Protein AF-A0A6G2QB90-F1 (afdb_monomer_lite)

pLDDT: mean 92.95, std 10.75, range [38.0, 98.94]

Radius of gyration: 34.62 Å; chains: 1; bounding box: 69×53×97 Å

Foldseek 3Di:
DVLLQQLQQQAPQQFGFDGFACQVVVNNDDDPPPFADDVNTGDDRQPPDVVPRNNFFCLCRLQVLLVLLLCCLVPVDVSSLVSLVRNVVRQVVQKDFDLAAIKGFGTKDKFFHGHHRDPVDGDHRHGIDMDRPGIDRQLLSLLSNLSSLLSNCLNVVPVVSLVVSVRSLSNQVNQDDPLAHWDKDFCPVLLQQFPFDADDAPDWDADPVGQIDHRRDGNCSNVVVCCVPPCVVQSVCVNVVHGGHIDIDPDVSSRVSSVVSVVSSCPRVCNPQRQDDDPDPWAWEEWEDWDFPDAAQFKTKIFTDDTDDPGDWQWKFKDKVNHTQDIGRHRMDMRGRHHGQDKIKMWMWIAHSRGHIYDIYDIDIDHHHHDPPADDPVQKDKDKAAPDDDQKFQKGKIKIKIWGQDQFKHQQQNDKDKFFADPVPDQVDKDKAWPDWLLDRVQKDWDKDADPDADVGGRIIIIIGGHSSSGIAGNGGMRPIIIMMMGRPVSGMDRCVSGPND

Secondary structure (DSSP, 8-state):
-HHHHHHHHB-SSS-B--EEESSBTTTTBPPPTT--EETTEEEESS-S-BTTBGGGBTHHHHHHHHHHHHHHHHH--HHHHHHHHHHHHHHHHT-EE-SS-EEEE-BEEEEE-PPPP-TTSPPP-TTEEEEE--EE--HHHHHHHHHHHHHHHHHH--HHHHHHHHHHHHHHHHTEETTEE--EEE-GGGGGGG-B----TT--EE-TTS-EESTT-BTTTT-GGGGGSTTHHHHHHHHTT-PPPEEE---HHHHHHHHHHHHHHIIIII-TT-SS-TT--PPPPPPEEEEEEEE-SSEEEEEEEPP--SS-EEEEEEEETTEEEEEESSSEEEEESPPTT-EEEEEEEEEESS--BPPPPPPEEEEPPP------TTSEEEEEEES---SS-SSB-EEEEEEE-SSS-EEGGG-EEEEEE--TTT-S-EEEEEEEETT-GGGEEEEEEEEEEEETTEEEEEEEEE-GGG-EEPTT-B---EEEEEEETT-PPP-GGGSTT-

Structure (mmCIF, N/CA/C/O backbone):
data_AF-A0A6G2QB90-F1
#
_entry.id   AF-A0A6G2QB90-F1
#
loop_
_atom_site.group_PDB
_atom_site.id
_atom_site.type_symbol
_atom_site.label_atom_id
_atom_site.label_alt_id
_atom_site.label_comp_id
_atom_site.label_asym_id
_atom_site.label_entity_id
_atom_site.label_seq_id
_atom_site.pdbx_PDB_ins_code
_atom_site.Cartn_x
_atom_site.Cartn_y
_atom_site.Cartn_z
_atom_site.occupancy
_atom_site.B_iso_or_equiv
_atom_site.auth_seq_id
_atom_site.auth_comp_id
_atom_site.auth_asym_id
_atom_site.auth_atom_id
_atom_site.pdbx_PDB_model_num
ATOM 1 N N . ARG A 1 1 ? -11.621 -13.327 20.980 1.00 98.00 1 ARG A N 1
ATOM 2 C CA . ARG A 1 1 ? -10.155 -13.442 21.175 1.00 98.00 1 ARG A CA 1
ATOM 3 C C . ARG A 1 1 ? -9.343 -12.292 20.579 1.00 98.00 1 ARG A C 1
ATOM 5 O O . ARG A 1 1 ? -8.602 -11.699 21.339 1.00 98.00 1 ARG A O 1
ATOM 12 N N . GLN A 1 2 ? -9.447 -11.930 19.291 1.00 98.69 2 GLN A N 1
ATOM 13 C CA . GLN A 1 2 ? -8.624 -10.823 18.749 1.00 98.69 2 GLN A CA 1
ATOM 14 C C . GLN A 1 2 ? -8.912 -9.465 19.418 1.00 98.69 2 GLN A C 1
ATOM 16 O O . GLN A 1 2 ? -7.986 -8.810 19.870 1.00 98.69 2 GLN A O 1
ATOM 21 N N . LEU A 1 3 ? -10.182 -9.070 19.577 1.00 98.50 3 LEU A N 1
ATOM 22 C CA . LEU A 1 3 ? -10.524 -7.819 20.280 1.00 98.50 3 LEU A CA 1
ATOM 23 C C . LEU A 1 3 ? -10.097 -7.819 21.755 1.00 98.50 3 LEU A C 1
ATOM 25 O O . LEU A 1 3 ? -9.648 -6.798 22.256 1.00 98.50 3 LEU A O 1
ATOM 29 N N . GLU A 1 4 ? -10.176 -8.971 22.427 1.00 98.56 4 GLU A N 1
ATOM 30 C CA . GLU A 1 4 ? -9.627 -9.141 23.782 1.00 98.56 4 GLU A CA 1
ATOM 31 C C . GLU A 1 4 ? -8.112 -8.889 23.794 1.00 98.56 4 GLU A C 1
ATOM 33 O O . GLU A 1 4 ? -7.603 -8.276 24.721 1.00 98.56 4 GLU A O 1
ATOM 38 N N . PHE A 1 5 ? -7.396 -9.323 22.752 1.00 98.81 5 PHE A N 1
ATOM 39 C CA . PHE A 1 5 ? -5.955 -9.118 22.620 1.00 98.81 5 PHE A CA 1
ATOM 40 C C . PHE A 1 5 ? -5.601 -7.643 22.391 1.00 98.81 5 PHE A C 1
ATOM 42 O O . PHE A 1 5 ? -4.729 -7.120 23.077 1.00 98.81 5 PHE A O 1
ATOM 49 N N . TYR A 1 6 ? -6.332 -6.941 21.517 1.00 98.75 6 TYR A N 1
ATOM 50 C CA . TYR A 1 6 ? -6.193 -5.486 21.365 1.00 98.75 6 TYR A CA 1
ATOM 51 C C . TYR A 1 6 ? -6.450 -4.750 22.678 1.00 98.75 6 TYR A C 1
ATOM 53 O O . TYR A 1 6 ? -5.665 -3.892 23.066 1.00 98.75 6 TYR A O 1
ATOM 61 N N . GLN A 1 7 ? -7.529 -5.104 23.381 1.00 98.38 7 GLN A N 1
ATOM 62 C CA . GLN A 1 7 ? -7.866 -4.496 24.664 1.00 98.38 7 GLN A CA 1
ATOM 63 C C . GLN A 1 7 ? -6.787 -4.766 25.719 1.00 98.38 7 GLN A C 1
ATOM 65 O O . GLN A 1 7 ? -6.413 -3.861 26.460 1.00 98.38 7 GLN A O 1
ATOM 70 N N . TRP A 1 8 ? -6.271 -5.995 25.775 1.00 98.75 8 TRP A N 1
ATOM 71 C CA . TRP A 1 8 ? -5.197 -6.377 26.685 1.00 98.75 8 TRP A CA 1
ATOM 72 C C . TRP A 1 8 ? -3.907 -5.594 26.437 1.00 98.75 8 TRP A C 1
ATOM 74 O O . TRP A 1 8 ? -3.236 -5.228 27.395 1.00 98.75 8 TRP A O 1
ATOM 84 N N . LEU A 1 9 ? -3.579 -5.304 25.179 1.00 98.81 9 LEU A N 1
ATOM 85 C CA . LEU A 1 9 ? -2.361 -4.588 24.791 1.00 98.81 9 LEU A CA 1
ATOM 86 C C . LEU A 1 9 ? -2.523 -3.066 24.759 1.00 98.81 9 LEU A C 1
ATOM 88 O O . LEU A 1 9 ? -1.545 -2.357 24.528 1.00 98.81 9 LEU A O 1
ATOM 92 N N . GLN A 1 10 ? -3.731 -2.540 24.964 1.00 98.75 10 GLN A N 1
ATOM 93 C CA . GLN A 1 10 ? -3.966 -1.106 24.862 1.00 98.75 10 GLN A CA 1
ATOM 94 C C . GLN A 1 10 ? -3.325 -0.361 26.043 1.00 98.75 10 GLN A C 1
ATOM 96 O O . GLN A 1 10 ? -3.653 -0.615 27.206 1.00 98.75 10 GLN A O 1
ATOM 101 N N . SER A 1 11 ? -2.413 0.564 25.737 1.00 98.81 11 SER A N 1
ATOM 102 C CA . SER A 1 11 ? -1.647 1.355 26.706 1.00 98.81 11 SER A CA 1
ATOM 103 C C . SER A 1 11 ? -2.523 2.332 27.487 1.00 98.81 11 SER A C 1
ATOM 105 O O . SER A 1 11 ? -3.696 2.557 27.155 1.00 98.81 11 SER A O 1
ATOM 107 N N . ALA A 1 12 ? -1.955 2.957 28.519 1.00 98.56 12 ALA A N 1
ATOM 108 C CA . ALA A 1 12 ? -2.596 4.029 29.270 1.00 98.56 12 ALA A CA 1
ATOM 109 C C . ALA A 1 12 ? -3.028 5.190 28.357 1.00 98.56 12 ALA A C 1
ATOM 111 O O . ALA A 1 12 ? -4.142 5.691 28.510 1.00 98.56 12 ALA A O 1
ATOM 112 N N . GLU A 1 13 ? -2.208 5.544 27.367 1.00 98.69 13 GLU A N 1
ATOM 113 C CA . GLU A 1 13 ? -2.447 6.626 26.410 1.00 98.69 13 GLU A CA 1
ATOM 114 C C . GLU A 1 13 ? -3.444 6.227 25.316 1.00 98.69 13 GLU A C 1
ATOM 116 O O . GLU A 1 13 ? -4.321 7.019 24.990 1.00 98.69 13 GLU A O 1
ATOM 121 N N . GLY A 1 14 ? -3.355 5.000 24.784 1.00 98.38 14 GLY A N 1
ATOM 122 C CA . GLY A 1 14 ? -4.302 4.479 23.787 1.00 98.38 14 GLY A CA 1
ATOM 123 C C . GLY A 1 14 ? -3.701 3.672 22.636 1.00 98.38 14 GLY A C 1
ATOM 124 O O . GLY A 1 14 ? -4.462 3.022 21.917 1.00 98.38 14 GLY A O 1
ATOM 125 N N . ALA A 1 15 ? -2.375 3.675 22.474 1.00 98.75 15 ALA A N 1
ATOM 126 C CA . ALA A 1 15 ? -1.680 2.850 21.483 1.00 98.75 15 ALA A CA 1
ATOM 127 C C . ALA A 1 15 ? -1.713 1.360 21.855 1.00 98.75 15 ALA A C 1
ATOM 129 O O . ALA A 1 15 ? -1.947 1.006 23.009 1.00 98.75 15 ALA A O 1
ATOM 130 N N . ILE A 1 16 ? -1.450 0.482 20.889 1.00 98.81 16 ILE A N 1
ATOM 131 C CA . ILE A 1 16 ? -1.445 -0.973 21.080 1.00 98.81 16 ILE A CA 1
ATOM 132 C C . ILE A 1 16 ? -0.001 -1.476 21.220 1.00 98.81 16 ILE A C 1
ATOM 134 O O . ILE A 1 16 ? 0.811 -1.284 20.315 1.00 98.81 16 ILE A O 1
ATOM 138 N N . ALA A 1 17 ? 0.337 -2.093 22.353 1.00 98.56 17 ALA A N 1
ATOM 139 C CA . ALA A 1 17 ? 1.652 -2.697 22.583 1.00 98.56 17 ALA A CA 1
ATOM 140 C C . ALA A 1 17 ? 1.889 -3.948 21.711 1.00 98.56 17 ALA A C 1
ATOM 142 O O . ALA A 1 17 ? 0.994 -4.376 20.988 1.00 98.56 17 ALA A O 1
ATOM 143 N N . GLY A 1 18 ? 3.098 -4.519 21.776 1.00 97.19 18 GLY A N 1
ATOM 144 C CA . GLY A 1 18 ? 3.587 -5.512 20.813 1.00 97.19 18 GLY A CA 1
ATOM 145 C C . GLY A 1 18 ? 2.721 -6.762 20.699 1.00 97.19 18 GLY A C 1
ATOM 146 O O . GLY A 1 18 ? 2.009 -6.954 19.714 1.00 97.19 18 GLY A O 1
ATOM 147 N N . GLY A 1 19 ? 2.798 -7.655 21.680 1.00 98.50 19 GLY A N 1
ATOM 148 C CA . GLY A 1 19 ? 2.088 -8.920 21.601 1.00 98.50 19 GLY A CA 1
ATOM 149 C C . GLY A 1 19 ? 2.388 -9.878 22.741 1.00 98.50 19 GLY A C 1
ATOM 150 O O . GLY A 1 19 ? 2.552 -9.495 23.899 1.00 98.50 19 GLY A O 1
ATOM 151 N N . ALA A 1 20 ? 2.382 -11.162 22.401 1.00 98.75 20 ALA A N 1
ATOM 152 C CA . ALA A 1 20 ? 2.684 -12.238 23.322 1.00 98.75 20 ALA A CA 1
ATOM 153 C C . ALA A 1 20 ? 3.335 -13.409 22.591 1.00 98.75 20 ALA A C 1
ATOM 155 O O . ALA A 1 20 ? 3.112 -13.610 21.396 1.00 98.75 20 ALA A O 1
ATOM 156 N N . THR A 1 21 ? 4.066 -14.228 23.340 1.00 98.62 21 THR A N 1
ATOM 157 C CA . THR A 1 21 ? 4.645 -15.480 22.863 1.00 98.62 21 THR A CA 1
ATOM 158 C C . THR A 1 21 ? 4.177 -16.662 23.704 1.00 98.62 21 THR A C 1
ATOM 160 O O . THR A 1 21 ? 4.029 -16.579 24.924 1.00 98.62 21 THR A O 1
ATOM 163 N N . ASN A 1 22 ? 3.956 -17.795 23.039 1.00 98.50 22 ASN A N 1
ATOM 164 C CA . ASN A 1 22 ? 3.763 -19.089 23.695 1.00 98.50 22 ASN A CA 1
ATOM 165 C C . ASN A 1 22 ? 5.068 -19.909 23.769 1.00 98.50 22 ASN A C 1
ATOM 167 O O . ASN A 1 22 ? 5.072 -21.023 24.283 1.00 98.50 22 ASN A O 1
ATOM 171 N N . SER A 1 23 ? 6.165 -19.388 23.214 1.00 98.25 23 SER A N 1
ATOM 172 C CA . SER A 1 23 ? 7.487 -20.012 23.214 1.00 98.25 23 SER A CA 1
ATOM 173 C C . SER A 1 23 ? 8.516 -18.956 23.598 1.00 98.25 23 SER A C 1
ATOM 175 O O . SER A 1 23 ? 9.034 -18.232 22.745 1.00 98.25 23 SER A O 1
ATOM 177 N N . TRP A 1 24 ? 8.758 -18.818 24.903 1.00 97.50 24 TRP A N 1
ATOM 178 C CA . TRP A 1 24 ? 9.748 -17.871 25.411 1.00 97.50 24 TRP A CA 1
ATOM 179 C C . TRP A 1 24 ? 11.144 -18.238 24.890 1.00 97.50 24 TRP A C 1
ATOM 181 O O . TRP A 1 24 ? 11.485 -19.425 24.815 1.00 97.50 24 TRP A O 1
ATOM 191 N N . ASP A 1 25 ? 11.912 -17.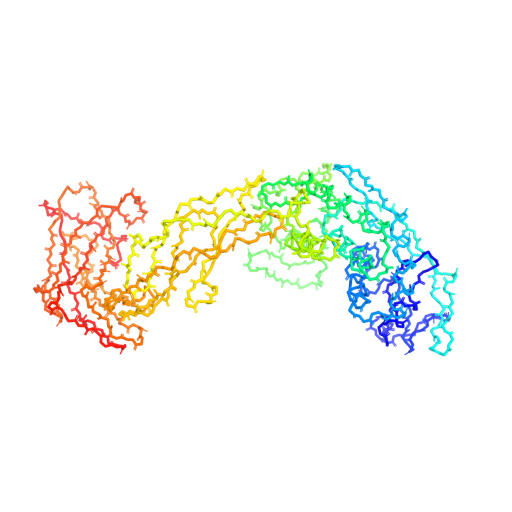231 24.472 1.00 95.38 25 ASP A N 1
ATOM 192 C CA . ASP A 1 25 ? 13.204 -17.358 23.776 1.00 95.38 25 ASP A CA 1
ATOM 193 C C . ASP A 1 25 ? 13.176 -18.259 22.521 1.00 95.38 25 ASP A C 1
ATOM 195 O O . ASP A 1 25 ? 14.207 -18.764 22.080 1.00 95.38 25 ASP A O 1
ATOM 199 N N . GLY A 1 26 ? 11.992 -18.516 21.947 1.00 97.25 26 GLY A N 1
ATOM 200 C CA . GLY A 1 26 ? 11.828 -19.400 20.789 1.00 97.25 26 GLY A CA 1
ATOM 201 C C . GLY A 1 26 ? 12.070 -20.888 21.078 1.00 97.25 26 GLY A C 1
ATOM 202 O O . GLY A 1 26 ? 12.125 -21.687 20.145 1.00 97.25 26 GLY A O 1
ATOM 203 N N . GLN A 1 27 ? 12.183 -21.275 22.350 1.00 97.56 27 GLN A N 1
ATOM 204 C CA . GLN A 1 27 ? 12.549 -22.632 22.777 1.00 97.56 27 GLN A CA 1
ATOM 205 C C . GLN A 1 27 ? 11.696 -23.155 23.943 1.00 97.56 27 GLN A C 1
ATOM 207 O O . GLN A 1 27 ? 12.123 -24.048 24.671 1.00 97.56 27 GLN A O 1
ATOM 212 N N . TYR A 1 28 ? 10.495 -22.597 24.134 1.00 97.56 28 TYR A N 1
ATOM 213 C CA . TYR A 1 28 ? 9.613 -22.887 25.273 1.00 97.56 28 TYR A CA 1
ATOM 214 C C . TYR A 1 28 ? 10.307 -22.701 26.631 1.00 97.56 28 TYR A C 1
ATOM 216 O O . TYR A 1 28 ? 10.104 -23.482 27.561 1.00 97.56 28 TYR A O 1
ATOM 224 N N . GLY A 1 29 ? 11.138 -21.660 26.736 1.00 96.94 29 GLY A N 1
ATOM 225 C CA . GLY A 1 29 ? 11.763 -21.266 27.992 1.00 96.94 29 GLY A CA 1
ATOM 226 C C . GLY A 1 29 ? 10.747 -20.793 29.037 1.00 96.94 29 GLY A C 1
ATOM 227 O O . GLY A 1 29 ? 9.552 -20.650 28.768 1.00 96.94 29 GLY A O 1
ATOM 228 N N . THR A 1 30 ? 11.240 -20.514 30.242 1.00 97.06 30 THR A N 1
ATOM 229 C CA . THR A 1 30 ? 10.426 -19.968 31.335 1.00 97.06 30 THR A CA 1
ATOM 230 C C . THR A 1 30 ? 10.471 -18.438 31.297 1.00 97.06 30 THR A C 1
ATOM 232 O O . THR A 1 30 ? 11.555 -17.882 31.488 1.00 97.06 30 THR A O 1
ATOM 235 N N . PRO A 1 31 ? 9.333 -17.742 31.111 1.00 97.12 31 PRO A N 1
ATOM 236 C CA . PRO A 1 31 ? 9.291 -16.287 31.204 1.00 97.12 31 PRO A CA 1
ATOM 237 C C . PRO A 1 31 ? 9.718 -15.793 32.597 1.00 97.12 31 PRO A C 1
ATOM 239 O O . PRO A 1 31 ? 9.490 -16.497 33.589 1.00 97.12 31 PRO A O 1
ATOM 242 N N . PRO A 1 32 ? 10.270 -14.572 32.718 1.00 96.94 32 PRO A N 1
ATOM 243 C CA . PRO A 1 32 ? 10.573 -13.967 34.010 1.00 96.94 32 PRO A CA 1
ATOM 244 C C . PRO A 1 32 ? 9.371 -13.986 34.967 1.00 96.94 32 PRO A C 1
ATOM 246 O O . PRO A 1 32 ? 8.220 -13.802 34.557 1.00 96.94 32 PRO A O 1
ATOM 249 N N . ALA A 1 33 ? 9.629 -14.183 36.262 1.00 97.31 33 ALA A N 1
ATOM 250 C CA . ALA A 1 33 ? 8.575 -14.181 37.273 1.00 97.31 33 ALA A CA 1
ATOM 251 C C . ALA A 1 33 ? 7.812 -12.845 37.268 1.00 97.31 33 ALA A C 1
ATOM 253 O O . ALA A 1 33 ? 8.417 -11.776 37.263 1.00 97.31 33 ALA A O 1
ATOM 254 N N . GLY A 1 34 ? 6.479 -12.915 37.279 1.00 96.06 34 GLY A N 1
ATOM 255 C CA . GLY A 1 34 ? 5.614 -11.734 37.214 1.00 96.06 34 GLY A CA 1
ATOM 256 C C . GLY A 1 34 ? 5.287 -11.248 35.799 1.00 96.06 34 GLY A C 1
ATOM 257 O O . GLY A 1 34 ? 4.523 -10.296 35.680 1.00 96.06 34 GLY A O 1
ATOM 258 N N . THR A 1 35 ? 5.791 -11.903 34.744 1.00 98.12 35 THR A N 1
ATOM 259 C CA . THR A 1 35 ? 5.436 -11.559 33.357 1.00 98.12 35 THR A CA 1
ATOM 260 C C . THR A 1 35 ? 3.922 -11.706 33.128 1.00 98.12 35 THR A C 1
ATOM 262 O O . THR A 1 35 ? 3.379 -12.794 33.353 1.00 98.12 35 THR A O 1
ATOM 265 N N . PRO A 1 36 ? 3.221 -10.649 32.676 1.00 98.31 36 PRO A N 1
ATOM 266 C CA . PRO A 1 36 ? 1.796 -10.694 32.385 1.00 98.31 36 PRO A CA 1
ATOM 267 C C . PRO A 1 36 ? 1.472 -11.700 31.293 1.00 98.31 36 PRO A C 1
ATOM 269 O O . PRO A 1 36 ? 2.233 -11.858 30.337 1.00 98.31 36 PRO A O 1
ATOM 272 N N . THR A 1 37 ? 0.317 -12.355 31.409 1.00 98.62 37 THR A N 1
ATOM 273 C CA . THR A 1 37 ? -0.100 -13.356 30.421 1.00 98.62 37 THR A CA 1
ATOM 274 C C . THR A 1 37 ? -1.449 -13.059 29.786 1.00 98.62 37 THR A C 1
ATOM 276 O O . THR A 1 37 ? -2.353 -12.510 30.415 1.00 98.62 37 THR A O 1
ATOM 279 N N . PHE A 1 38 ? -1.598 -13.490 28.536 1.00 98.75 38 PHE A N 1
ATOM 280 C CA . PHE A 1 38 ? -2.858 -13.555 27.812 1.00 98.75 38 PHE A CA 1
ATOM 281 C C . PHE A 1 38 ? -3.157 -15.008 27.471 1.00 98.75 38 PHE A C 1
ATOM 283 O O . PHE A 1 38 ? -2.550 -15.587 26.571 1.00 98.75 38 PHE A O 1
ATOM 290 N N . TYR A 1 39 ? -4.078 -15.620 28.219 1.00 98.31 39 TYR A N 1
ATOM 291 C CA . TYR A 1 39 ? -4.407 -17.044 28.072 1.00 98.31 39 TYR A CA 1
ATOM 292 C C . TYR A 1 39 ? -3.173 -17.966 28.119 1.00 98.31 39 TYR A C 1
ATOM 294 O O . TYR A 1 39 ? -3.071 -18.913 27.347 1.00 98.31 39 TYR A O 1
ATOM 302 N N . GLY A 1 40 ? -2.236 -17.674 29.026 1.00 97.38 40 GLY A N 1
ATOM 303 C CA . GLY A 1 40 ? -1.002 -18.444 29.215 1.00 97.38 40 GLY A CA 1
ATOM 304 C C . GLY A 1 40 ? 0.180 -18.006 28.346 1.00 97.38 40 GLY A C 1
ATOM 305 O O . GLY A 1 40 ? 1.305 -18.381 28.654 1.00 97.38 40 GLY A O 1
ATOM 306 N N . MET A 1 41 ? -0.035 -17.173 27.324 1.00 98.75 41 MET A N 1
ATOM 307 C CA . MET A 1 41 ? 1.050 -16.604 26.515 1.00 98.75 41 MET A CA 1
ATOM 308 C C . MET A 1 41 ? 1.654 -15.391 27.223 1.00 98.75 41 MET A C 1
ATOM 310 O O . MET A 1 41 ? 0.908 -14.532 27.690 1.00 98.75 41 MET A O 1
ATOM 314 N N . ALA A 1 42 ? 2.978 -15.314 27.303 1.00 98.69 42 ALA A N 1
ATOM 315 C CA . ALA A 1 42 ? 3.699 -14.251 28.000 1.00 98.69 42 ALA A CA 1
ATOM 316 C C . ALA A 1 42 ? 3.771 -12.974 27.156 1.00 98.69 42 ALA A C 1
ATOM 318 O O . ALA A 1 42 ? 4.007 -13.063 25.954 1.00 98.69 42 ALA A O 1
ATOM 319 N N . TYR A 1 43 ? 3.578 -11.808 27.780 1.00 98.62 43 TYR A N 1
ATOM 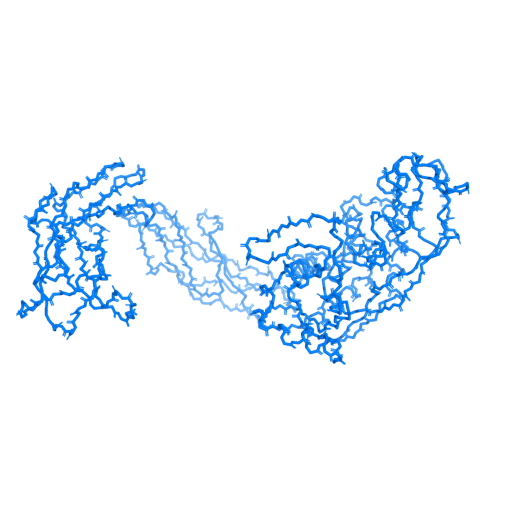320 C CA . TYR A 1 43 ? 3.725 -10.504 27.128 1.00 98.62 43 TYR A CA 1
ATOM 321 C C . TYR A 1 43 ? 5.118 -10.322 26.526 1.00 98.62 43 TYR A C 1
ATOM 323 O O . TYR A 1 43 ? 6.127 -10.601 27.170 1.00 98.62 43 TYR A O 1
ATOM 331 N N . ASP A 1 44 ? 5.136 -9.809 25.303 1.00 98.12 44 ASP A N 1
ATOM 332 C CA . ASP A 1 44 ? 6.331 -9.485 24.544 1.00 98.12 44 ASP A CA 1
ATOM 333 C C . ASP A 1 44 ? 6.120 -8.116 23.887 1.00 98.12 44 ASP A C 1
ATOM 335 O O . ASP A 1 44 ? 5.149 -7.907 23.155 1.00 98.12 44 ASP A O 1
ATOM 339 N N . TRP A 1 45 ? 6.983 -7.152 24.201 1.00 96.44 45 TRP A N 1
ATOM 340 C CA . TRP A 1 45 ? 6.846 -5.787 23.697 1.00 96.44 45 TRP A CA 1
ATOM 341 C C . TRP A 1 45 ? 7.409 -5.631 22.276 1.00 96.44 45 TRP A C 1
ATOM 343 O O . TRP A 1 45 ? 6.999 -4.710 21.570 1.00 96.44 45 TRP A O 1
ATOM 353 N N . GLU A 1 46 ? 8.277 -6.548 21.844 1.00 96.94 46 GLU A N 1
ATOM 354 C CA . GLU A 1 46 ? 8.933 -6.571 20.534 1.00 96.94 46 GLU A CA 1
ATOM 355 C C . GLU A 1 46 ? 8.842 -7.959 19.864 1.00 96.94 46 GLU A C 1
ATOM 357 O O . GLU A 1 46 ? 9.858 -8.527 19.470 1.00 96.94 46 GLU A O 1
ATOM 362 N N . PRO A 1 47 ? 7.629 -8.517 19.648 1.00 98.12 47 PRO A N 1
ATOM 363 C CA . PRO A 1 47 ? 7.483 -9.876 19.139 1.00 98.12 47 PRO A CA 1
ATOM 364 C C . PRO A 1 47 ? 8.315 -10.164 17.887 1.00 98.12 47 PRO A C 1
ATOM 366 O O . PRO A 1 47 ? 8.287 -9.399 16.920 1.00 98.12 47 PRO A O 1
ATOM 369 N N . VAL A 1 48 ? 8.951 -11.335 17.865 1.00 98.19 48 VAL A N 1
ATOM 370 C CA . VAL A 1 48 ? 9.648 -11.943 16.715 1.00 98.19 48 VAL A CA 1
ATOM 371 C C . VAL A 1 48 ? 11.004 -11.321 16.350 1.00 98.19 48 VAL A C 1
ATOM 373 O O . VAL A 1 48 ? 11.931 -12.086 16.085 1.00 98.19 48 VAL A O 1
ATOM 376 N N . TYR A 1 49 ? 11.155 -9.996 16.285 1.00 97.38 49 TYR A N 1
ATOM 377 C CA . TYR A 1 49 ? 12.403 -9.364 15.829 1.00 97.38 49 TYR A CA 1
ATOM 378 C C . TYR A 1 49 ? 12.753 -8.085 16.600 1.00 97.38 49 TYR A C 1
ATOM 380 O O . TYR A 1 49 ? 11.877 -7.283 16.915 1.00 97.38 49 TYR A O 1
ATOM 388 N N . HIS A 1 50 ? 14.051 -7.925 16.898 1.00 97.44 50 HIS A N 1
ATOM 389 C CA . HIS A 1 50 ? 14.585 -6.926 17.843 1.00 97.44 50 HIS A CA 1
ATOM 390 C C . HIS A 1 50 ? 15.584 -5.931 17.202 1.00 97.44 50 HIS A C 1
ATOM 392 O O . HIS A 1 50 ? 16.104 -5.042 17.872 1.00 97.44 50 HIS A O 1
ATOM 398 N N . ASP A 1 51 ? 15.883 -6.068 15.903 1.00 96.56 51 ASP A N 1
ATOM 399 C CA . ASP A 1 51 ? 16.782 -5.173 15.150 1.00 96.56 51 ASP A CA 1
ATOM 400 C C . ASP A 1 51 ? 16.137 -4.732 13.818 1.00 96.56 51 ASP A C 1
ATOM 402 O O . ASP A 1 51 ? 16.315 -5.398 12.793 1.00 96.56 51 ASP A O 1
ATOM 406 N N . PRO A 1 52 ? 15.370 -3.624 13.815 1.00 96.44 52 PRO A N 1
ATOM 407 C CA . PRO A 1 52 ? 14.897 -2.890 14.994 1.00 96.44 52 PRO A CA 1
ATOM 408 C C . PRO A 1 52 ? 13.751 -3.628 15.729 1.00 96.44 52 PRO A C 1
ATOM 410 O O . PRO A 1 52 ? 13.157 -4.536 15.151 1.00 96.44 52 PRO A O 1
ATOM 413 N N . PRO A 1 53 ? 13.405 -3.244 16.974 1.00 97.50 53 PRO A N 1
ATOM 414 C CA . PRO A 1 53 ? 12.286 -3.828 17.722 1.00 97.50 53 PRO A CA 1
ATOM 415 C C . PRO A 1 53 ? 10.951 -3.748 16.982 1.00 97.50 53 PRO A C 1
ATOM 417 O O . PRO A 1 53 ? 10.549 -2.675 16.534 1.00 97.50 53 PRO A O 1
ATOM 420 N N . SER A 1 54 ? 10.225 -4.861 16.894 1.00 97.75 54 SER A N 1
ATOM 421 C CA . SER A 1 54 ? 9.088 -4.988 15.975 1.00 97.75 54 SER A CA 1
ATOM 422 C C . SER A 1 54 ? 7.928 -4.029 16.192 1.00 97.75 54 SER A C 1
ATOM 424 O O . SER A 1 54 ? 7.281 -3.630 15.227 1.00 97.75 54 SER A O 1
ATOM 426 N N . ASN A 1 55 ? 7.668 -3.616 17.431 1.00 97.50 55 ASN A N 1
ATOM 427 C CA . ASN A 1 55 ? 6.575 -2.696 17.738 1.00 97.50 55 ASN A CA 1
ATOM 428 C C . ASN A 1 55 ? 7.037 -1.247 17.949 1.00 97.50 55 ASN A C 1
ATOM 430 O O . ASN A 1 55 ? 6.312 -0.440 18.539 1.00 97.50 55 ASN A O 1
ATOM 434 N N . ASN A 1 56 ? 8.239 -0.894 17.484 1.00 96.25 56 ASN A N 1
ATOM 435 C CA . ASN A 1 56 ? 8.668 0.500 17.463 1.00 96.25 56 ASN A CA 1
ATOM 436 C C . ASN A 1 56 ? 8.061 1.280 16.286 1.00 96.25 56 ASN A C 1
ATOM 438 O O . ASN A 1 56 ? 8.056 2.501 16.315 1.00 96.25 56 ASN A O 1
ATOM 442 N N . TRP A 1 57 ? 7.528 0.617 15.260 1.00 98.38 57 TRP A N 1
ATOM 443 C CA . TRP A 1 57 ? 7.050 1.296 14.061 1.00 98.38 57 TRP A CA 1
ATOM 444 C C . TRP A 1 57 ? 5.555 1.621 14.143 1.00 98.38 57 TRP A C 1
ATOM 446 O O . TRP A 1 57 ? 4.710 0.728 14.250 1.00 98.38 57 TRP A O 1
ATOM 456 N N . PHE A 1 58 ? 5.204 2.906 14.027 1.00 98.69 58 PHE A N 1
ATOM 457 C CA . PHE A 1 58 ? 3.813 3.376 14.047 1.00 98.69 58 PHE A CA 1
ATOM 458 C C . PHE A 1 58 ? 2.947 2.763 12.934 1.00 98.69 58 PHE A C 1
ATOM 460 O O . PHE A 1 58 ? 1.736 2.636 13.107 1.00 98.69 58 PHE A O 1
ATOM 467 N N . GLY A 1 59 ? 3.544 2.294 11.833 1.00 98.44 59 GLY A N 1
ATOM 468 C CA . GLY A 1 59 ? 2.814 1.630 10.749 1.00 98.44 59 GLY A CA 1
ATOM 469 C C . GLY A 1 59 ? 1.971 0.433 11.199 1.00 98.44 59 GLY A C 1
ATOM 470 O O . GLY A 1 59 ? 0.847 0.271 10.718 1.00 98.44 59 GLY A O 1
ATOM 471 N N . PHE A 1 60 ? 2.429 -0.345 12.190 1.00 98.56 60 PHE A N 1
ATOM 472 C CA . PHE A 1 60 ? 1.620 -1.439 12.743 1.00 98.56 60 PHE A CA 1
ATOM 473 C C . PHE A 1 60 ? 0.364 -0.950 13.455 1.00 98.56 60 PHE A C 1
ATOM 475 O O . PHE A 1 60 ? -0.664 -1.626 13.385 1.00 98.56 60 PHE A O 1
ATOM 482 N N . GLN A 1 61 ? 0.412 0.229 14.083 1.00 98.75 61 GLN A N 1
ATOM 483 C CA . GLN A 1 61 ? -0.774 0.839 14.679 1.00 98.75 61 GLN A CA 1
ATOM 484 C C . GLN A 1 61 ? -1.825 1.074 13.595 1.00 98.75 61 GLN A C 1
ATOM 486 O O . GLN A 1 61 ? -2.945 0.589 13.710 1.00 98.75 61 GLN A O 1
ATOM 491 N N . CYS A 1 62 ? -1.448 1.756 12.513 1.00 98.69 62 CYS A N 1
ATOM 492 C CA . CYS A 1 62 ? -2.368 2.148 11.450 1.00 98.69 62 CYS A CA 1
ATOM 493 C C . CYS A 1 62 ? -2.940 0.943 10.700 1.00 98.69 62 CYS A C 1
ATOM 495 O O . CYS A 1 62 ? -4.156 0.790 10.642 1.00 98.69 62 CYS A O 1
ATOM 497 N N . TRP A 1 63 ? -2.091 0.043 10.195 1.00 98.62 63 TRP A N 1
ATOM 498 C CA . TRP A 1 63 ? -2.550 -1.138 9.450 1.00 98.62 63 TRP A CA 1
ATOM 499 C C . TRP A 1 63 ? -3.462 -2.043 10.267 1.00 98.62 63 TRP A C 1
ATOM 501 O O . TRP A 1 63 ? -4.406 -2.639 9.747 1.00 98.62 63 TRP A O 1
ATOM 511 N N . SER A 1 64 ? -3.157 -2.193 11.552 1.00 98.81 64 SER A N 1
ATOM 512 C CA . SER A 1 64 ? -3.933 -3.055 12.421 1.00 98.81 64 SER A CA 1
ATOM 513 C C . SER A 1 64 ? -5.248 -2.399 12.844 1.00 98.81 64 SER A C 1
ATOM 515 O O . SER A 1 64 ? -6.287 -3.060 12.841 1.00 98.81 64 SER A O 1
ATOM 517 N N . MET A 1 65 ? -5.221 -1.116 13.208 1.00 98.88 65 MET A N 1
ATOM 518 C CA . MET A 1 65 ? -6.408 -0.395 13.669 1.00 98.88 65 MET A CA 1
ATOM 519 C C . MET A 1 65 ? -7.373 -0.048 12.540 1.00 98.88 65 MET A C 1
ATOM 521 O O . MET A 1 65 ? -8.572 0.022 12.802 1.00 98.88 65 MET A O 1
ATOM 525 N N . GLU A 1 66 ? -6.901 0.046 11.296 1.00 98.81 66 GLU A N 1
ATOM 526 C CA . GLU A 1 66 ? -7.759 0.137 10.111 1.00 98.81 66 GLU A CA 1
ATOM 527 C C . GLU A 1 66 ? -8.767 -1.018 10.082 1.00 98.81 66 GLU A C 1
ATOM 529 O O . GLU A 1 66 ? -9.969 -0.793 9.984 1.00 98.81 66 GLU A O 1
ATOM 534 N N . ARG A 1 67 ? -8.306 -2.253 10.302 1.00 98.88 67 ARG A N 1
ATOM 535 C CA . ARG A 1 67 ? -9.165 -3.452 10.316 1.00 98.88 67 ARG A CA 1
ATOM 536 C C . ARG A 1 67 ? -10.166 -3.433 11.469 1.00 98.88 67 ARG A C 1
ATOM 538 O O . ARG A 1 67 ? -11.298 -3.893 11.327 1.00 98.88 67 ARG A O 1
ATOM 545 N N . VAL A 1 68 ? -9.762 -2.903 12.627 1.00 98.88 68 VAL A N 1
ATOM 546 C CA . VAL A 1 68 ? -10.667 -2.723 13.774 1.00 98.88 68 VAL A CA 1
ATOM 547 C C . VAL A 1 68 ? -11.732 -1.673 13.442 1.00 98.88 68 VAL A C 1
ATOM 549 O O . VAL A 1 68 ? -12.898 -1.873 13.787 1.00 98.88 68 VAL A O 1
ATOM 552 N N . ALA A 1 69 ? -11.364 -0.596 12.741 1.00 98.88 69 ALA A N 1
ATOM 553 C CA . ALA A 1 69 ? -12.278 0.445 12.278 1.00 98.88 69 ALA A CA 1
ATOM 554 C C . ALA A 1 69 ? -13.257 -0.068 11.217 1.00 98.88 69 ALA A C 1
ATOM 556 O O . ALA A 1 69 ? -14.453 0.176 11.351 1.00 98.88 69 ALA A O 1
ATOM 557 N N . GLU A 1 70 ? -12.798 -0.843 10.234 1.00 98.75 70 GLU A N 1
ATOM 558 C CA . GLU A 1 70 ? -13.656 -1.525 9.255 1.00 98.75 70 GLU A CA 1
ATOM 559 C C . GLU A 1 70 ? -14.661 -2.456 9.941 1.00 98.75 70 GLU A C 1
ATOM 561 O O . GLU A 1 70 ? -15.868 -2.396 9.692 1.00 98.75 70 GLU A O 1
ATOM 566 N N . TYR A 1 71 ? -14.183 -3.284 10.874 1.00 98.75 71 TYR A N 1
ATOM 567 C CA . TYR A 1 71 ? -15.043 -4.180 11.638 1.00 98.75 71 TYR A CA 1
ATOM 568 C C . TYR A 1 71 ? -16.075 -3.407 12.470 1.00 98.75 71 TYR A C 1
ATOM 570 O O . TYR A 1 71 ? -17.255 -3.771 12.487 1.00 98.75 71 TYR A O 1
ATOM 578 N N . TYR A 1 72 ? -15.667 -2.324 13.137 1.00 98.69 72 TYR A N 1
ATOM 579 C CA . TYR A 1 72 ? -16.584 -1.438 13.853 1.00 98.69 72 TYR A CA 1
ATOM 580 C C . TYR A 1 72 ? -17.606 -0.801 12.908 1.00 98.69 72 TYR A C 1
ATOM 582 O O . TYR A 1 72 ? -18.798 -0.797 13.221 1.00 98.69 72 TYR A O 1
ATOM 590 N N . TYR A 1 73 ? -17.175 -0.326 11.742 1.00 97.81 73 TYR A N 1
ATOM 591 C CA . TYR A 1 73 ? -18.041 0.285 10.743 1.00 97.81 73 TYR A CA 1
ATOM 592 C C . TYR A 1 73 ? -19.166 -0.661 10.315 1.00 97.81 73 TYR A C 1
ATOM 594 O O . TYR A 1 73 ? -20.351 -0.330 10.452 1.00 97.81 73 TYR A O 1
ATOM 602 N N . VAL A 1 74 ? -18.810 -1.883 9.918 1.00 96.81 74 VAL A N 1
ATOM 603 C CA . VAL A 1 74 ? -19.781 -2.886 9.468 1.00 96.81 74 VAL A CA 1
ATOM 604 C C . VAL A 1 74 ? -20.694 -3.334 10.611 1.00 96.81 74 VAL A C 1
ATOM 606 O O . VAL A 1 74 ? -21.911 -3.395 10.450 1.00 96.81 74 VAL A O 1
ATOM 609 N N . THR A 1 75 ? -20.139 -3.632 11.787 1.00 96.81 75 THR A N 1
ATOM 610 C CA . THR A 1 75 ? -20.878 -4.370 12.829 1.00 96.81 75 THR A CA 1
ATOM 611 C C . THR A 1 75 ? -21.451 -3.505 13.947 1.00 96.81 75 THR A C 1
ATOM 613 O O . THR A 1 75 ? -22.366 -3.932 14.644 1.00 96.81 75 THR A O 1
ATOM 616 N N . GLY A 1 76 ? -20.911 -2.306 14.169 1.00 94.94 76 GLY A N 1
ATOM 617 C CA . GLY A 1 76 ? -21.196 -1.504 15.361 1.00 94.94 76 GLY A CA 1
ATOM 618 C C . GLY A 1 76 ? -20.703 -2.134 16.668 1.00 94.94 76 GLY A C 1
ATOM 619 O O . GLY A 1 76 ? -21.209 -1.787 17.732 1.00 94.94 76 GLY A O 1
ATOM 620 N N . ASN A 1 77 ? -19.750 -3.073 16.616 1.00 98.31 77 ASN A N 1
ATOM 621 C CA . ASN A 1 77 ? -19.271 -3.777 17.802 1.00 98.31 77 ASN A CA 1
ATOM 622 C C . ASN A 1 77 ? -18.715 -2.814 18.866 1.00 98.31 77 ASN A C 1
ATOM 624 O O . ASN A 1 77 ? -17.805 -2.026 18.606 1.00 98.31 77 ASN A O 1
ATOM 628 N N . THR A 1 78 ? -19.237 -2.920 20.087 1.00 97.44 78 THR A N 1
ATOM 629 C CA . THR A 1 78 ? -18.929 -1.994 21.185 1.00 97.44 78 THR A CA 1
ATOM 630 C C . THR A 1 78 ? -17.504 -2.135 21.711 1.00 97.44 78 THR A C 1
ATOM 632 O O . THR A 1 78 ? -16.891 -1.127 22.043 1.00 97.44 78 THR A O 1
ATOM 635 N N . SER A 1 79 ? -16.932 -3.343 21.744 1.00 97.12 79 SER A N 1
ATOM 636 C CA . SER A 1 79 ? -15.530 -3.535 22.141 1.00 97.12 79 SER A CA 1
ATOM 637 C C . SER A 1 79 ? -14.575 -2.889 21.140 1.00 97.12 79 SER A C 1
ATOM 639 O O . SER A 1 79 ? -13.647 -2.196 21.547 1.00 97.12 79 SER A O 1
ATOM 641 N N . ALA A 1 80 ? -14.830 -3.062 19.838 1.00 98.69 80 ALA A N 1
ATOM 642 C CA . ALA A 1 80 ? -14.068 -2.388 18.790 1.00 98.69 80 ALA A CA 1
ATOM 643 C C . ALA A 1 80 ? -14.183 -0.862 18.915 1.00 98.69 80 ALA A C 1
ATOM 645 O O . ALA A 1 80 ? -13.164 -0.176 18.864 1.00 98.69 80 ALA A O 1
ATOM 646 N N . LYS A 1 81 ? -15.392 -0.342 19.180 1.00 98.56 81 LYS A N 1
ATOM 647 C CA . LYS A 1 81 ? -15.608 1.084 19.453 1.00 98.56 81 LYS A CA 1
ATOM 648 C C . LYS A 1 81 ? -14.756 1.579 20.623 1.00 98.56 81 LYS A C 1
ATOM 650 O O . LYS A 1 81 ? -14.039 2.551 20.458 1.00 98.56 81 LYS A O 1
ATOM 655 N N . THR A 1 82 ? -14.788 0.907 21.775 1.00 98.06 82 THR A N 1
ATOM 656 C CA . THR A 1 82 ? -14.017 1.319 22.962 1.00 98.06 82 THR A CA 1
ATOM 657 C C . THR A 1 82 ? -12.515 1.381 22.683 1.00 98.06 82 THR A C 1
ATOM 659 O O . THR A 1 82 ? -11.846 2.322 23.110 1.00 98.06 82 THR A O 1
ATOM 662 N N . ILE A 1 83 ? -11.980 0.402 21.944 1.00 98.75 83 ILE A N 1
ATOM 663 C CA . ILE A 1 83 ? -10.564 0.389 21.554 1.00 98.75 83 ILE A CA 1
ATOM 664 C C . ILE A 1 83 ? -10.269 1.577 20.624 1.00 98.75 83 ILE A C 1
ATOM 666 O O . ILE A 1 83 ? -9.303 2.306 20.857 1.00 98.75 83 ILE A O 1
ATOM 670 N N . LEU A 1 84 ? -11.108 1.800 19.607 1.00 98.94 84 LEU A N 1
ATOM 671 C CA . LEU A 1 84 ? -10.951 2.888 18.637 1.00 98.94 84 LEU A CA 1
ATOM 672 C C . LEU A 1 84 ? -11.088 4.271 19.270 1.00 98.94 84 LEU A C 1
ATOM 674 O O . LEU A 1 84 ? -10.250 5.117 18.993 1.00 98.94 84 LEU A O 1
ATOM 678 N N . ASP A 1 85 ? -12.074 4.498 20.140 1.00 98.81 85 ASP A N 1
ATOM 679 C CA . ASP A 1 85 ? -12.297 5.786 20.812 1.00 98.81 85 ASP A CA 1
ATOM 680 C C . ASP A 1 85 ? -11.002 6.263 21.490 1.00 98.81 85 ASP A C 1
ATOM 682 O O . ASP A 1 85 ? -10.574 7.410 21.333 1.00 98.81 85 ASP A O 1
ATOM 686 N N . LYS A 1 86 ? -10.329 5.352 22.203 1.00 98.69 86 LYS A N 1
ATOM 687 C CA . LYS A 1 86 ? -9.076 5.651 22.896 1.00 98.69 86 LYS A CA 1
ATOM 688 C C . LYS A 1 86 ? -7.896 5.796 21.929 1.00 98.69 86 LYS A C 1
ATOM 690 O O . LYS A 1 86 ? -7.109 6.732 22.066 1.00 98.69 86 LYS A O 1
ATOM 695 N N . TRP A 1 87 ? -7.784 4.909 20.939 1.00 98.94 87 TRP A N 1
ATOM 696 C CA . TRP A 1 87 ? -6.689 4.942 19.965 1.00 98.94 87 TRP A CA 1
ATOM 697 C C . TRP A 1 87 ? -6.735 6.188 19.071 1.00 98.94 87 TRP A C 1
ATOM 699 O O . TRP A 1 87 ? -5.725 6.873 18.925 1.00 98.94 87 TRP A O 1
ATOM 709 N N . VAL A 1 88 ? -7.908 6.527 18.525 1.00 98.88 88 VAL A N 1
ATOM 710 C CA . VAL A 1 88 ? -8.124 7.697 17.659 1.00 98.88 88 VAL A CA 1
ATOM 711 C C . VAL A 1 88 ? -7.843 8.985 18.421 1.00 98.88 88 VAL A C 1
ATOM 713 O O . VAL A 1 88 ? -7.172 9.868 17.885 1.00 98.88 88 VAL A O 1
ATOM 716 N N . THR A 1 89 ? -8.283 9.077 19.680 1.00 98.75 89 THR A N 1
ATOM 717 C CA . THR A 1 89 ? -7.979 10.226 20.547 1.00 98.75 89 THR A CA 1
ATOM 718 C C . THR A 1 89 ? -6.468 10.417 20.694 1.00 98.75 89 THR A C 1
ATOM 720 O O . THR A 1 89 ? -5.953 11.520 20.494 1.00 98.75 89 THR A O 1
ATOM 723 N N . TRP A 1 90 ? -5.736 9.340 20.994 1.00 98.88 90 TRP A N 1
ATOM 724 C CA . TRP A 1 90 ? -4.282 9.390 21.120 1.00 98.88 90 TRP A CA 1
ATOM 725 C C . TRP A 1 90 ? -3.595 9.749 19.798 1.00 98.88 90 TRP A C 1
ATOM 727 O O . TRP A 1 90 ? -2.857 10.734 19.760 1.00 98.88 90 TRP A O 1
ATOM 737 N N . ALA A 1 91 ? -3.859 9.014 18.716 1.00 98.81 91 ALA A N 1
ATOM 738 C CA . ALA A 1 91 ? -3.200 9.210 17.424 1.00 98.81 91 ALA A CA 1
ATOM 739 C C . ALA A 1 91 ? -3.454 10.620 16.861 1.00 98.81 91 ALA A C 1
ATOM 741 O O . ALA A 1 91 ? -2.518 11.295 16.419 1.00 98.81 91 ALA A O 1
ATOM 742 N N . SER A 1 92 ? -4.688 11.121 16.980 1.00 98.75 92 SER A N 1
ATOM 743 C CA . SER A 1 92 ? -5.048 12.479 16.553 1.00 98.75 92 SER A CA 1
ATOM 744 C C . SER A 1 92 ? -4.285 13.540 17.346 1.00 98.75 92 SER A C 1
ATOM 746 O O . SER A 1 92 ? -3.784 14.496 16.759 1.00 98.75 92 SER A O 1
ATOM 748 N N . SER A 1 93 ? -4.096 13.344 18.659 1.00 98.62 93 SER A N 1
ATOM 749 C CA . SER A 1 93 ? -3.306 14.260 19.502 1.00 98.62 93 SER A CA 1
ATOM 750 C C . SER A 1 93 ? -1.812 14.303 19.152 1.00 98.62 93 SER A C 1
ATOM 752 O O . SER A 1 93 ? -1.109 15.227 19.561 1.00 98.62 93 SER A O 1
ATOM 754 N N . LYS A 1 94 ? -1.317 13.300 18.416 1.00 98.69 94 LYS A N 1
ATOM 755 C CA . LYS A 1 94 ? 0.069 13.200 17.941 1.00 98.69 94 LYS A CA 1
ATOM 756 C C . LYS A 1 94 ? 0.205 13.517 16.453 1.00 98.69 94 LYS A C 1
ATOM 758 O O . LYS A 1 94 ? 1.234 13.225 15.862 1.00 98.69 94 LYS A O 1
ATOM 763 N N . THR A 1 95 ? -0.813 14.101 15.830 1.00 98.75 95 THR A N 1
ATOM 764 C CA . THR A 1 95 ? -0.783 14.441 14.406 1.00 98.75 95 THR A CA 1
ATOM 765 C C . THR A 1 95 ? -0.724 15.953 14.228 1.00 98.75 95 THR A C 1
ATOM 767 O O . THR A 1 95 ? -1.525 16.680 14.813 1.00 98.75 95 THR A O 1
ATOM 770 N N . THR A 1 96 ? 0.182 16.438 13.379 1.00 98.44 96 THR A N 1
ATOM 771 C CA . THR A 1 96 ? 0.132 17.820 12.877 1.00 98.44 96 THR A CA 1
ATOM 772 C C . THR A 1 96 ? -0.051 17.813 11.365 1.00 98.44 96 THR A C 1
ATOM 774 O O . THR A 1 96 ? 0.481 16.950 10.672 1.00 98.44 96 THR A O 1
ATOM 777 N N . VAL A 1 97 ? -0.849 18.744 10.842 1.00 98.44 97 VAL A N 1
ATOM 778 C CA . VAL A 1 97 ? -1.159 18.827 9.410 1.00 98.44 97 VAL A CA 1
ATOM 779 C C . VAL A 1 97 ? -1.394 20.277 8.995 1.00 98.44 97 VAL A C 1
ATOM 781 O O . VAL A 1 97 ? -2.066 21.038 9.694 1.00 98.44 97 VAL A O 1
ATOM 784 N N . SER A 1 98 ? -0.826 20.654 7.856 1.00 95.25 98 SER A N 1
ATOM 785 C CA . SER A 1 98 ? -1.051 21.902 7.130 1.00 95.25 98 SER A CA 1
ATOM 786 C C . SER A 1 98 ? -1.574 21.586 5.723 1.00 95.25 98 SER A C 1
ATOM 788 O O . SER A 1 98 ? -1.805 20.429 5.386 1.00 95.25 98 SER A O 1
ATOM 790 N N . ALA A 1 99 ? -1.757 22.606 4.882 1.00 89.44 99 ALA A N 1
ATOM 791 C CA . ALA A 1 99 ? -2.175 22.397 3.495 1.00 89.44 99 ALA A CA 1
ATOM 792 C C . ALA A 1 99 ? -1.141 21.629 2.650 1.00 89.44 99 ALA A C 1
ATOM 794 O O . ALA A 1 99 ? -1.511 21.050 1.634 1.00 89.44 99 ALA A O 1
ATOM 795 N N . THR A 1 100 ? 0.140 21.647 3.040 1.00 92.56 100 THR A N 1
ATOM 796 C CA . THR A 1 100 ? 1.241 21.118 2.217 1.00 92.56 100 THR A CA 1
ATOM 797 C C . THR A 1 100 ? 2.183 20.162 2.943 1.00 92.56 100 THR A C 1
ATOM 799 O O . THR A 1 100 ? 3.172 19.703 2.377 1.00 92.56 100 THR A O 1
ATOM 802 N N . ALA A 1 101 ? 1.925 19.879 4.218 1.00 95.56 101 ALA A N 1
ATOM 803 C CA . ALA A 1 101 ? 2.768 19.012 5.024 1.00 95.56 101 ALA A CA 1
ATOM 804 C C . ALA A 1 101 ? 1.962 18.363 6.144 1.00 95.56 101 ALA A C 1
ATOM 806 O O . ALA A 1 101 ? 0.974 18.913 6.629 1.00 95.56 101 ALA A O 1
ATOM 807 N N . PHE A 1 102 ? 2.432 17.215 6.607 1.00 98.44 102 PHE A N 1
ATOM 808 C CA . PHE A 1 102 ? 1.932 16.574 7.811 1.00 98.44 102 PHE A CA 1
ATOM 809 C C . PHE A 1 102 ? 3.085 15.925 8.569 1.00 98.44 102 PHE A C 1
ATOM 811 O O . PHE A 1 102 ? 4.154 15.691 8.008 1.00 98.44 102 PHE A O 1
ATOM 818 N N . GLN A 1 103 ? 2.860 15.658 9.849 1.00 98.50 103 GLN A N 1
ATOM 819 C CA . GLN A 1 103 ? 3.712 14.831 10.690 1.00 98.50 103 GLN A CA 1
ATOM 820 C C . GLN A 1 103 ? 2.819 13.888 11.491 1.00 98.50 103 GLN A C 1
ATOM 822 O O . GLN A 1 103 ? 1.905 14.333 12.194 1.00 98.50 103 GLN A O 1
ATOM 827 N N . ILE A 1 104 ? 3.106 12.596 11.388 1.00 98.75 104 ILE A N 1
ATOM 828 C CA . ILE A 1 104 ? 2.518 11.522 12.194 1.00 98.75 104 ILE A CA 1
ATOM 829 C C . ILE A 1 104 ? 3.627 10.835 12.997 1.00 98.75 104 ILE A C 1
ATOM 831 O O . ILE A 1 104 ? 4.796 10.957 12.617 1.00 98.75 104 ILE A O 1
ATOM 835 N N . PRO A 1 105 ? 3.315 10.134 14.102 1.00 98.75 105 PRO A N 1
ATOM 836 C CA . PRO A 1 105 ? 4.320 9.353 14.813 1.00 98.75 105 PRO A CA 1
ATOM 837 C C . PRO A 1 105 ? 5.054 8.403 13.864 1.00 98.75 105 PRO A C 1
ATOM 839 O O . PRO A 1 105 ? 4.460 7.865 12.931 1.00 98.75 105 PRO A O 1
ATOM 842 N N . SER A 1 106 ? 6.345 8.201 14.097 1.00 98.06 106 SER A N 1
ATOM 843 C CA . SER A 1 106 ? 7.167 7.278 13.315 1.00 98.06 106 SER A CA 1
ATOM 844 C C . SER A 1 106 ? 7.687 6.169 14.214 1.00 98.06 106 SER A C 1
ATOM 846 O O . SER A 1 106 ? 7.175 5.047 14.171 1.00 98.06 106 SER A O 1
ATOM 848 N N . THR A 1 107 ? 8.621 6.512 15.095 1.00 98.50 107 THR A N 1
ATOM 849 C CA . THR A 1 107 ? 9.208 5.600 16.067 1.00 98.50 107 THR A CA 1
ATOM 850 C C . THR A 1 107 ? 8.509 5.754 17.414 1.00 98.50 107 THR A C 1
ATOM 852 O O . THR A 1 107 ? 8.349 6.855 17.949 1.00 98.50 107 THR A O 1
ATOM 855 N N . LEU A 1 108 ? 8.100 4.628 17.981 1.00 98.62 108 LEU A N 1
ATOM 856 C CA . LEU A 1 108 ? 7.478 4.481 19.284 1.00 98.62 108 LEU A CA 1
ATOM 857 C C . LEU A 1 108 ? 8.455 3.810 20.244 1.00 98.62 108 LEU A C 1
ATOM 859 O O . LEU A 1 108 ? 9.222 2.926 19.867 1.00 98.62 108 LEU A O 1
ATOM 863 N N . ASN A 1 109 ? 8.376 4.204 21.507 1.00 98.25 109 ASN A N 1
ATOM 864 C CA . ASN A 1 109 ? 9.066 3.547 22.603 1.00 98.25 109 ASN A CA 1
ATOM 865 C C . ASN A 1 109 ? 8.055 3.106 23.665 1.00 98.25 109 ASN A C 1
ATOM 867 O O . ASN A 1 109 ? 7.064 3.797 23.913 1.00 98.25 109 ASN A O 1
ATOM 871 N N . TRP A 1 110 ? 8.327 1.967 24.297 1.00 98.50 110 TRP A N 1
ATOM 872 C CA . TRP A 1 110 ? 7.422 1.318 25.240 1.00 98.50 110 TRP A CA 1
ATOM 873 C C . TRP A 1 110 ? 8.074 1.183 26.610 1.00 98.50 110 TRP A C 1
ATOM 875 O O . TRP A 1 110 ? 9.246 0.825 26.720 1.00 98.50 110 TRP A O 1
ATOM 885 N N . THR A 1 111 ? 7.314 1.452 27.669 1.00 98.44 111 THR A N 1
ATOM 886 C CA . THR A 1 111 ? 7.740 1.179 29.045 1.00 98.44 111 THR A CA 1
ATOM 887 C C . THR A 1 111 ? 6.625 0.512 29.839 1.00 98.44 111 THR A C 1
ATOM 889 O O . THR A 1 111 ? 5.434 0.713 29.587 1.00 98.44 111 THR A O 1
ATOM 892 N N . GLY A 1 112 ? 7.026 -0.309 30.811 1.00 97.94 112 GLY A N 1
ATOM 893 C CA . GLY A 1 112 ? 6.091 -1.083 31.618 1.00 97.94 112 GLY A CA 1
ATOM 894 C C . GLY A 1 112 ? 5.413 -2.214 30.839 1.00 97.94 112 GLY A C 1
ATOM 895 O O . GLY A 1 112 ? 5.936 -2.692 29.831 1.00 97.94 112 GLY A O 1
ATOM 896 N N . GLN A 1 113 ? 4.296 -2.716 31.365 1.00 98.31 113 GLN A N 1
ATOM 897 C CA . GLN A 1 113 ? 3.645 -3.947 30.896 1.00 98.31 113 GLN A CA 1
ATOM 898 C C . GLN A 1 113 ? 2.124 -3.889 31.148 1.00 98.31 113 GLN A C 1
ATOM 900 O O . GLN A 1 113 ? 1.690 -3.174 32.059 1.00 98.31 113 GLN A O 1
ATOM 905 N N . PRO A 1 114 ? 1.292 -4.613 30.373 1.00 98.44 114 PRO A N 1
ATOM 906 C CA . PRO A 1 114 ? -0.138 -4.725 30.663 1.00 98.44 114 PRO A CA 1
ATOM 907 C C . PRO A 1 114 ? -0.389 -5.527 31.951 1.00 98.44 114 PRO A C 1
ATOM 909 O O . PRO A 1 114 ? 0.495 -6.206 32.463 1.00 98.44 114 PRO A O 1
ATOM 912 N N . ASN A 1 115 ? -1.615 -5.517 32.472 1.00 98.19 115 ASN A N 1
ATOM 913 C CA . ASN A 1 115 ? -2.005 -6.471 33.519 1.00 98.19 115 ASN A CA 1
ATOM 914 C C . ASN A 1 115 ? -2.138 -7.887 32.937 1.00 98.19 115 ASN A C 1
ATOM 916 O O . ASN A 1 115 ? -2.409 -8.038 31.750 1.00 98.19 115 ASN A O 1
ATOM 920 N N . THR A 1 116 ? -2.055 -8.942 33.754 1.00 98.25 116 THR A N 1
ATOM 921 C CA . THR A 1 116 ? -2.469 -10.287 33.305 1.00 98.25 116 THR A CA 1
ATOM 922 C C . THR A 1 116 ? -3.939 -10.273 32.883 1.00 98.25 116 THR A C 1
ATOM 924 O O . THR A 1 116 ? -4.800 -9.777 33.613 1.00 98.25 116 THR A O 1
ATOM 927 N N . TRP A 1 117 ? -4.231 -10.818 31.703 1.00 98.50 117 TRP A N 1
ATOM 928 C CA . TRP A 1 117 ? -5.569 -10.807 31.129 1.00 98.50 117 TRP A CA 1
ATOM 929 C C . TRP A 1 117 ? -6.553 -11.619 31.969 1.00 98.50 117 TRP A C 1
ATOM 931 O O . TRP A 1 117 ? -6.345 -12.805 32.232 1.00 98.50 117 TRP A O 1
ATOM 941 N N . ASN A 1 118 ? -7.676 -10.991 32.313 1.00 97.75 118 ASN A N 1
ATOM 942 C CA . ASN A 1 118 ? -8.818 -11.651 32.924 1.00 97.75 118 ASN A CA 1
ATOM 943 C C . ASN A 1 118 ? -10.069 -11.395 32.066 1.00 97.75 118 ASN A C 1
ATOM 945 O O . ASN A 1 118 ? -10.607 -10.289 32.105 1.00 97.75 118 ASN A O 1
ATOM 949 N N . PRO A 1 119 ? -10.580 -12.398 31.330 1.00 95.38 119 PRO A N 1
ATOM 950 C CA . PRO A 1 119 ? -11.717 -12.201 30.434 1.00 95.38 119 PRO A CA 1
ATOM 951 C C . PRO A 1 119 ? -13.031 -11.880 31.154 1.00 95.38 119 PRO A C 1
ATOM 953 O O . PRO A 1 119 ? -13.931 -11.320 30.541 1.00 95.38 119 PRO A O 1
ATOM 956 N N . SER A 1 120 ? -13.153 -12.226 32.440 1.00 95.94 120 SER A N 1
ATOM 957 C CA . SER A 1 120 ? -14.338 -11.893 33.243 1.00 95.94 120 SER A CA 1
ATOM 958 C C . SER A 1 120 ? -14.299 -10.480 33.826 1.00 95.94 120 SER A C 1
ATOM 960 O O . SER A 1 120 ? -15.343 -9.935 34.169 1.00 95.94 120 SER A O 1
ATOM 962 N N . SER A 1 121 ? -13.109 -9.880 33.931 1.00 95.19 121 SER A N 1
ATOM 963 C CA . SER A 1 121 ? -12.913 -8.538 34.482 1.00 95.19 121 SER A CA 1
ATOM 964 C C . SER A 1 121 ? -11.637 -7.896 33.917 1.00 95.19 121 SER A C 1
ATOM 966 O O . SER A 1 121 ? -10.623 -7.841 34.622 1.00 95.19 121 SER A O 1
ATOM 968 N N . PRO A 1 122 ? -11.652 -7.421 32.656 1.00 93.44 122 PRO A N 1
ATOM 969 C CA . PRO A 1 122 ? -10.493 -6.777 32.042 1.00 93.44 122 PRO A CA 1
ATOM 970 C C . PRO A 1 122 ? -10.061 -5.528 32.822 1.00 93.44 122 PRO A C 1
ATOM 972 O O . PRO A 1 122 ? -10.845 -4.595 32.993 1.00 93.44 122 PRO A O 1
ATOM 975 N N . ALA A 1 123 ? -8.815 -5.505 33.295 1.00 93.19 123 ALA A N 1
ATOM 976 C CA . ALA A 1 123 ? -8.262 -4.376 34.039 1.00 93.19 123 ALA A CA 1
ATOM 977 C C . ALA A 1 123 ? -7.673 -3.310 33.100 1.00 93.19 123 ALA A C 1
ATOM 979 O O . ALA A 1 123 ? -7.128 -3.630 32.045 1.00 93.19 123 ALA A O 1
ATOM 980 N N . ALA A 1 124 ? -7.736 -2.039 33.506 1.00 93.44 124 ALA A N 1
ATOM 981 C CA . ALA A 1 124 ? -7.083 -0.952 32.782 1.00 93.44 124 ALA A CA 1
ATOM 982 C C . ALA A 1 124 ? -5.555 -1.012 32.956 1.00 93.44 124 ALA A C 1
ATOM 984 O O . ALA A 1 124 ? -5.055 -1.124 34.076 1.00 93.44 124 ALA A O 1
ATOM 985 N N . ASN A 1 125 ? -4.804 -0.890 31.862 1.00 97.88 125 ASN A N 1
ATOM 986 C CA . ASN A 1 125 ? -3.340 -0.950 31.874 1.00 97.88 125 ASN A CA 1
ATOM 987 C C . ASN A 1 125 ? -2.705 0.392 32.267 1.00 97.88 125 ASN A C 1
ATOM 989 O O . ASN A 1 125 ? -2.123 1.083 31.436 1.00 97.88 125 ASN A O 1
ATOM 993 N N . THR A 1 126 ? -2.810 0.780 33.537 1.00 97.12 126 THR A N 1
ATOM 994 C CA . THR A 1 126 ? -2.225 2.041 34.035 1.00 97.12 126 THR A CA 1
ATOM 995 C C . THR A 1 126 ? -0.699 2.021 34.128 1.00 97.12 126 THR A C 1
ATOM 997 O O . THR A 1 126 ? -0.113 3.077 34.318 1.00 97.12 126 THR A O 1
ATOM 1000 N N . GLY A 1 127 ? -0.072 0.843 34.036 1.00 97.88 127 GLY A N 1
ATOM 1001 C CA . GLY A 1 127 ? 1.383 0.665 34.073 1.00 97.88 127 GLY A CA 1
ATOM 1002 C C . GLY A 1 127 ? 2.030 0.379 32.715 1.00 97.88 127 GLY A C 1
ATOM 1003 O O . GLY A 1 127 ? 3.206 0.035 32.692 1.00 97.88 127 GLY A O 1
ATOM 1004 N N . LEU A 1 128 ? 1.288 0.474 31.606 1.00 98.69 128 LEU A N 1
ATOM 1005 C CA . LEU A 1 128 ? 1.797 0.281 30.244 1.00 98.69 128 LEU A CA 1
ATOM 1006 C C . LEU A 1 128 ? 1.768 1.614 29.502 1.00 98.69 128 LEU A C 1
ATOM 1008 O O . LEU A 1 128 ? 0.688 2.177 29.313 1.00 98.69 128 LEU A O 1
ATOM 1012 N N . HIS A 1 129 ? 2.924 2.076 29.036 1.00 98.75 129 HIS A N 1
ATOM 1013 C CA . HIS A 1 129 ? 3.072 3.403 28.449 1.00 98.75 129 HIS A CA 1
ATOM 1014 C C . HIS A 1 129 ? 3.732 3.369 27.076 1.00 98.75 129 HIS A C 1
ATOM 1016 O O . HIS A 1 129 ? 4.648 2.582 26.825 1.00 98.75 129 HIS A O 1
ATOM 1022 N N . VAL A 1 130 ? 3.287 4.283 26.215 1.00 98.75 130 VAL A N 1
ATOM 1023 C CA . VAL A 1 130 ? 3.914 4.590 24.927 1.00 98.75 130 VAL A CA 1
ATOM 1024 C C . VAL A 1 130 ? 4.432 6.029 24.908 1.00 98.75 130 VAL A C 1
ATOM 1026 O O . VAL A 1 130 ? 3.762 6.957 25.370 1.00 98.75 130 VAL A O 1
ATOM 1029 N N . SER A 1 131 ? 5.595 6.246 24.300 1.00 98.44 131 SER A N 1
ATOM 1030 C CA . SER A 1 131 ? 6.077 7.571 23.909 1.00 98.44 131 SER A CA 1
ATOM 1031 C C . SER A 1 131 ? 6.399 7.621 22.417 1.00 98.44 131 SER A C 1
ATOM 1033 O O . SER A 1 131 ? 6.842 6.640 21.826 1.00 98.44 131 SER A O 1
ATOM 1035 N N . VAL A 1 132 ? 6.159 8.782 21.800 1.00 98.75 132 VAL A N 1
ATOM 1036 C CA . VAL A 1 132 ? 6.576 9.056 20.418 1.00 98.75 132 VAL A CA 1
ATOM 1037 C C . VAL A 1 132 ? 8.001 9.594 20.467 1.00 98.75 132 VAL A C 1
ATOM 1039 O O . VAL A 1 132 ? 8.242 10.611 21.118 1.00 98.75 132 VAL A O 1
ATOM 1042 N N . VAL A 1 133 ? 8.932 8.892 19.825 1.00 98.44 133 VAL A N 1
ATOM 1043 C CA . VAL A 1 133 ? 10.355 9.253 19.772 1.00 98.44 133 VAL A CA 1
ATOM 1044 C C . VAL A 1 133 ? 10.594 10.288 18.679 1.00 98.44 133 VAL A C 1
ATOM 1046 O O . VAL A 1 133 ? 11.251 11.299 18.916 1.00 98.44 133 VAL A O 1
ATOM 1049 N N . ASP A 1 134 ? 10.024 10.057 17.500 1.00 98.19 134 ASP A N 1
ATOM 1050 C CA . ASP A 1 134 ? 10.126 10.940 16.346 1.00 98.19 134 ASP A CA 1
ATOM 1051 C C . ASP A 1 134 ? 8.853 10.898 15.484 1.00 98.19 134 ASP A C 1
ATOM 1053 O O . ASP A 1 134 ? 7.918 10.123 15.721 1.00 98.19 134 ASP A O 1
ATOM 1057 N N . TYR A 1 135 ? 8.811 11.791 14.499 1.00 98.44 135 TYR A N 1
ATOM 1058 C CA . TYR A 1 135 ? 7.701 11.952 13.570 1.00 98.44 135 TYR A CA 1
ATOM 1059 C C . TYR A 1 135 ? 8.189 11.780 12.132 1.00 98.44 135 TYR A C 1
ATOM 1061 O O . TYR A 1 135 ? 9.366 11.982 11.834 1.00 98.44 135 TYR A O 1
ATOM 1069 N N . SER A 1 136 ? 7.276 11.409 11.239 1.00 97.12 136 SER A N 1
ATOM 1070 C CA . SER A 1 136 ? 7.549 11.283 9.810 1.00 97.12 136 SER A CA 1
ATOM 1071 C C . SER A 1 136 ? 6.415 11.842 8.959 1.00 97.12 136 SER A C 1
ATOM 1073 O O . SER A 1 136 ? 5.309 12.103 9.440 1.00 97.12 136 SER A O 1
ATOM 1075 N N . SER A 1 137 ? 6.707 11.962 7.667 1.00 97.44 137 SER A N 1
ATOM 1076 C CA . SER A 1 137 ? 5.719 12.176 6.611 1.00 97.44 137 SER A CA 1
ATOM 1077 C C . SER A 1 137 ? 5.480 10.901 5.791 1.00 97.44 137 SER A C 1
ATOM 1079 O O . SER A 1 137 ? 5.240 11.000 4.591 1.00 97.44 137 SER A O 1
ATOM 1081 N N . ASP A 1 138 ? 5.593 9.706 6.390 1.00 98.12 138 ASP A N 1
ATOM 1082 C CA . ASP A 1 138 ? 5.391 8.440 5.668 1.00 98.12 138 ASP A CA 1
ATOM 1083 C C . ASP A 1 138 ? 3.989 8.404 5.042 1.00 98.12 138 ASP A C 1
ATOM 1085 O O . ASP A 1 138 ? 2.967 8.332 5.728 1.00 98.12 138 ASP A O 1
ATOM 1089 N N . THR A 1 139 ? 3.952 8.488 3.714 1.00 98.25 139 THR A N 1
ATOM 1090 C CA . THR A 1 139 ? 2.723 8.648 2.934 1.00 98.25 139 THR A CA 1
ATOM 1091 C C . THR A 1 139 ? 1.868 7.385 2.926 1.00 98.25 139 THR A C 1
ATOM 1093 O O . THR A 1 139 ? 0.641 7.481 2.890 1.00 98.25 139 THR A O 1
ATOM 1096 N N . GLY A 1 140 ? 2.486 6.206 3.017 1.00 98.19 140 GLY A N 1
ATOM 1097 C CA . GLY A 1 140 ? 1.769 4.937 3.077 1.00 98.19 140 GLY A CA 1
ATOM 1098 C C . GLY A 1 140 ? 1.142 4.706 4.448 1.00 98.19 140 GLY A C 1
ATOM 1099 O O . GLY A 1 140 ? -0.038 4.369 4.543 1.00 98.19 140 GLY A O 1
ATOM 1100 N N . VAL A 1 141 ? 1.894 4.958 5.523 1.00 98.62 141 VAL A N 1
ATOM 1101 C CA . VAL A 1 141 ? 1.358 4.877 6.892 1.00 98.62 141 VAL A CA 1
ATOM 1102 C C . VAL A 1 141 ? 0.263 5.924 7.106 1.00 98.62 141 VAL A C 1
ATOM 1104 O O . VAL A 1 141 ? -0.782 5.611 7.680 1.00 98.62 141 VAL A O 1
ATOM 1107 N N . ALA A 1 142 ? 0.448 7.142 6.585 1.00 98.75 142 ALA A N 1
ATOM 1108 C CA . ALA A 1 142 ? -0.580 8.176 6.609 1.00 98.75 142 ALA A CA 1
ATOM 1109 C C . ALA A 1 142 ? -1.868 7.723 5.913 1.00 98.75 142 ALA A C 1
ATOM 1111 O O . ALA A 1 142 ? -2.949 7.957 6.442 1.00 98.75 142 ALA A O 1
ATOM 1112 N N . ALA A 1 143 ? -1.786 7.031 4.776 1.00 98.75 143 ALA A N 1
ATOM 1113 C CA . ALA A 1 143 ? -2.968 6.536 4.079 1.00 98.75 143 ALA A CA 1
ATOM 1114 C C . ALA A 1 143 ? -3.752 5.480 4.880 1.00 98.75 143 ALA A C 1
ATOM 1116 O O . ALA A 1 143 ? -4.976 5.578 4.988 1.00 98.75 143 ALA A O 1
ATOM 1117 N N . ALA A 1 144 ? -3.070 4.523 5.515 1.00 98.69 144 ALA A N 1
ATOM 1118 C CA . ALA A 1 144 ? -3.711 3.566 6.425 1.00 98.69 144 ALA A CA 1
ATOM 1119 C C . ALA A 1 144 ? -4.346 4.257 7.647 1.00 98.69 144 ALA A C 1
ATOM 1121 O O . ALA A 1 144 ? -5.465 3.944 8.071 1.00 98.69 144 ALA A O 1
ATOM 1122 N N . TYR A 1 145 ? -3.662 5.264 8.196 1.00 98.88 145 TYR A N 1
ATOM 1123 C CA . TYR A 1 145 ? -4.198 6.083 9.278 1.00 98.88 145 TYR A CA 1
ATOM 1124 C C . TYR A 1 145 ? -5.460 6.847 8.852 1.00 98.88 145 TYR A C 1
ATOM 1126 O O . TYR A 1 145 ? -6.471 6.814 9.554 1.00 98.88 145 TYR A O 1
ATOM 1134 N N . ILE A 1 146 ? -5.438 7.476 7.677 1.00 98.94 146 ILE A N 1
ATOM 1135 C CA . ILE A 1 146 ? -6.582 8.179 7.091 1.00 98.94 146 ILE A CA 1
ATOM 1136 C C . ILE A 1 146 ? -7.773 7.231 6.935 1.00 98.94 146 ILE A C 1
ATOM 1138 O O . ILE A 1 146 ? -8.870 7.576 7.371 1.00 98.94 146 ILE A O 1
ATOM 1142 N N . LYS A 1 147 ? -7.575 6.023 6.389 1.00 98.88 147 LYS A N 1
ATOM 1143 C CA . LYS A 1 147 ? -8.640 5.009 6.285 1.00 98.88 147 LYS A CA 1
ATOM 1144 C C . LYS A 1 147 ? -9.218 4.643 7.650 1.00 98.88 147 LYS A C 1
ATOM 1146 O O . LYS A 1 147 ? -10.438 4.593 7.801 1.00 98.88 147 LYS A O 1
ATOM 1151 N N . THR A 1 148 ? -8.368 4.482 8.665 1.00 98.94 148 THR A N 1
ATOM 1152 C CA . THR A 1 148 ? -8.809 4.244 10.050 1.00 98.94 148 THR A CA 1
ATOM 1153 C C . THR A 1 148 ? -9.728 5.365 10.549 1.00 98.94 148 THR A C 1
ATOM 1155 O O . THR A 1 148 ? -10.812 5.088 11.066 1.00 98.94 148 THR A O 1
ATOM 1158 N N . LEU A 1 149 ? -9.331 6.630 10.356 1.00 98.94 149 LEU A N 1
ATOM 1159 C CA . LEU A 1 149 ? -10.135 7.800 10.728 1.00 98.94 149 LEU A CA 1
ATOM 1160 C C . LEU A 1 149 ? -11.464 7.851 9.963 1.00 98.94 149 LEU A C 1
ATOM 1162 O O . LEU A 1 149 ? -12.491 8.160 10.562 1.00 98.94 149 LEU A O 1
ATOM 1166 N N . ILE A 1 150 ? -11.458 7.526 8.666 1.00 98.81 150 ILE A N 1
ATOM 1167 C CA . ILE A 1 150 ? -12.649 7.524 7.806 1.00 98.81 150 ILE A CA 1
ATOM 1168 C C . ILE A 1 150 ? -13.676 6.502 8.288 1.00 98.81 150 ILE A C 1
ATOM 1170 O O . ILE A 1 150 ? -14.814 6.876 8.568 1.00 98.81 150 ILE A O 1
ATOM 1174 N N . TYR A 1 151 ? -13.289 5.231 8.424 1.00 98.81 151 TYR A N 1
ATOM 1175 C CA . TYR A 1 151 ? -14.210 4.179 8.861 1.00 98.81 151 TYR A CA 1
ATOM 1176 C C . TYR A 1 151 ? -14.745 4.441 10.270 1.00 98.81 151 TYR A C 1
ATOM 1178 O O . TYR A 1 151 ? -15.941 4.269 10.526 1.00 98.81 151 TYR A O 1
ATOM 1186 N N . TYR A 1 152 ? -13.879 4.902 11.178 1.00 98.75 152 TYR A N 1
ATOM 1187 C CA . TYR A 1 152 ? -14.291 5.289 12.521 1.00 98.75 152 TYR A CA 1
ATOM 1188 C C . TYR A 1 152 ? -15.319 6.425 12.483 1.00 98.75 152 TYR A C 1
ATOM 1190 O O . TYR A 1 152 ? -16.401 6.266 13.049 1.00 98.75 152 TYR A O 1
ATOM 1198 N N . ALA A 1 153 ? -15.017 7.529 11.791 1.00 98.50 153 ALA A N 1
ATOM 1199 C CA . ALA A 1 153 ? -15.887 8.700 11.699 1.00 98.50 153 ALA A CA 1
ATOM 1200 C C . ALA A 1 153 ? -17.234 8.374 11.047 1.00 98.50 153 ALA A C 1
ATOM 1202 O O . ALA A 1 153 ? -18.277 8.771 11.565 1.00 98.50 153 ALA A O 1
ATOM 1203 N N . ALA A 1 154 ? -17.227 7.600 9.959 1.00 96.00 154 ALA A N 1
ATOM 1204 C CA . ALA A 1 154 ? -18.436 7.202 9.244 1.00 96.00 154 ALA A CA 1
ATOM 1205 C C . ALA A 1 154 ? -19.416 6.422 10.136 1.00 96.00 154 ALA A C 1
ATOM 1207 O O . ALA A 1 154 ? -20.630 6.528 9.971 1.00 96.00 154 ALA A O 1
ATOM 1208 N N . LYS A 1 155 ? -18.908 5.654 11.109 1.00 96.31 155 LYS A N 1
ATOM 1209 C CA . LYS A 1 155 ? -19.745 4.889 12.040 1.00 96.31 155 LYS A CA 1
ATOM 1210 C C . LYS A 1 155 ? -20.085 5.628 13.327 1.00 96.31 155 LYS A C 1
ATOM 1212 O O . LYS A 1 155 ? -21.187 5.466 13.844 1.00 96.31 155 LYS A O 1
ATOM 1217 N N . SER A 1 156 ? -19.130 6.362 13.893 1.00 95.50 156 SER A N 1
ATOM 1218 C CA . SER A 1 156 ? -19.294 7.063 15.171 1.00 95.50 156 SER A CA 1
ATOM 1219 C C . SER A 1 156 ? -20.005 8.409 15.033 1.00 95.50 156 SER A C 1
ATOM 1221 O O . SER A 1 156 ? -20.562 8.890 16.017 1.00 95.50 156 SER A O 1
ATOM 1223 N N . GLY A 1 157 ? -19.982 9.012 13.842 1.00 91.94 157 GLY A N 1
ATOM 1224 C CA . GLY A 1 157 ? -20.388 10.398 13.623 1.00 91.94 157 GLY A CA 1
ATOM 1225 C C . GLY A 1 157 ? -19.339 11.423 14.071 1.00 91.94 157 GLY A C 1
ATOM 1226 O O . GLY A 1 157 ? -19.664 12.604 14.174 1.00 91.94 157 GLY A O 1
ATOM 1227 N N . ASP A 1 158 ? -18.100 11.005 14.361 1.00 96.06 158 ASP A N 1
ATOM 1228 C CA . ASP A 1 158 ? -17.045 11.915 14.812 1.00 96.06 158 ASP A CA 1
ATOM 1229 C C . ASP A 1 158 ? -16.533 12.821 13.680 1.00 96.06 158 ASP A C 1
ATOM 1231 O O . ASP A 1 158 ? -15.667 12.461 12.875 1.00 96.06 158 ASP A O 1
ATOM 1235 N N . THR A 1 159 ? -17.063 14.040 13.638 1.00 94.38 159 THR A N 1
ATOM 1236 C CA . THR A 1 159 ? -16.735 15.038 12.615 1.00 94.38 159 THR A CA 1
ATOM 1237 C C . THR A 1 159 ? -15.295 15.541 12.713 1.00 94.38 159 THR A C 1
ATOM 1239 O O . THR A 1 159 ? -14.733 15.959 11.698 1.00 94.38 159 THR A O 1
ATOM 1242 N N . ALA A 1 160 ? -14.661 15.464 13.889 1.00 97.00 160 ALA A N 1
ATOM 1243 C CA . ALA A 1 160 ? -13.262 15.849 14.062 1.00 97.00 160 ALA A CA 1
ATOM 1244 C C . ALA A 1 160 ? -12.324 14.883 13.322 1.00 97.00 160 ALA A C 1
ATOM 1246 O O . ALA A 1 160 ? -11.448 15.334 12.579 1.00 97.00 160 ALA A O 1
ATOM 1247 N N . SER A 1 161 ? -12.555 13.571 13.448 1.00 98.50 161 SER A N 1
ATOM 1248 C CA . SER A 1 161 ? -11.820 12.550 12.690 1.00 98.50 161 SER A CA 1
ATOM 1249 C C . SER A 1 161 ? -12.033 12.682 11.182 1.00 98.50 161 SER A C 1
ATOM 1251 O O . SER A 1 161 ? -11.060 12.644 10.429 1.00 98.50 161 SER A O 1
ATOM 1253 N N . ALA A 1 162 ? -13.270 12.921 10.726 1.00 96.50 162 ALA A N 1
ATOM 1254 C CA . ALA A 1 162 ? -13.551 13.148 9.303 1.00 96.50 162 ALA A CA 1
ATOM 1255 C C . ALA A 1 162 ? -12.813 14.384 8.750 1.00 96.50 162 ALA A C 1
ATOM 1257 O O . ALA A 1 162 ? -12.256 14.347 7.649 1.00 96.50 162 ALA A O 1
ATOM 1258 N N . ALA A 1 163 ? -12.768 15.476 9.519 1.00 96.94 163 ALA A N 1
ATOM 1259 C CA . ALA A 1 163 ? -12.051 16.690 9.138 1.00 96.94 163 ALA A CA 1
ATOM 1260 C C . ALA A 1 163 ? -10.526 16.492 9.129 1.00 96.94 163 ALA A C 1
ATOM 1262 O O . ALA A 1 163 ? -9.848 17.016 8.243 1.00 96.94 163 ALA A O 1
ATOM 1263 N N . LEU A 1 164 ? -9.976 15.738 10.087 1.00 98.62 164 LEU A N 1
ATOM 1264 C CA . LEU A 1 164 ? -8.553 15.397 10.115 1.00 98.62 164 LEU A CA 1
ATOM 1265 C C . LEU A 1 164 ? -8.167 14.520 8.918 1.00 98.62 164 LEU A C 1
ATOM 1267 O O . LEU A 1 164 ? -7.193 14.835 8.235 1.00 98.62 164 LEU A O 1
ATOM 1271 N N . ALA A 1 165 ? -8.962 13.489 8.616 1.00 98.75 165 ALA A N 1
ATOM 1272 C CA . ALA A 1 165 ? -8.775 12.641 7.442 1.00 98.75 165 ALA A CA 1
ATOM 1273 C C . ALA A 1 165 ? -8.733 13.471 6.151 1.00 98.75 165 ALA A C 1
ATOM 1275 O O . ALA A 1 165 ? -7.817 13.310 5.345 1.00 98.75 165 ALA A O 1
ATOM 1276 N N . LYS A 1 166 ? -9.660 14.428 5.995 1.00 97.81 166 LYS A N 1
ATOM 1277 C CA . LYS A 1 166 ? -9.668 15.335 4.841 1.00 97.81 166 LYS A CA 1
ATOM 1278 C C . LYS A 1 166 ? -8.380 16.153 4.733 1.00 97.81 166 LYS A C 1
ATOM 1280 O O . LYS A 1 166 ? -7.777 16.199 3.669 1.00 97.81 166 LYS A O 1
ATOM 1285 N N . LYS A 1 167 ? -7.949 16.791 5.826 1.00 98.25 167 LYS A N 1
ATOM 1286 C CA . LYS A 1 167 ? -6.730 17.620 5.832 1.00 98.25 167 LYS A CA 1
ATOM 1287 C C . LYS A 1 167 ? -5.492 16.812 5.447 1.00 98.25 167 LYS A C 1
ATOM 1289 O O . LYS A 1 167 ? -4.639 17.317 4.729 1.00 98.25 167 LYS A O 1
ATOM 1294 N N . LEU A 1 168 ? -5.403 15.567 5.911 1.00 98.81 168 LEU A N 1
ATOM 1295 C CA . LEU A 1 168 ? -4.306 14.667 5.562 1.00 98.81 168 LEU A CA 1
ATOM 1296 C C . LEU A 1 168 ? -4.346 14.261 4.078 1.00 98.81 168 LEU A C 1
ATOM 1298 O O . LEU A 1 168 ? -3.301 14.267 3.436 1.00 98.81 168 LEU A O 1
ATOM 1302 N N . LEU A 1 169 ? -5.525 13.983 3.507 1.00 98.69 169 LEU A N 1
ATOM 1303 C CA . LEU A 1 169 ? -5.678 13.743 2.061 1.00 98.69 169 LEU A CA 1
ATOM 1304 C C . LEU A 1 169 ? -5.308 14.977 1.225 1.00 98.69 169 LEU A C 1
ATOM 1306 O O . LEU A 1 169 ? -4.625 14.861 0.207 1.00 98.69 169 LEU A O 1
ATOM 1310 N N . ASP A 1 170 ? -5.715 16.171 1.655 1.00 96.69 170 ASP A N 1
ATOM 1311 C CA . ASP A 1 170 ? -5.353 17.421 0.980 1.00 96.69 170 ASP A CA 1
ATOM 1312 C C . ASP A 1 170 ? -3.819 17.611 0.998 1.00 96.69 170 ASP A C 1
ATOM 1314 O O . ASP A 1 170 ? -3.213 17.888 -0.039 1.00 96.69 170 ASP A O 1
ATOM 1318 N N . ALA A 1 171 ? -3.171 17.359 2.144 1.00 98.12 171 ALA A N 1
ATOM 1319 C CA . ALA A 1 171 ? -1.715 17.394 2.266 1.00 98.12 171 ALA A CA 1
ATOM 1320 C C . ALA A 1 171 ? -1.026 16.338 1.381 1.00 98.12 171 ALA A C 1
ATOM 1322 O O . ALA A 1 171 ? -0.054 16.668 0.707 1.00 98.12 171 ALA A O 1
ATOM 1323 N N . LEU A 1 172 ? -1.536 15.101 1.315 1.00 98.25 172 LEU A N 1
ATOM 1324 C CA . LEU A 1 172 ? -1.014 14.062 0.414 1.00 98.25 172 LEU A CA 1
ATOM 1325 C C . LEU A 1 172 ? -1.081 14.494 -1.054 1.00 98.25 172 LEU A C 1
ATOM 1327 O O . LEU A 1 172 ? -0.111 14.314 -1.785 1.00 98.25 172 LEU A O 1
ATOM 1331 N N . THR A 1 173 ? -2.176 15.136 -1.466 1.00 96.31 173 THR A N 1
ATOM 1332 C CA . THR A 1 173 ? -2.346 15.653 -2.837 1.00 96.31 173 THR A CA 1
ATOM 1333 C C . THR A 1 173 ? -1.232 16.631 -3.212 1.00 96.31 173 THR A C 1
ATOM 1335 O O . THR A 1 173 ? -0.723 16.608 -4.330 1.00 96.31 173 THR A O 1
ATOM 1338 N N . SER A 1 174 ? -0.818 17.478 -2.266 1.00 95.94 174 SER A N 1
ATOM 1339 C CA . SER A 1 174 ? 0.247 18.463 -2.485 1.00 95.94 174 SER A CA 1
ATOM 1340 C C . SER A 1 174 ? 1.648 17.852 -2.664 1.00 95.94 174 SER A C 1
ATOM 1342 O O . SER A 1 174 ? 2.557 18.537 -3.128 1.00 95.94 174 SER A O 1
ATOM 1344 N N . LEU A 1 175 ? 1.821 16.574 -2.309 1.00 96.75 175 LEU A N 1
ATOM 1345 C CA . LEU A 1 175 ? 3.085 15.828 -2.347 1.00 96.75 175 LEU A CA 1
ATOM 1346 C C . LEU A 1 175 ? 3.195 14.931 -3.596 1.00 96.75 175 LEU A C 1
ATOM 1348 O O . LEU A 1 175 ? 4.012 14.008 -3.639 1.00 96.75 175 LEU A O 1
ATOM 1352 N N . ALA A 1 176 ? 2.339 15.161 -4.594 1.00 97.12 176 ALA A N 1
ATOM 1353 C CA . ALA A 1 176 ? 2.307 14.382 -5.821 1.00 97.12 176 ALA A CA 1
ATOM 1354 C C . ALA A 1 176 ? 3.478 14.705 -6.769 1.00 97.12 176 ALA A C 1
ATOM 1356 O O . ALA A 1 176 ? 3.897 15.852 -6.924 1.00 97.12 176 ALA A O 1
ATOM 1357 N N . ASP A 1 177 ? 3.951 13.677 -7.464 1.00 96.75 177 ASP A N 1
ATOM 1358 C CA . ASP A 1 177 ? 4.879 13.737 -8.588 1.00 96.75 177 ASP A CA 1
ATOM 1359 C C . ASP A 1 177 ? 4.320 12.906 -9.771 1.00 96.75 177 ASP A C 1
ATOM 1361 O O . ASP A 1 177 ? 3.242 12.316 -9.661 1.00 96.75 177 ASP A O 1
ATOM 1365 N N . PRO A 1 178 ? 5.005 12.821 -10.930 1.00 97.81 178 PRO A N 1
ATOM 1366 C CA . PRO A 1 178 ? 4.485 12.090 -12.090 1.00 97.81 178 PRO A CA 1
ATOM 1367 C C . PRO A 1 178 ? 4.229 10.586 -11.889 1.00 97.81 178 PRO A C 1
ATOM 1369 O O . PRO A 1 178 ? 3.626 9.965 -12.764 1.00 97.81 178 PRO A O 1
ATOM 1372 N N . LYS A 1 179 ? 4.718 9.973 -10.804 1.00 97.25 179 LYS A N 1
ATOM 1373 C CA . LYS A 1 179 ? 4.559 8.538 -10.517 1.00 97.25 179 LYS A CA 1
ATOM 1374 C C . LYS A 1 179 ? 3.560 8.254 -9.393 1.00 97.25 179 LYS A C 1
ATOM 1376 O O . LYS A 1 179 ? 3.167 7.099 -9.243 1.00 97.25 179 LYS A O 1
ATOM 1381 N N . GLY A 1 180 ? 3.166 9.253 -8.607 1.00 98.19 180 GLY A N 1
ATOM 1382 C CA . GLY A 1 180 ? 2.251 9.082 -7.480 1.00 98.19 180 GLY A CA 1
ATOM 1383 C C . GLY A 1 180 ? 2.482 10.124 -6.393 1.00 98.19 180 GLY A C 1
ATOM 1384 O O . GLY A 1 180 ? 2.747 11.278 -6.698 1.00 98.19 180 GLY A O 1
ATOM 1385 N N . ILE A 1 181 ? 2.379 9.732 -5.124 1.00 98.38 181 ILE A N 1
ATOM 1386 C CA . ILE A 1 181 ? 2.604 10.614 -3.968 1.00 98.38 181 ILE A CA 1
ATOM 1387 C C . ILE A 1 181 ? 3.787 10.098 -3.150 1.00 98.38 181 ILE A C 1
ATOM 1389 O O . ILE A 1 181 ? 3.833 8.925 -2.774 1.00 98.38 181 ILE A O 1
ATOM 1393 N N . THR A 1 182 ? 4.751 10.967 -2.853 1.00 97.81 182 THR A N 1
ATOM 1394 C CA . THR A 1 182 ? 5.977 10.592 -2.137 1.00 97.81 182 THR A CA 1
ATOM 1395 C C . THR A 1 182 ? 6.534 11.765 -1.339 1.00 97.81 182 THR A C 1
ATOM 1397 O O . THR A 1 182 ? 6.343 12.926 -1.681 1.00 97.81 182 THR A O 1
ATOM 1400 N N . THR A 1 183 ? 7.308 11.460 -0.302 1.00 96.75 183 THR A N 1
ATOM 1401 C CA . THR A 1 183 ? 8.144 12.434 0.410 1.00 96.75 183 THR A CA 1
ATOM 1402 C C . THR A 1 183 ? 9.603 11.990 0.375 1.00 96.75 183 THR A C 1
ATOM 1404 O O . THR A 1 183 ? 9.858 10.791 0.274 1.00 96.75 183 THR A O 1
ATOM 1407 N N . PRO A 1 184 ? 10.579 12.910 0.434 1.00 96.50 184 PRO A N 1
ATOM 1408 C CA . PRO A 1 184 ? 11.974 12.541 0.645 1.00 96.50 184 PRO A CA 1
ATOM 1409 C C . PRO A 1 184 ? 12.181 11.854 2.005 1.00 96.50 184 PRO A C 1
ATOM 1411 O O . PRO A 1 184 ? 11.706 12.339 3.030 1.00 96.50 184 PRO A O 1
ATOM 1414 N N . GLU A 1 185 ? 12.920 10.749 2.013 1.00 96.12 185 GLU A N 1
ATOM 1415 C CA . GLU A 1 185 ? 13.247 9.937 3.186 1.00 96.12 185 GLU A CA 1
ATOM 1416 C C . GLU A 1 185 ? 14.766 9.743 3.281 1.00 96.12 185 GLU A C 1
ATOM 1418 O O . GLU A 1 185 ? 15.395 9.228 2.349 1.00 96.12 185 GLU A O 1
ATOM 1423 N N . THR A 1 186 ? 15.362 10.127 4.411 1.00 97.44 186 THR A N 1
ATOM 1424 C CA . THR A 1 186 ? 16.794 9.922 4.683 1.00 97.44 186 THR A CA 1
ATOM 1425 C C . THR A 1 186 ? 17.040 8.518 5.228 1.00 97.44 186 THR A C 1
ATOM 1427 O O . THR A 1 186 ? 16.418 8.112 6.206 1.00 97.44 186 THR A O 1
ATOM 1430 N N . ARG A 1 187 ? 17.978 7.779 4.629 1.00 97.88 187 ARG A N 1
ATOM 1431 C CA . ARG A 1 187 ? 18.265 6.371 4.944 1.00 97.88 187 ARG A CA 1
ATOM 1432 C C . ARG A 1 187 ? 19.598 6.210 5.667 1.00 97.88 187 ARG A C 1
ATOM 1434 O O . ARG A 1 187 ? 20.600 5.812 5.077 1.00 97.88 187 ARG A O 1
ATOM 1441 N N . THR A 1 188 ? 19.625 6.543 6.956 1.00 97.44 188 THR A N 1
ATOM 1442 C CA . THR A 1 188 ? 20.812 6.352 7.818 1.00 97.44 188 THR A CA 1
ATOM 1443 C C . THR A 1 188 ? 21.168 4.874 7.992 1.00 97.44 188 THR A C 1
ATOM 1445 O O . THR A 1 188 ? 22.337 4.511 8.123 1.00 97.44 188 THR A O 1
ATOM 1448 N N . ASP A 1 189 ? 20.173 3.997 7.894 1.00 97.69 189 ASP A N 1
ATOM 1449 C CA . ASP A 1 189 ? 20.327 2.547 7.918 1.00 97.69 189 ASP A CA 1
ATOM 1450 C C . ASP A 1 189 ? 21.122 2.007 6.719 1.00 97.69 189 ASP A C 1
ATOM 1452 O O . ASP A 1 189 ? 21.685 0.920 6.797 1.00 97.69 189 ASP A O 1
ATOM 1456 N N . TYR A 1 190 ? 21.272 2.772 5.630 1.00 98.50 190 TYR A N 1
ATOM 1457 C CA . TYR A 1 190 ? 22.064 2.335 4.471 1.00 98.50 190 TYR A CA 1
ATOM 1458 C C . TYR A 1 190 ? 23.576 2.309 4.730 1.00 98.50 190 TYR A C 1
ATOM 1460 O O . TYR A 1 190 ? 24.324 1.779 3.910 1.00 98.50 190 TYR A O 1
ATOM 1468 N N . SER A 1 191 ? 24.031 2.772 5.896 1.00 97.81 191 SER A N 1
ATOM 1469 C CA . SER A 1 191 ? 25.383 2.487 6.395 1.00 97.81 191 SER A CA 1
ATOM 1470 C C . SER A 1 191 ? 25.632 0.976 6.531 1.00 97.81 191 SER A C 1
ATOM 1472 O O . SER A 1 191 ? 26.746 0.509 6.294 1.00 97.81 191 SER A O 1
ATOM 1474 N N . ARG A 1 192 ? 24.569 0.194 6.775 1.00 98.31 192 ARG A N 1
ATOM 1475 C CA . ARG A 1 192 ? 24.603 -1.268 6.931 1.00 98.31 192 ARG A CA 1
ATOM 1476 C C . ARG A 1 192 ? 24.849 -2.041 5.639 1.00 98.31 192 ARG A C 1
ATOM 1478 O O . ARG A 1 192 ? 25.030 -3.255 5.675 1.00 98.31 192 ARG A O 1
ATOM 1485 N N . PHE A 1 193 ? 24.936 -1.377 4.482 1.00 98.44 193 PHE A N 1
ATOM 1486 C CA . PHE A 1 193 ? 25.404 -2.039 3.256 1.00 98.44 193 PHE A CA 1
ATOM 1487 C C . PHE A 1 193 ? 26.815 -2.635 3.419 1.00 98.44 193 PHE A C 1
ATOM 1489 O O . PHE A 1 193 ? 27.158 -3.589 2.717 1.00 98.44 193 PHE A O 1
ATOM 1496 N N . ALA A 1 194 ? 27.620 -2.098 4.341 1.00 97.00 194 ALA A N 1
ATOM 1497 C CA . ALA A 1 194 ? 28.945 -2.609 4.674 1.00 97.00 194 ALA A CA 1
ATOM 1498 C C . ALA A 1 194 ? 28.959 -3.635 5.825 1.00 97.00 194 ALA A C 1
ATOM 1500 O O . ALA A 1 194 ? 30.026 -4.182 6.107 1.00 97.00 194 ALA A O 1
ATOM 1501 N N . ASP A 1 195 ? 27.820 -3.923 6.463 1.00 98.44 195 ASP A N 1
ATOM 1502 C CA . ASP A 1 195 ? 27.777 -4.796 7.638 1.00 98.44 195 ASP A CA 1
ATOM 1503 C C . ASP A 1 195 ? 28.225 -6.224 7.299 1.00 98.44 195 ASP A C 1
ATOM 1505 O O . ASP A 1 195 ? 27.877 -6.743 6.228 1.00 98.44 195 ASP A O 1
ATOM 1509 N N . PRO A 1 196 ? 28.960 -6.891 8.207 1.00 98.38 196 PRO A N 1
ATOM 1510 C CA . PRO A 1 196 ? 29.284 -8.300 8.061 1.00 98.38 196 PRO A CA 1
ATOM 1511 C C . PRO A 1 196 ? 28.014 -9.156 8.116 1.00 98.38 196 PRO A C 1
ATOM 1513 O O . PRO A 1 196 ? 27.100 -8.909 8.901 1.00 98.38 196 PRO A O 1
ATOM 1516 N N . VAL A 1 197 ? 27.982 -10.212 7.308 1.00 98.44 197 VAL A N 1
ATOM 1517 C CA . VAL A 1 197 ? 26.946 -11.246 7.354 1.00 98.44 197 VAL A CA 1
ATOM 1518 C C . VAL A 1 197 ? 27.553 -12.479 8.002 1.00 98.44 197 VAL A C 1
ATOM 1520 O O . VAL A 1 197 ? 28.597 -12.959 7.563 1.00 98.44 197 VAL A O 1
ATOM 1523 N N . TYR A 1 198 ? 26.906 -13.008 9.043 1.00 98.31 198 TYR A N 1
ATOM 1524 C CA . TYR A 1 198 ? 27.390 -14.224 9.687 1.00 98.31 198 TYR A CA 1
ATOM 1525 C C . TYR A 1 198 ? 27.377 -15.399 8.70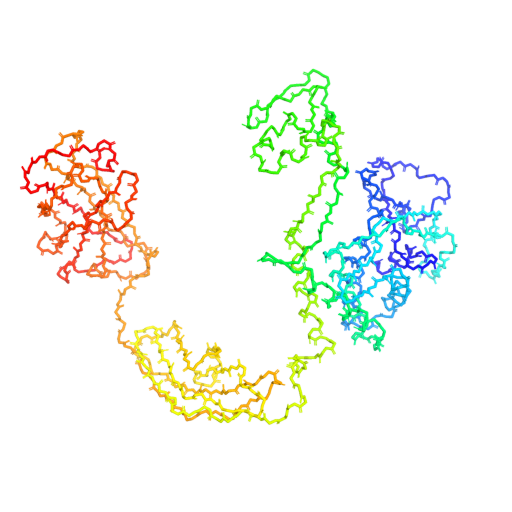3 1.00 98.31 198 TYR A C 1
ATOM 1527 O O . TYR A 1 198 ? 26.336 -15.767 8.157 1.00 98.31 198 TYR A O 1
ATOM 1535 N N . VAL A 1 199 ? 28.545 -16.011 8.528 1.00 98.31 199 VAL A N 1
ATOM 1536 C CA . VAL A 1 199 ? 28.740 -17.259 7.793 1.00 98.31 199 VAL A CA 1
ATOM 1537 C C . VAL A 1 199 ? 29.583 -18.175 8.682 1.00 98.31 199 VAL A C 1
ATOM 1539 O O . VAL A 1 199 ? 30.633 -17.732 9.161 1.00 98.31 199 VAL A O 1
ATOM 1542 N N . PRO A 1 200 ? 29.157 -19.430 8.933 1.00 98.31 200 PRO A N 1
ATOM 1543 C CA . PRO A 1 200 ? 29.909 -20.352 9.775 1.00 98.31 200 PRO A CA 1
ATOM 1544 C C . PRO A 1 200 ? 31.364 -20.504 9.323 1.00 98.31 200 PRO A C 1
ATOM 1546 O O . PRO A 1 200 ? 31.655 -20.581 8.128 1.00 98.31 200 PRO A O 1
ATOM 1549 N N . SER A 1 201 ? 32.284 -20.582 10.287 1.00 96.06 201 SER A N 1
ATOM 1550 C CA . SER A 1 201 ? 33.706 -20.779 9.994 1.00 96.06 201 SER A CA 1
ATOM 1551 C C . SER A 1 201 ? 33.926 -22.048 9.163 1.00 96.06 201 SER A C 1
ATOM 1553 O O . SER A 1 201 ? 33.353 -23.097 9.454 1.00 96.06 201 SER A O 1
ATOM 1555 N N . GLY A 1 202 ? 34.743 -21.943 8.113 1.00 95.31 202 GLY A N 1
ATOM 1556 C CA . GLY A 1 202 ? 35.021 -23.035 7.175 1.00 95.31 202 GLY A CA 1
ATOM 1557 C C . GLY A 1 202 ? 33.951 -23.260 6.101 1.00 95.31 202 GLY A C 1
ATOM 1558 O O . GLY A 1 202 ? 34.199 -24.013 5.160 1.00 95.31 202 GLY A O 1
ATOM 1559 N N . TRP A 1 203 ? 32.792 -22.598 6.182 1.00 98.38 203 TRP A N 1
ATOM 1560 C CA . TRP A 1 203 ? 31.780 -22.668 5.132 1.00 98.38 203 TRP A CA 1
ATOM 1561 C C . TRP A 1 203 ? 32.118 -21.709 3.983 1.00 98.38 203 TRP A C 1
ATOM 1563 O O . TRP A 1 203 ? 32.487 -20.553 4.200 1.00 98.38 203 TRP A O 1
ATOM 1573 N N . THR A 1 204 ? 31.978 -22.188 2.746 1.00 97.94 204 THR A N 1
ATOM 1574 C CA . THR A 1 204 ? 32.167 -21.387 1.532 1.00 97.94 204 THR A CA 1
ATOM 1575 C C . THR A 1 204 ? 31.128 -21.744 0.477 1.00 97.94 204 THR A C 1
ATOM 1577 O O . THR A 1 204 ? 30.732 -22.903 0.344 1.00 97.94 204 THR A O 1
ATOM 1580 N N . GLY A 1 205 ? 30.695 -20.746 -0.286 1.00 98.25 205 GLY A N 1
ATOM 1581 C CA . GLY A 1 205 ? 29.718 -20.899 -1.356 1.00 98.25 205 GLY A CA 1
ATOM 1582 C C . GLY A 1 205 ? 29.795 -19.764 -2.369 1.00 98.25 205 GLY A C 1
ATOM 1583 O O . GLY A 1 205 ? 30.648 -18.879 -2.277 1.00 98.25 205 GLY A O 1
ATOM 1584 N N . LYS A 1 206 ? 28.894 -19.789 -3.354 1.00 98.56 206 LYS A N 1
ATOM 1585 C CA . LYS A 1 206 ? 28.752 -18.714 -4.339 1.00 98.56 206 LYS A CA 1
ATOM 1586 C C . LYS A 1 206 ? 27.291 -18.351 -4.548 1.00 98.56 206 LYS A C 1
ATOM 1588 O O . LYS A 1 206 ? 26.436 -19.231 -4.622 1.00 98.56 206 LYS A O 1
ATOM 1593 N N . MET A 1 207 ? 27.029 -17.059 -4.695 1.00 98.31 207 MET A N 1
ATOM 1594 C CA . MET A 1 207 ? 25.758 -16.560 -5.212 1.00 98.31 207 MET A CA 1
ATOM 1595 C C . MET A 1 207 ? 25.635 -16.894 -6.708 1.00 98.31 207 MET A C 1
ATOM 1597 O O . MET A 1 207 ? 26.661 -17.057 -7.373 1.00 98.31 207 MET A O 1
ATOM 1601 N N . PRO A 1 208 ? 24.418 -16.921 -7.286 1.00 97.06 208 PRO A N 1
ATOM 1602 C CA . PRO A 1 208 ? 24.238 -17.134 -8.726 1.00 97.06 208 PRO A CA 1
ATOM 1603 C C . PRO A 1 208 ? 25.035 -16.159 -9.612 1.00 97.06 208 PRO A C 1
ATOM 1605 O O . PRO A 1 208 ? 25.500 -16.544 -10.677 1.00 97.06 208 PRO A O 1
ATOM 1608 N N . GLY A 1 209 ? 25.250 -14.921 -9.146 1.00 93.25 209 GLY A N 1
ATOM 1609 C CA . GLY A 1 209 ? 26.076 -13.910 -9.823 1.00 93.25 209 GLY A CA 1
ATOM 1610 C C . GLY A 1 209 ? 27.594 -14.096 -9.674 1.00 93.25 209 GLY A C 1
ATOM 1611 O O . GLY A 1 209 ? 28.356 -13.272 -10.161 1.00 93.25 209 GLY A O 1
ATOM 1612 N N . GLY A 1 210 ? 28.047 -15.154 -8.996 1.00 97.44 210 GLY A N 1
ATOM 1613 C CA . GLY A 1 210 ? 29.463 -15.484 -8.813 1.00 97.44 210 GLY A CA 1
ATOM 1614 C C . GLY A 1 210 ? 30.110 -14.937 -7.537 1.00 97.44 210 GLY A C 1
ATOM 1615 O O . GLY A 1 210 ? 31.217 -15.376 -7.213 1.00 97.44 210 GLY A O 1
ATOM 1616 N N . ASP A 1 211 ? 29.430 -14.053 -6.798 1.00 98.38 211 ASP A N 1
ATOM 1617 C CA . ASP A 1 211 ? 29.922 -13.506 -5.527 1.00 98.38 211 ASP A CA 1
ATOM 1618 C C . ASP A 1 211 ? 30.235 -14.621 -4.527 1.00 98.38 211 ASP A C 1
ATOM 1620 O O . ASP A 1 211 ? 29.416 -15.514 -4.294 1.00 98.38 211 ASP A O 1
ATOM 1624 N N . VAL A 1 212 ? 31.421 -14.564 -3.923 1.00 98.31 212 VAL A N 1
ATOM 1625 C CA . VAL A 1 212 ? 31.859 -15.550 -2.931 1.00 98.31 212 VAL A CA 1
ATOM 1626 C C . VAL A 1 212 ? 31.187 -15.274 -1.592 1.00 98.31 212 VAL A C 1
ATOM 1628 O O . VAL A 1 212 ? 31.171 -14.143 -1.105 1.00 98.31 212 VAL A O 1
ATOM 1631 N N . ILE A 1 213 ? 30.691 -16.339 -0.974 1.00 98.62 213 ILE A N 1
ATOM 1632 C CA . ILE A 1 213 ? 30.128 -16.325 0.369 1.00 98.62 213 ILE A CA 1
ATOM 1633 C C . ILE A 1 213 ? 31.124 -17.023 1.300 1.00 98.62 213 ILE A C 1
ATOM 1635 O O . ILE A 1 213 ? 31.470 -18.180 1.067 1.00 98.62 213 ILE A O 1
ATOM 1639 N N . ASN A 1 214 ? 31.605 -16.327 2.328 1.00 98.31 214 ASN A N 1
ATOM 1640 C CA . ASN A 1 214 ? 32.522 -16.842 3.348 1.00 98.31 214 ASN A CA 1
ATOM 1641 C C . ASN A 1 214 ? 32.411 -16.015 4.646 1.00 98.31 214 ASN A C 1
ATOM 1643 O O . ASN A 1 214 ? 31.629 -15.072 4.725 1.00 98.31 214 ASN A O 1
ATOM 1647 N N . SER A 1 215 ? 33.209 -16.339 5.666 1.00 98.00 215 SER A N 1
ATOM 1648 C CA . SER A 1 215 ? 33.196 -15.662 6.978 1.00 98.00 215 SER A CA 1
ATOM 1649 C C . SER A 1 215 ? 33.581 -14.174 6.962 1.00 98.00 215 SER A C 1
ATOM 1651 O O . SER A 1 215 ? 33.496 -13.518 7.995 1.00 98.00 215 SER A O 1
ATOM 1653 N N . SER A 1 216 ? 34.031 -13.636 5.826 1.00 97.50 216 SER A N 1
ATOM 1654 C CA . SER A 1 216 ? 34.337 -12.213 5.625 1.00 97.50 216 SER A CA 1
ATOM 1655 C C . SER A 1 216 ? 33.303 -11.504 4.745 1.00 97.50 216 SER A C 1
ATOM 1657 O O . SER A 1 216 ? 33.507 -10.349 4.371 1.00 97.50 216 SER A O 1
ATOM 1659 N N . SER A 1 217 ? 32.212 -12.181 4.380 1.00 98.44 217 SER A N 1
ATOM 1660 C CA . SER A 1 217 ? 31.148 -11.596 3.575 1.00 98.44 217 SER A CA 1
ATOM 1661 C C . SER A 1 217 ? 30.462 -10.435 4.293 1.00 98.44 217 SER A C 1
ATOM 1663 O O . SER A 1 217 ? 30.169 -10.500 5.485 1.00 98.44 217 SER A O 1
ATOM 1665 N N . THR A 1 218 ? 30.148 -9.389 3.535 1.00 98.62 218 THR A N 1
ATOM 1666 C CA . THR A 1 218 ? 29.307 -8.265 3.956 1.00 98.62 218 THR A CA 1
ATOM 1667 C C . THR A 1 218 ? 28.002 -8.255 3.170 1.00 98.62 218 THR A C 1
ATOM 1669 O O . THR A 1 218 ? 27.869 -8.974 2.173 1.00 98.62 218 THR A O 1
ATOM 1672 N N . PHE A 1 219 ? 27.031 -7.430 3.574 1.00 98.50 219 PHE A N 1
ATOM 1673 C CA . PHE A 1 219 ? 25.762 -7.298 2.854 1.00 98.50 219 PHE A CA 1
ATOM 1674 C C . PHE A 1 219 ? 25.979 -7.026 1.357 1.00 98.50 219 PHE A C 1
ATOM 1676 O O . PHE A 1 219 ? 25.364 -7.700 0.521 1.00 98.50 219 PHE A O 1
ATOM 1683 N N . ILE A 1 220 ? 26.870 -6.082 1.025 1.00 98.31 220 ILE A N 1
ATOM 1684 C CA . ILE A 1 220 ? 27.191 -5.723 -0.360 1.00 98.31 220 ILE A CA 1
ATOM 1685 C C . ILE A 1 220 ? 28.096 -6.745 -1.059 1.00 98.31 220 ILE A C 1
ATOM 1687 O O . ILE A 1 220 ? 27.992 -6.901 -2.275 1.00 98.31 220 ILE A O 1
ATOM 1691 N N . SER A 1 221 ? 28.977 -7.463 -0.348 1.00 98.31 221 SER A N 1
ATOM 1692 C CA . SER A 1 221 ? 29.929 -8.374 -1.008 1.00 98.31 221 SER A CA 1
ATOM 1693 C C . SER A 1 221 ? 29.249 -9.575 -1.666 1.00 98.31 221 SER A C 1
ATOM 1695 O O . SER A 1 221 ? 29.778 -10.099 -2.637 1.00 98.31 221 SER A O 1
ATOM 1697 N N . ILE A 1 222 ? 28.100 -10.007 -1.137 1.00 98.44 222 ILE A N 1
ATOM 1698 C CA . ILE A 1 222 ? 27.284 -11.109 -1.680 1.00 98.44 222 ILE A CA 1
ATOM 1699 C C . ILE A 1 222 ? 26.120 -10.612 -2.555 1.00 98.44 222 ILE A C 1
ATOM 1701 O O . ILE A 1 222 ? 25.217 -11.374 -2.897 1.00 98.44 222 ILE A O 1
ATOM 1705 N N . ARG A 1 223 ? 26.091 -9.311 -2.862 1.00 98.31 223 ARG A N 1
ATOM 1706 C CA . ARG A 1 223 ? 25.093 -8.655 -3.720 1.00 98.31 223 ARG A CA 1
ATOM 1707 C C . ARG A 1 223 ? 25.772 -7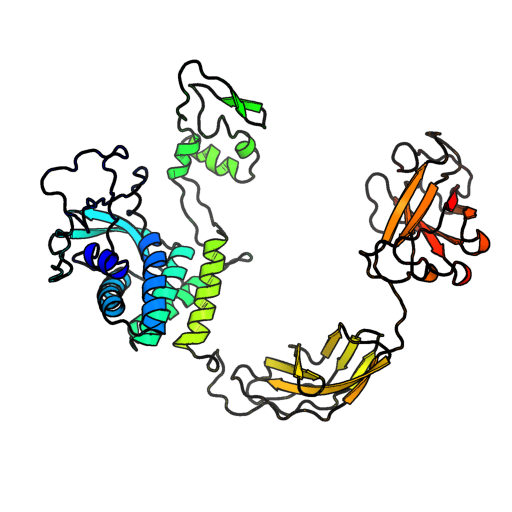.613 -4.603 1.00 98.31 223 ARG A C 1
ATOM 1709 O O . ARG A 1 223 ? 25.312 -6.477 -4.699 1.00 98.31 223 ARG A O 1
ATOM 1716 N N . SER A 1 224 ? 26.887 -7.973 -5.234 1.00 97.75 224 SER A N 1
ATOM 1717 C CA . SER A 1 224 ? 27.725 -7.032 -5.987 1.00 97.75 224 SER A CA 1
ATOM 1718 C C . SER A 1 224 ? 26.992 -6.362 -7.150 1.00 97.75 224 SER A C 1
ATOM 1720 O O . SER A 1 224 ? 27.386 -5.276 -7.581 1.00 97.75 224 SER A O 1
ATOM 1722 N N . TRP A 1 225 ? 25.887 -6.959 -7.600 1.00 97.19 225 TRP A N 1
ATOM 1723 C CA . TRP A 1 225 ? 25.001 -6.399 -8.609 1.00 97.19 225 TRP A CA 1
ATOM 1724 C C . TRP A 1 225 ? 24.393 -5.042 -8.216 1.00 97.19 225 TRP A C 1
ATOM 1726 O O . TRP A 1 225 ? 24.141 -4.214 -9.088 1.00 97.19 225 TRP A O 1
ATOM 1736 N N . TYR A 1 226 ? 24.252 -4.741 -6.915 1.00 98.19 226 TYR A N 1
ATOM 1737 C CA . TYR A 1 226 ? 23.818 -3.414 -6.455 1.00 98.19 226 TYR A CA 1
ATOM 1738 C C . TYR A 1 226 ? 24.735 -2.292 -6.941 1.00 98.19 226 TYR A C 1
ATOM 1740 O O . TYR A 1 226 ? 24.282 -1.166 -7.096 1.00 98.19 226 TYR A O 1
ATOM 1748 N N . LYS A 1 227 ? 26.012 -2.578 -7.223 1.00 97.50 227 LYS A N 1
ATOM 1749 C CA . LYS A 1 227 ? 26.961 -1.568 -7.708 1.00 97.50 227 LYS A CA 1
ATOM 1750 C C . LYS A 1 227 ? 26.646 -1.065 -9.118 1.00 97.50 227 LYS A C 1
ATOM 1752 O O . LYS A 1 227 ? 27.231 -0.072 -9.537 1.00 97.50 227 LYS A O 1
ATOM 1757 N N . GLN A 1 228 ? 25.776 -1.758 -9.855 1.00 97.81 228 GLN A N 1
ATOM 1758 C CA . GLN A 1 228 ? 25.274 -1.307 -11.154 1.00 97.81 228 GLN A CA 1
ATOM 1759 C C . GLN A 1 228 ? 23.962 -0.520 -11.044 1.00 97.81 228 GLN A C 1
ATOM 1761 O O . GLN A 1 228 ? 23.484 -0.007 -12.054 1.00 97.81 228 GLN A O 1
ATOM 1766 N N . ASP A 1 229 ? 23.375 -0.419 -9.849 1.00 98.38 229 ASP A N 1
ATOM 1767 C CA . ASP A 1 229 ? 22.177 0.383 -9.636 1.00 98.38 229 ASP A CA 1
ATOM 1768 C C . ASP A 1 229 ? 22.489 1.872 -9.900 1.00 98.38 229 ASP A C 1
ATOM 1770 O O . ASP A 1 229 ? 23.491 2.380 -9.382 1.00 98.38 229 ASP A O 1
ATOM 1774 N N . PRO A 1 230 ? 21.670 2.598 -10.684 1.00 98.50 230 PRO A N 1
ATOM 1775 C CA . PRO A 1 230 ? 21.878 4.022 -10.951 1.00 98.50 230 PRO A CA 1
ATOM 1776 C C . PRO A 1 230 ? 21.980 4.895 -9.694 1.00 98.50 230 PRO A C 1
ATOM 1778 O O . PRO A 1 230 ? 22.629 5.941 -9.728 1.00 98.50 230 PRO A O 1
ATOM 1781 N N . ASP A 1 231 ? 21.367 4.476 -8.586 1.00 98.19 231 ASP A N 1
ATOM 1782 C CA . ASP A 1 231 ? 21.409 5.177 -7.306 1.00 98.19 231 ASP A CA 1
ATOM 1783 C C . ASP A 1 231 ? 22.558 4.716 -6.389 1.00 98.19 231 ASP A C 1
ATOM 1785 O O . ASP A 1 231 ? 22.811 5.348 -5.355 1.00 98.19 231 ASP A O 1
ATOM 1789 N N . TRP A 1 232 ? 23.319 3.680 -6.770 1.00 98.50 232 TRP A N 1
ATOM 1790 C CA . TRP A 1 232 ? 24.493 3.214 -6.022 1.00 98.50 232 TRP A CA 1
ATOM 1791 C C . TRP A 1 232 ? 25.489 4.327 -5.666 1.00 98.50 232 TRP A C 1
ATOM 1793 O O . TRP A 1 232 ? 25.956 4.332 -4.524 1.00 98.50 232 TRP A O 1
ATOM 1803 N N . PRO A 1 233 ? 25.800 5.309 -6.542 1.00 98.56 233 PRO A N 1
ATOM 1804 C CA . PRO A 1 233 ? 26.716 6.392 -6.189 1.00 98.56 233 PRO A CA 1
ATOM 1805 C C . PRO A 1 233 ? 26.323 7.157 -4.916 1.00 98.56 233 PRO A C 1
ATOM 1807 O O . PRO A 1 233 ? 27.209 7.578 -4.172 1.00 98.56 233 PRO A O 1
ATOM 1810 N N . LYS A 1 234 ? 25.022 7.289 -4.610 1.00 98.31 234 LYS A N 1
ATOM 1811 C CA . LYS A 1 234 ? 24.545 7.923 -3.366 1.00 98.31 234 LYS A CA 1
ATOM 1812 C C . LYS A 1 234 ? 24.909 7.085 -2.140 1.00 98.31 234 LYS A C 1
ATOM 1814 O O . LYS A 1 234 ? 25.414 7.614 -1.154 1.00 98.31 234 LYS A O 1
ATOM 1819 N N . VAL A 1 235 ? 24.679 5.773 -2.215 1.00 98.44 235 VAL A N 1
ATOM 1820 C CA . VAL A 1 235 ? 25.003 4.826 -1.136 1.00 98.44 235 VAL A CA 1
ATOM 1821 C C . VAL A 1 235 ? 26.516 4.734 -0.952 1.00 98.44 235 VAL A C 1
ATOM 1823 O O . VAL A 1 235 ? 27.009 4.860 0.162 1.00 98.44 235 VAL A O 1
ATOM 1826 N N . GLN A 1 236 ? 27.272 4.607 -2.044 1.00 98.38 236 GLN A N 1
ATOM 1827 C CA . GLN A 1 236 ? 28.733 4.558 -2.023 1.00 98.38 236 GLN A CA 1
ATOM 1828 C C . GLN A 1 236 ? 29.339 5.816 -1.388 1.00 98.38 236 GLN A C 1
ATOM 1830 O O . GLN A 1 236 ? 30.274 5.702 -0.601 1.00 98.38 236 GLN A O 1
ATOM 1835 N N . ALA A 1 237 ? 28.808 7.005 -1.694 1.00 98.38 237 ALA A N 1
ATOM 1836 C CA . ALA A 1 237 ? 29.252 8.247 -1.068 1.00 98.38 237 ALA A CA 1
ATOM 1837 C C . ALA A 1 237 ? 29.031 8.233 0.452 1.00 98.38 237 ALA A C 1
ATOM 1839 O O . ALA A 1 237 ? 29.916 8.655 1.196 1.00 98.38 237 ALA A O 1
ATOM 1840 N N . TYR A 1 238 ? 27.901 7.694 0.919 1.00 98.38 238 TYR A N 1
ATOM 1841 C CA . TYR A 1 238 ? 27.640 7.541 2.349 1.00 98.38 238 TYR A CA 1
ATOM 1842 C C . TYR A 1 238 ? 28.608 6.555 3.013 1.00 98.38 238 TYR A C 1
ATOM 1844 O O . TYR A 1 238 ? 29.212 6.880 4.033 1.00 98.38 238 TYR A O 1
ATOM 1852 N N . LEU A 1 239 ? 28.843 5.396 2.390 1.00 97.81 239 LEU A N 1
ATOM 1853 C CA . LEU A 1 239 ? 29.815 4.407 2.875 1.00 97.81 239 LEU A CA 1
ATOM 1854 C C . LEU A 1 239 ? 31.253 4.953 2.917 1.00 97.81 239 LEU A C 1
ATOM 1856 O O . LEU A 1 239 ? 32.060 4.497 3.720 1.00 97.81 239 LEU A O 1
ATOM 1860 N N . ASN A 1 240 ? 31.561 5.958 2.095 1.00 98.00 240 ASN A N 1
ATOM 1861 C CA . ASN A 1 240 ? 32.846 6.658 2.090 1.00 98.00 240 ASN A CA 1
ATOM 1862 C C . ASN A 1 240 ? 32.922 7.807 3.123 1.00 98.00 240 ASN A C 1
ATOM 1864 O O . ASN A 1 240 ? 33.846 8.618 3.064 1.00 98.00 240 ASN A O 1
ATOM 1868 N N . GLY A 1 241 ? 31.965 7.901 4.053 1.00 97.62 241 GLY A N 1
ATOM 1869 C CA . GLY A 1 241 ? 31.927 8.919 5.111 1.00 97.62 241 GLY A CA 1
ATOM 1870 C C . GLY A 1 241 ? 31.131 10.182 4.765 1.00 97.62 241 GLY A C 1
ATOM 1871 O O . GLY A 1 241 ? 31.224 11.173 5.487 1.00 97.62 241 GLY A O 1
ATOM 1872 N N . GLY A 1 242 ? 30.368 10.172 3.668 1.00 98.06 242 GLY A N 1
ATOM 1873 C CA . GLY A 1 242 ? 29.445 11.250 3.309 1.00 98.06 242 GLY A CA 1
ATOM 1874 C C . GLY A 1 242 ? 28.191 11.305 4.192 1.00 98.06 242 GLY A C 1
ATOM 1875 O O . GLY A 1 242 ? 28.061 10.594 5.186 1.00 98.06 242 GLY A O 1
ATOM 1876 N N . SER A 1 243 ? 27.233 12.155 3.822 1.00 98.00 243 SER A N 1
ATOM 1877 C CA . SER A 1 243 ? 25.921 12.211 4.484 1.00 98.00 243 SER A CA 1
ATOM 1878 C C . SER A 1 243 ? 25.031 11.028 4.090 1.00 98.00 243 SER A C 1
ATOM 1880 O O . SER A 1 243 ? 25.173 10.473 3.000 1.00 98.00 243 SER A O 1
ATOM 1882 N N . ALA A 1 244 ? 24.079 10.675 4.960 1.00 98.25 244 ALA A N 1
ATOM 1883 C CA . ALA A 1 244 ? 23.097 9.634 4.669 1.00 98.25 244 ALA A CA 1
ATOM 1884 C C . ALA A 1 244 ? 22.284 9.973 3.401 1.00 98.25 244 ALA A C 1
ATOM 1886 O O . ALA A 1 244 ? 21.858 11.121 3.233 1.00 98.25 244 ALA A O 1
ATOM 1887 N N . PRO A 1 245 ? 22.053 9.000 2.504 1.00 98.38 245 PRO A N 1
ATOM 1888 C CA . PRO A 1 245 ? 21.380 9.248 1.241 1.00 98.38 245 PRO A CA 1
ATOM 1889 C C . PRO A 1 245 ? 19.884 9.492 1.459 1.00 98.38 245 PRO A C 1
ATOM 1891 O O . PRO A 1 245 ? 19.267 8.927 2.361 1.00 98.38 245 PRO A O 1
ATOM 1894 N N . THR A 1 246 ? 19.294 10.329 0.607 1.00 98.19 246 THR A N 1
ATOM 1895 C CA . THR A 1 246 ? 17.854 10.622 0.600 1.00 98.19 246 THR A CA 1
ATOM 1896 C C . THR A 1 246 ? 17.209 10.078 -0.670 1.00 98.19 246 THR A C 1
ATOM 1898 O O . THR A 1 246 ? 17.779 10.197 -1.759 1.00 98.19 246 THR A O 1
ATOM 1901 N N . PHE A 1 247 ? 16.012 9.509 -0.534 1.00 98.12 247 PHE A N 1
ATOM 1902 C CA . PHE A 1 247 ? 15.240 8.931 -1.633 1.00 98.12 247 PHE A CA 1
ATOM 1903 C C . PHE A 1 247 ? 13.775 9.347 -1.571 1.00 98.12 247 PHE A C 1
ATOM 1905 O O . PHE A 1 247 ? 13.248 9.602 -0.496 1.00 98.12 247 PHE A O 1
ATOM 1912 N N . SER A 1 248 ? 13.111 9.361 -2.722 1.00 97.31 248 SER A N 1
ATOM 1913 C CA . SER A 1 248 ? 11.658 9.505 -2.825 1.00 97.31 248 SER A CA 1
ATOM 1914 C C . SER A 1 248 ? 11.104 8.200 -3.379 1.00 97.31 248 SER A C 1
ATOM 1916 O O . SER A 1 248 ? 11.261 7.914 -4.567 1.00 97.31 248 SER A O 1
ATOM 1918 N N . TYR A 1 249 ? 10.571 7.354 -2.497 1.00 98.25 249 TYR A N 1
ATOM 1919 C CA . TYR A 1 249 ? 10.151 6.004 -2.852 1.00 98.25 249 TYR A CA 1
ATOM 1920 C C . TYR A 1 249 ? 8.673 5.929 -3.239 1.00 98.25 249 TYR A C 1
ATOM 1922 O O . TYR A 1 249 ? 7.783 6.205 -2.440 1.00 98.25 249 TYR A O 1
ATOM 1930 N N . HIS A 1 250 ? 8.402 5.349 -4.407 1.00 98.44 250 HIS A N 1
ATOM 1931 C CA . HIS A 1 250 ? 7.059 4.932 -4.824 1.00 98.44 250 HIS A CA 1
ATOM 1932 C C . HIS A 1 250 ? 6.812 3.472 -4.445 1.00 98.44 250 HIS A C 1
ATOM 1934 O O . HIS A 1 250 ? 6.737 2.588 -5.300 1.00 98.44 250 HIS A O 1
ATOM 1940 N N . ARG A 1 251 ? 6.734 3.188 -3.138 1.00 98.62 251 ARG A N 1
ATOM 1941 C CA . ARG A 1 251 ? 6.429 1.829 -2.658 1.00 98.62 251 ARG A CA 1
ATOM 1942 C C . ARG A 1 251 ? 5.029 1.434 -3.124 1.00 98.62 251 ARG A C 1
ATOM 1944 O O . ARG A 1 251 ? 4.074 2.150 -2.842 1.00 98.62 251 ARG A O 1
ATOM 1951 N N . PHE A 1 252 ? 4.901 0.285 -3.790 1.00 98.69 252 PHE A N 1
ATOM 1952 C CA . PHE A 1 252 ? 3.627 -0.164 -4.369 1.00 98.69 252 PHE A CA 1
ATOM 1953 C C . PHE A 1 252 ? 2.478 -0.166 -3.352 1.00 98.69 252 PHE A C 1
ATOM 1955 O O . PHE A 1 252 ? 1.423 0.399 -3.621 1.00 98.69 252 PHE A O 1
ATOM 1962 N N . TRP A 1 253 ? 2.704 -0.745 -2.168 1.00 98.38 253 TRP A N 1
ATOM 1963 C CA . TRP A 1 253 ? 1.690 -0.802 -1.112 1.00 98.38 253 TRP A CA 1
ATOM 1964 C C . TRP A 1 253 ? 1.261 0.596 -0.651 1.00 98.38 253 TRP A C 1
ATOM 1966 O O . TRP A 1 253 ? 0.076 0.820 -0.449 1.00 98.38 253 TRP A O 1
ATOM 1976 N N . ALA A 1 254 ? 2.198 1.548 -0.558 1.00 98.50 254 ALA A N 1
ATOM 1977 C CA . ALA A 1 254 ? 1.898 2.913 -0.142 1.00 98.50 254 ALA A CA 1
ATOM 1978 C C . ALA A 1 254 ? 1.031 3.612 -1.193 1.00 98.50 254 ALA A C 1
ATOM 1980 O O . ALA A 1 254 ? 0.015 4.203 -0.853 1.00 98.50 254 ALA A O 1
ATOM 1981 N N . GLN A 1 255 ? 1.378 3.483 -2.480 1.00 98.69 255 GLN A N 1
ATOM 1982 C CA . GLN A 1 255 ? 0.576 4.062 -3.564 1.00 98.69 255 GLN A CA 1
ATOM 1983 C C . GLN A 1 255 ? -0.834 3.455 -3.619 1.00 98.69 255 GLN A C 1
ATOM 1985 O O . GLN A 1 255 ? -1.810 4.178 -3.815 1.00 98.69 255 GLN A O 1
ATOM 1990 N N . ALA A 1 256 ? -0.952 2.141 -3.406 1.00 98.50 256 ALA A N 1
ATOM 1991 C CA . ALA A 1 256 ? -2.240 1.460 -3.341 1.00 98.50 256 ALA A CA 1
ATOM 1992 C C . ALA A 1 256 ? -3.079 1.928 -2.138 1.00 98.50 256 ALA A C 1
ATOM 1994 O O . ALA A 1 256 ? -4.254 2.248 -2.307 1.00 98.50 256 ALA A O 1
ATOM 1995 N N . ASP A 1 257 ? -2.482 2.026 -0.946 1.00 98.31 257 ASP A N 1
ATOM 1996 C CA . ASP A 1 257 ? -3.170 2.515 0.253 1.00 98.31 257 ASP A CA 1
ATOM 1997 C C . ASP A 1 257 ? -3.636 3.963 0.089 1.00 98.31 257 ASP A C 1
ATOM 1999 O O . ASP A 1 257 ? -4.762 4.282 0.468 1.00 98.31 257 ASP A O 1
ATOM 2003 N N . ILE A 1 258 ? -2.811 4.827 -0.511 1.00 98.75 258 ILE A N 1
ATOM 2004 C CA . ILE A 1 258 ? -3.162 6.221 -0.812 1.00 98.75 258 ILE A CA 1
ATOM 2005 C C . ILE A 1 258 ? -4.382 6.269 -1.733 1.00 98.75 258 ILE A C 1
ATOM 2007 O O . ILE A 1 258 ? -5.360 6.942 -1.412 1.00 98.75 258 ILE A O 1
ATOM 2011 N N . ALA A 1 259 ? -4.369 5.519 -2.839 1.00 98.25 259 ALA A N 1
ATOM 2012 C CA . ALA A 1 259 ? -5.502 5.454 -3.760 1.00 98.25 259 ALA A CA 1
ATOM 2013 C C . ALA A 1 259 ? -6.790 4.985 -3.057 1.00 98.25 259 ALA A C 1
ATOM 2015 O O . ALA A 1 259 ? -7.850 5.592 -3.227 1.00 98.25 259 ALA A O 1
ATOM 2016 N N . MET A 1 260 ? -6.690 3.954 -2.213 1.00 98.38 260 MET A N 1
ATOM 2017 C CA . MET A 1 260 ? -7.819 3.453 -1.426 1.00 98.38 260 MET A CA 1
ATOM 2018 C C . MET A 1 260 ? -8.311 4.472 -0.395 1.00 98.38 260 MET A C 1
ATOM 2020 O O . MET A 1 260 ? -9.515 4.586 -0.192 1.00 98.38 260 MET A O 1
ATOM 2024 N N . ALA A 1 261 ? -7.426 5.249 0.230 1.00 98.69 261 ALA A N 1
ATOM 2025 C CA . ALA A 1 261 ? -7.818 6.278 1.189 1.00 98.69 261 ALA A CA 1
ATOM 2026 C C . ALA A 1 261 ? -8.708 7.356 0.547 1.00 98.69 261 ALA A C 1
ATOM 2028 O O . ALA A 1 261 ? -9.725 7.730 1.132 1.00 98.69 261 ALA A O 1
ATOM 2029 N N . TYR A 1 262 ? -8.387 7.803 -0.674 1.00 97.88 262 TYR A N 1
ATOM 2030 C CA . TYR A 1 262 ? -9.264 8.709 -1.429 1.00 97.88 262 TYR A CA 1
ATOM 2031 C C . TYR A 1 262 ? -10.604 8.057 -1.775 1.00 97.88 262 TYR A C 1
ATOM 2033 O O . TYR A 1 262 ? -11.649 8.680 -1.585 1.00 97.88 262 TYR A O 1
ATOM 2041 N N . ALA A 1 263 ? -10.581 6.811 -2.261 1.00 95.31 263 ALA A N 1
ATOM 2042 C CA . ALA A 1 263 ? -11.793 6.094 -2.649 1.00 95.31 263 ALA A CA 1
ATOM 2043 C C . ALA A 1 263 ? -12.759 5.923 -1.466 1.00 95.31 263 ALA A C 1
ATOM 2045 O O . ALA A 1 263 ? -13.929 6.283 -1.568 1.00 95.31 263 ALA A O 1
ATOM 2046 N N . VAL A 1 264 ? -12.256 5.467 -0.316 1.00 96.31 264 VAL A N 1
ATOM 2047 C CA . VAL A 1 264 ? -13.058 5.260 0.899 1.00 96.31 264 VAL A CA 1
ATOM 2048 C C . VAL A 1 264 ? -13.551 6.600 1.464 1.00 96.31 264 VAL A C 1
ATOM 2050 O O . VAL A 1 264 ? -14.686 6.684 1.929 1.00 96.31 264 VAL A O 1
ATOM 2053 N N . TYR A 1 265 ? -12.761 7.680 1.394 1.00 96.31 265 TYR A N 1
ATOM 2054 C CA . TYR A 1 265 ? -13.232 9.009 1.810 1.00 96.31 265 TYR A CA 1
ATOM 2055 C C . TYR A 1 265 ? -14.424 9.472 0.964 1.00 96.31 265 TYR A C 1
ATOM 2057 O O . TYR A 1 265 ? -15.434 9.934 1.505 1.00 96.31 265 TYR A O 1
ATOM 2065 N N . ALA A 1 266 ? -14.312 9.318 -0.360 1.00 90.69 266 ALA A N 1
ATOM 2066 C CA . ALA A 1 266 ? -15.381 9.637 -1.297 1.00 90.69 266 ALA A CA 1
ATOM 2067 C C . ALA A 1 266 ? -16.633 8.783 -1.037 1.00 90.69 266 ALA A C 1
ATOM 2069 O O . ALA A 1 266 ? -17.749 9.296 -1.018 1.00 90.69 266 ALA A O 1
ATOM 2070 N N . GLU A 1 267 ? -16.457 7.491 -0.775 1.00 90.44 267 GLU A N 1
ATOM 2071 C CA . GLU A 1 267 ? -17.566 6.573 -0.524 1.00 90.44 267 GLU A CA 1
ATOM 2072 C C . GLU A 1 267 ? -18.290 6.868 0.798 1.00 90.44 267 GLU A C 1
ATOM 2074 O O . GLU A 1 267 ? -19.519 6.938 0.823 1.00 90.44 267 GLU A O 1
ATOM 2079 N N . LEU A 1 268 ? -17.547 7.056 1.894 1.00 91.38 268 LEU A N 1
ATOM 2080 C CA . LEU A 1 268 ? -18.106 6.981 3.249 1.00 91.38 268 LEU A CA 1
ATOM 2081 C C . LEU A 1 268 ? -18.351 8.324 3.932 1.00 91.38 268 LEU A C 1
ATOM 2083 O O . LEU A 1 268 ? -19.249 8.419 4.766 1.00 91.38 268 LEU A O 1
ATOM 2087 N N . ILE A 1 269 ? -17.549 9.346 3.634 1.00 90.44 269 ILE A N 1
ATOM 2088 C CA . ILE A 1 269 ? -17.682 10.667 4.274 1.00 90.44 269 ILE A CA 1
ATOM 2089 C C . ILE A 1 269 ? -18.459 11.612 3.381 1.00 90.44 269 ILE A C 1
ATOM 2091 O O . ILE A 1 269 ? -19.326 12.356 3.831 1.00 90.44 269 ILE A O 1
ATOM 2095 N N . VAL A 1 270 ? -18.119 11.580 2.103 1.00 81.56 270 VAL A N 1
ATOM 2096 C CA . VAL A 1 270 ? -18.751 12.398 1.085 1.00 81.56 270 VAL A CA 1
ATOM 2097 C C . VAL A 1 270 ? -20.079 11.753 0.656 1.00 81.56 270 VAL A C 1
ATOM 2099 O O . VAL A 1 270 ? -21.083 12.447 0.493 1.00 81.56 270 VAL A O 1
ATOM 2102 N N . GLY A 1 271 ? -20.119 10.421 0.562 1.00 64.44 271 GLY A N 1
ATOM 2103 C CA . GLY A 1 271 ? -21.255 9.654 0.058 1.00 64.44 271 GLY A CA 1
ATOM 2104 C C . GLY A 1 271 ? -21.170 9.495 -1.461 1.00 64.44 271 GLY A C 1
ATOM 2105 O O . GLY A 1 271 ? -20.705 10.397 -2.158 1.00 64.44 271 GLY A O 1
ATOM 2106 N N . ALA A 1 272 ? -21.680 8.375 -1.987 1.00 47.53 272 ALA A N 1
ATOM 2107 C CA . ALA A 1 272 ? -21.685 8.018 -3.416 1.00 47.53 272 ALA A CA 1
ATOM 2108 C C . ALA A 1 272 ? -22.413 9.015 -4.359 1.00 47.53 272 ALA A C 1
ATOM 2110 O O . ALA A 1 272 ? -22.595 8.720 -5.537 1.00 47.53 272 ALA A O 1
ATOM 2111 N N . GLY A 1 273 ? -22.820 10.186 -3.855 1.00 41.97 273 GLY A N 1
ATOM 2112 C CA . GLY A 1 273 ? -23.419 11.292 -4.600 1.00 41.97 273 GLY A CA 1
ATOM 2113 C C . GLY A 1 273 ? -22.883 12.685 -4.240 1.00 41.97 273 GLY A C 1
ATOM 2114 O O . GLY A 1 273 ? -23.505 13.658 -4.639 1.00 41.97 273 GLY A O 1
ATOM 2115 N N . SER A 1 274 ? -21.769 12.825 -3.504 1.00 41.62 274 SER A N 1
ATOM 2116 C CA . SER A 1 274 ? -21.241 14.166 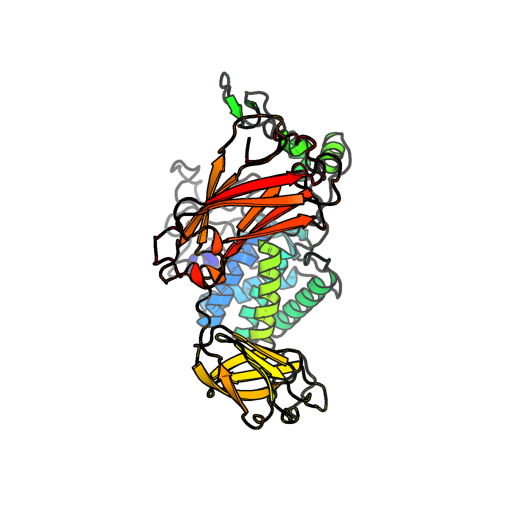-3.155 1.00 41.62 274 SER A CA 1
ATOM 2117 C C . SER A 1 274 ? -19.794 14.410 -3.596 1.00 41.62 274 SER A C 1
ATOM 2119 O O . SER A 1 274 ? -19.108 15.270 -3.045 1.00 41.62 274 SER A O 1
ATOM 2121 N N . GLY A 1 275 ? -19.305 13.674 -4.595 1.00 38.00 275 GLY A N 1
ATOM 2122 C CA . GLY A 1 275 ? -17.992 13.890 -5.207 1.00 38.00 275 GLY A CA 1
ATOM 2123 C C . GLY A 1 275 ? -17.912 15.184 -6.028 1.00 38.00 275 GLY A C 1
ATOM 2124 O O . GLY A 1 275 ? -17.770 15.118 -7.235 1.00 38.00 275 GLY A O 1
ATOM 2125 N N . GLY A 1 276 ? -17.972 16.348 -5.373 1.00 40.06 276 GLY A N 1
ATOM 2126 C CA . GLY A 1 276 ? -17.540 17.646 -5.907 1.00 40.06 276 GLY A CA 1
ATOM 2127 C C . GLY A 1 276 ? -18.345 18.222 -7.081 1.00 40.06 276 GLY A C 1
ATOM 2128 O O . GLY A 1 276 ? -17.899 18.157 -8.220 1.00 40.06 276 GLY A O 1
ATOM 2129 N N . GLY A 1 277 ? -19.450 18.915 -6.777 1.00 39.41 277 GLY A N 1
ATOM 2130 C CA . GLY A 1 277 ? -20.182 19.756 -7.736 1.00 39.41 277 GLY A CA 1
ATOM 2131 C C . GLY A 1 277 ? -21.375 20.501 -7.117 1.00 39.41 277 GLY A C 1
ATOM 2132 O O . GLY A 1 277 ? -22.500 20.033 -7.166 1.00 39.41 277 GLY A O 1
ATOM 2133 N N . THR A 1 278 ? -21.112 21.633 -6.457 1.00 41.56 278 THR A N 1
ATOM 2134 C CA . THR A 1 278 ? -22.015 22.805 -6.327 1.00 41.56 278 THR A CA 1
ATOM 2135 C C . THR A 1 278 ? -23.515 22.627 -6.023 1.00 41.56 278 THR A C 1
ATOM 2137 O O . THR A 1 278 ? -24.288 23.443 -6.493 1.00 41.56 278 THR A O 1
ATOM 2140 N N . GLY A 1 279 ? -23.984 21.662 -5.222 1.00 55.88 279 GLY A N 1
ATOM 2141 C CA . GLY A 1 279 ? -25.424 21.592 -4.880 1.00 55.88 279 GLY A CA 1
ATOM 2142 C C . GLY A 1 279 ? -26.346 21.566 -6.110 1.00 55.88 279 GLY A C 1
ATOM 2143 O O . GLY A 1 279 ? -27.496 21.999 -6.031 1.00 55.88 279 GLY A O 1
ATOM 2144 N N . ASP A 1 280 ? -25.796 21.121 -7.239 1.00 67.94 280 ASP A N 1
ATOM 2145 C CA . ASP A 1 280 ? -26.466 21.116 -8.519 1.00 67.94 280 ASP A CA 1
ATOM 2146 C C . ASP A 1 280 ? -27.498 19.992 -8.522 1.00 67.94 280 ASP A C 1
ATOM 2148 O O . ASP A 1 280 ? -27.201 18.837 -8.210 1.00 67.94 280 ASP A O 1
ATOM 2152 N N . THR A 1 281 ? -28.737 20.364 -8.812 1.00 82.00 281 THR A N 1
ATOM 2153 C CA . THR A 1 281 ? -29.888 19.454 -8.853 1.00 82.00 281 THR A CA 1
ATOM 2154 C C . THR A 1 281 ? -30.524 19.423 -10.238 1.00 82.00 281 THR A C 1
ATOM 2156 O O . THR A 1 281 ? -31.559 18.775 -10.421 1.00 82.00 281 THR A O 1
ATOM 2159 N N . THR A 1 282 ? -29.942 20.135 -11.204 1.00 86.50 282 THR A N 1
ATOM 2160 C CA . THR A 1 282 ? -30.427 20.210 -12.574 1.00 86.50 282 THR A CA 1
ATOM 2161 C C . THR A 1 282 ? -29.755 19.098 -13.375 1.00 86.50 282 THR A C 1
ATOM 2163 O O . THR A 1 282 ? -28.540 19.052 -13.466 1.00 86.50 282 THR A O 1
ATOM 2166 N N . PRO A 1 283 ? -30.506 18.159 -13.972 1.00 87.75 283 PRO A N 1
ATOM 2167 C CA . PRO A 1 283 ? -29.900 17.185 -14.866 1.00 87.75 283 PRO A CA 1
ATOM 2168 C C . PRO A 1 283 ? -29.465 17.820 -16.191 1.00 87.75 283 PRO A C 1
ATOM 2170 O O . PRO A 1 283 ? -30.217 18.641 -16.735 1.00 87.75 283 PRO A O 1
ATOM 2173 N N . PRO A 1 284 ? -28.381 17.317 -16.814 1.00 95.94 284 PRO A N 1
ATOM 2174 C CA . PRO A 1 284 ? -28.016 17.704 -18.167 1.00 95.94 284 PRO A CA 1
ATOM 2175 C C . PRO A 1 284 ? -29.161 17.531 -19.166 1.00 95.94 284 PRO A C 1
ATOM 2177 O O . PRO A 1 284 ? -30.007 16.632 -19.050 1.00 95.94 284 PRO A O 1
ATOM 2180 N N . THR A 1 285 ? -29.150 18.332 -20.231 1.00 97.44 285 THR A N 1
ATOM 2181 C CA . THR A 1 285 ? -30.091 18.163 -21.342 1.00 97.44 285 THR A CA 1
ATOM 2182 C C . THR A 1 285 ? -29.925 16.791 -21.998 1.00 97.44 285 THR A C 1
ATOM 2184 O O . THR A 1 285 ? -28.856 16.179 -21.986 1.00 97.44 285 THR A O 1
ATOM 2187 N N . VAL A 1 286 ? -31.005 16.261 -22.574 1.00 97.75 286 VAL A N 1
ATOM 2188 C CA . VAL A 1 286 ? -30.983 14.944 -23.227 1.00 97.75 286 VAL A CA 1
ATOM 2189 C C . VAL A 1 286 ? -30.027 14.971 -24.428 1.00 97.75 286 VAL A C 1
ATOM 2191 O O . VAL A 1 286 ? -30.182 15.849 -25.279 1.00 97.75 286 VAL A O 1
ATOM 2194 N N . PRO A 1 287 ? -29.090 14.009 -24.559 1.00 97.62 287 PRO A N 1
ATOM 2195 C CA . PRO A 1 287 ? -28.270 13.888 -25.759 1.00 97.62 287 PRO A CA 1
ATOM 2196 C C . PRO A 1 287 ? -29.146 13.763 -27.010 1.00 97.62 287 PRO A C 1
ATOM 2198 O O . PRO A 1 287 ? -30.050 12.924 -27.075 1.00 97.62 287 PRO A O 1
ATOM 2201 N N . THR A 1 288 ? -28.875 14.583 -28.023 1.00 97.31 288 THR A N 1
ATOM 2202 C CA . THR A 1 288 ? -29.628 14.585 -29.289 1.00 97.31 288 THR A CA 1
ATOM 2203 C C . THR A 1 288 ? -28.791 14.023 -30.436 1.00 97.31 288 THR A C 1
ATOM 2205 O O . THR A 1 288 ? -27.586 13.822 -30.302 1.00 97.31 288 THR A O 1
ATOM 2208 N N . ASN A 1 289 ? -29.432 13.729 -31.572 1.00 95.69 289 ASN A N 1
ATOM 2209 C CA . ASN A 1 289 ? -28.777 13.224 -32.787 1.00 95.69 289 ASN A CA 1
ATOM 2210 C C . ASN A 1 289 ? -27.907 11.971 -32.570 1.00 95.69 289 ASN A C 1
ATOM 2212 O O . ASN A 1 289 ? -26.850 11.838 -33.186 1.00 95.69 289 ASN A O 1
ATOM 2216 N N . LEU A 1 290 ? -28.340 11.052 -31.695 1.00 98.06 290 LEU A N 1
ATOM 2217 C CA . LEU A 1 290 ? -27.689 9.750 -31.563 1.00 98.06 290 LEU A CA 1
ATOM 2218 C C . LEU A 1 290 ? -27.739 9.012 -32.907 1.00 98.06 290 LEU A C 1
ATOM 2220 O O . LEU A 1 290 ? -28.815 8.729 -33.433 1.00 98.06 290 LEU A O 1
ATOM 2224 N N . ALA A 1 291 ? -26.568 8.684 -33.438 1.00 96.75 291 ALA A N 1
ATOM 2225 C CA . ALA A 1 291 ? -26.400 8.053 -34.734 1.00 96.75 291 ALA A CA 1
ATOM 2226 C C . ALA A 1 291 ? -25.334 6.955 -34.686 1.00 96.75 291 ALA A C 1
ATOM 2228 O O . ALA A 1 291 ? -24.399 6.992 -33.884 1.00 96.75 291 ALA A O 1
ATOM 2229 N N . VAL A 1 292 ? -25.472 5.984 -35.587 1.00 96.88 292 VAL A N 1
ATOM 2230 C CA . VAL A 1 292 ? -24.471 4.943 -35.831 1.00 96.88 292 VAL A CA 1
ATOM 2231 C C . VAL A 1 292 ? -23.461 5.486 -36.835 1.00 96.88 292 VAL A C 1
ATOM 2233 O O . VAL A 1 292 ? -23.830 5.803 -37.964 1.00 96.88 292 VAL A O 1
ATOM 2236 N N . SER A 1 293 ? -22.196 5.590 -36.436 1.00 93.44 293 SER A N 1
ATOM 2237 C CA . SER A 1 293 ? -21.120 6.107 -37.288 1.00 93.44 293 SER A CA 1
ATOM 2238 C C . SER A 1 293 ? -20.380 5.002 -38.044 1.00 93.44 293 SER A C 1
ATOM 2240 O O . SER A 1 293 ? -19.910 5.230 -39.157 1.00 93.44 293 SER A O 1
ATOM 2242 N N . ALA A 1 294 ? -20.305 3.791 -37.482 1.00 92.88 294 ALA A N 1
ATOM 2243 C CA . ALA A 1 294 ? -19.726 2.625 -38.144 1.00 92.88 294 ALA A CA 1
ATOM 2244 C C . ALA A 1 294 ? -20.259 1.309 -37.561 1.00 92.88 294 ALA A C 1
ATOM 2246 O O . ALA A 1 294 ? -20.629 1.232 -36.391 1.00 92.88 294 ALA A O 1
ATOM 2247 N N . THR A 1 295 ? -20.239 0.248 -38.370 1.00 93.19 295 THR A N 1
ATOM 2248 C CA . THR A 1 295 ? -20.466 -1.130 -37.913 1.00 93.19 295 THR A CA 1
ATOM 2249 C C . THR A 1 295 ? -19.401 -2.072 -38.469 1.00 93.19 295 THR A C 1
ATOM 2251 O O . THR A 1 295 ? -18.996 -1.979 -39.639 1.00 93.19 295 THR A O 1
ATOM 2254 N N . THR A 1 296 ? -18.956 -3.002 -37.629 1.00 90.62 296 THR A N 1
ATOM 2255 C CA . THR A 1 296 ? -18.216 -4.206 -38.025 1.00 90.62 296 THR A CA 1
ATOM 2256 C C . THR A 1 296 ? -19.099 -5.431 -37.776 1.00 90.62 296 THR A C 1
ATOM 2258 O O . THR A 1 296 ? -20.298 -5.302 -37.517 1.00 90.62 296 THR A O 1
ATOM 2261 N N . ASP A 1 297 ? -18.548 -6.631 -37.897 1.00 83.69 297 ASP A N 1
ATOM 2262 C CA . ASP A 1 297 ? -19.228 -7.858 -37.491 1.00 83.69 297 ASP A CA 1
ATOM 2263 C C . ASP A 1 297 ? -19.267 -8.065 -35.970 1.00 83.69 297 ASP A C 1
ATOM 2265 O O . ASP A 1 297 ? -20.107 -8.813 -35.477 1.00 83.69 297 ASP A O 1
ATOM 2269 N N . THR A 1 298 ? -18.411 -7.372 -35.218 1.00 91.12 298 THR A N 1
ATOM 2270 C CA . THR A 1 298 ? -18.287 -7.525 -33.760 1.00 91.12 298 THR A CA 1
ATOM 2271 C C . THR A 1 298 ? -18.352 -6.204 -32.997 1.00 91.12 298 THR A C 1
ATOM 2273 O O . THR A 1 298 ? -18.185 -6.189 -31.777 1.00 91.12 298 THR A O 1
ATOM 2276 N N . SER A 1 299 ? -18.628 -5.086 -33.672 1.00 92.00 299 SER A N 1
ATOM 2277 C CA . SER A 1 299 ? -18.728 -3.775 -33.033 1.00 92.00 299 SER A CA 1
ATOM 2278 C C . SER A 1 299 ? -19.688 -2.805 -33.722 1.00 92.00 299 SER A C 1
ATOM 2280 O O . SER A 1 299 ? -19.950 -2.891 -34.926 1.00 92.00 299 SER A O 1
ATOM 2282 N N . VAL A 1 300 ? -20.194 -1.856 -32.937 1.00 97.56 300 VAL A N 1
ATOM 2283 C CA . VAL A 1 300 ? -21.013 -0.717 -33.367 1.00 97.56 300 VAL A CA 1
ATOM 2284 C C . VAL A 1 300 ? -20.409 0.552 -32.770 1.00 97.56 300 VAL A C 1
ATOM 2286 O O . VAL A 1 300 ? -20.241 0.652 -31.556 1.00 97.56 300 VAL A O 1
ATOM 2289 N N . SER A 1 301 ? -20.104 1.530 -33.618 1.00 96.81 301 SER A N 1
ATOM 2290 C CA . SER A 1 301 ? -19.657 2.862 -33.208 1.00 96.81 301 SER A CA 1
ATOM 2291 C C . SER A 1 301 ? -20.818 3.850 -33.268 1.00 96.81 301 SER A C 1
ATOM 2293 O O . SER A 1 301 ? -21.588 3.874 -34.231 1.00 96.81 301 SER A O 1
ATOM 2295 N N . LEU A 1 302 ? -20.934 4.667 -32.227 1.00 98.19 302 LEU A N 1
ATOM 2296 C CA . LEU A 1 302 ? -22.003 5.630 -32.001 1.00 98.19 302 LEU A CA 1
ATOM 2297 C C . LEU A 1 302 ? -21.421 7.031 -31.836 1.00 98.19 302 LEU A C 1
ATOM 2299 O O . LEU A 1 302 ? -20.337 7.201 -31.275 1.00 98.19 302 LEU A O 1
ATOM 2303 N N . THR A 1 303 ? -22.179 8.027 -32.276 1.00 97.75 303 THR A N 1
ATOM 2304 C CA . THR A 1 303 ? -21.909 9.454 -32.065 1.00 97.75 303 THR A CA 1
ATOM 2305 C C . THR A 1 303 ? -23.200 10.180 -31.715 1.00 97.75 303 THR A C 1
ATOM 2307 O O . THR A 1 303 ? -24.267 9.776 -32.173 1.00 97.75 303 THR A O 1
ATOM 2310 N N . TRP A 1 304 ? -23.120 11.260 -30.943 1.00 98.38 304 TRP A N 1
ATOM 2311 C CA . TRP A 1 304 ? -24.268 12.109 -30.608 1.00 98.38 304 TRP A CA 1
ATOM 2312 C C . TRP A 1 304 ? -23.855 13.580 -30.482 1.00 98.38 304 TRP A C 1
ATOM 2314 O O . TRP A 1 304 ? -22.672 13.919 -30.479 1.00 98.38 304 TRP A O 1
ATOM 2324 N N . THR A 1 305 ? -24.832 14.478 -30.401 1.00 97.25 305 THR A N 1
ATOM 2325 C CA . THR A 1 305 ? -24.601 15.886 -30.067 1.00 97.25 305 THR A CA 1
ATOM 2326 C C . THR A 1 305 ? -24.451 16.038 -28.556 1.00 97.25 305 THR A C 1
ATOM 2328 O O . THR A 1 305 ? -25.210 15.436 -27.796 1.00 97.25 305 THR A O 1
ATOM 2331 N N . ALA A 1 306 ? -23.467 16.838 -28.133 1.00 94.38 306 ALA A N 1
ATOM 2332 C CA . ALA A 1 306 ? -23.191 17.086 -26.723 1.00 94.38 306 ALA A CA 1
ATOM 2333 C C . ALA A 1 306 ? -24.414 17.664 -25.999 1.00 94.38 306 ALA A C 1
ATOM 2335 O O . ALA A 1 306 ? -25.109 18.532 -26.530 1.00 94.38 306 ALA A O 1
ATOM 2336 N N . SER A 1 307 ? -24.632 17.194 -24.777 1.00 96.81 307 SER A N 1
ATOM 2337 C CA . SER A 1 307 ? -25.570 17.802 -23.843 1.00 96.81 307 SER A CA 1
ATOM 2338 C C . SER A 1 307 ? -25.000 19.099 -23.275 1.00 96.81 307 SER A C 1
ATOM 2340 O O . SER A 1 307 ? -23.789 19.325 -23.269 1.00 96.81 307 SER A O 1
ATOM 2342 N N . THR A 1 308 ? -25.891 19.937 -22.770 1.00 92.94 308 THR A N 1
ATOM 2343 C CA . THR A 1 308 ? -25.575 21.145 -22.007 1.00 92.94 308 THR A CA 1
ATOM 2344 C C . THR A 1 308 ? -26.132 21.006 -20.607 1.00 92.94 308 THR A C 1
ATOM 2346 O O . THR A 1 308 ? -27.117 20.302 -20.398 1.00 92.94 308 THR A O 1
ATOM 2349 N N . ASP A 1 309 ? -25.531 21.721 -19.679 1.00 91.00 309 ASP A N 1
ATOM 2350 C CA . ASP A 1 309 ? -25.878 21.716 -18.269 1.00 91.00 309 ASP A CA 1
ATOM 2351 C C . ASP A 1 309 ? -25.540 23.100 -17.691 1.00 91.00 309 ASP A C 1
ATOM 2353 O O . ASP A 1 309 ? -24.764 23.835 -18.317 1.00 91.00 309 ASP A O 1
ATOM 2357 N N . ASP A 1 310 ? -26.151 23.505 -16.581 1.00 78.19 310 ASP A N 1
ATOM 2358 C CA . ASP A 1 310 ? -25.885 24.801 -15.947 1.00 78.19 310 ASP A CA 1
ATOM 2359 C C . ASP A 1 310 ? -24.522 24.852 -15.245 1.00 78.19 310 ASP A C 1
ATOM 2361 O O . ASP A 1 310 ? -23.946 25.942 -15.151 1.00 78.19 310 ASP A O 1
ATOM 2365 N N . VAL A 1 311 ? -23.955 23.704 -14.854 1.00 80.69 311 VAL A N 1
ATOM 2366 C CA . VAL A 1 311 ? -22.596 23.604 -14.297 1.00 80.69 311 VAL A CA 1
ATOM 2367 C C . VAL A 1 311 ? -21.645 22.899 -15.261 1.00 80.69 311 VAL A C 1
ATOM 2369 O O . VAL A 1 311 ? -20.565 23.420 -15.560 1.00 80.69 311 VAL A O 1
ATOM 2372 N N . GLY A 1 312 ? -22.028 21.737 -15.787 1.00 83.56 312 GLY A N 1
ATOM 2373 C CA . GLY A 1 312 ? -21.247 21.036 -16.799 1.00 83.56 312 GLY A CA 1
ATOM 2374 C C . GLY A 1 312 ? -21.500 19.533 -16.877 1.00 83.56 312 GLY A C 1
ATOM 2375 O O . GLY A 1 312 ? -21.678 18.834 -15.885 1.00 83.56 312 GLY A O 1
ATOM 2376 N N . VAL A 1 313 ? -21.411 18.999 -18.095 1.00 90.31 313 VAL A N 1
ATOM 2377 C CA . VAL A 1 313 ? -21.572 17.563 -18.357 1.00 90.31 313 VAL A CA 1
ATOM 2378 C C . VAL A 1 313 ? -20.257 16.824 -18.098 1.00 90.31 313 VAL A C 1
ATOM 2380 O O . VAL A 1 313 ? -19.243 17.119 -18.730 1.00 90.31 313 VAL A O 1
ATOM 2383 N N . ALA A 1 314 ? -20.278 15.827 -17.212 1.00 90.00 314 ALA A N 1
ATOM 2384 C CA . ALA A 1 314 ? -19.114 15.016 -16.848 1.00 90.00 314 ALA A CA 1
ATOM 2385 C C . ALA A 1 314 ? -18.931 13.782 -17.745 1.00 90.00 314 ALA A C 1
ATOM 2387 O O . ALA A 1 314 ? -17.819 13.269 -17.885 1.00 90.00 314 ALA A O 1
ATOM 2388 N N . GLY A 1 315 ? -20.002 13.284 -18.364 1.00 94.44 315 GLY A N 1
ATOM 2389 C CA . GLY A 1 315 ? -19.911 12.192 -19.326 1.00 94.44 315 GLY A CA 1
ATOM 2390 C C . GLY A 1 315 ? -21.260 11.653 -19.779 1.00 94.44 315 GLY A C 1
ATOM 2391 O O . GLY A 1 315 ? -22.307 12.260 -19.565 1.00 94.44 315 GLY A O 1
ATOM 2392 N N . TYR A 1 316 ? -21.222 10.484 -20.411 1.00 97.62 316 TYR A N 1
ATOM 2393 C CA . TYR A 1 316 ? -22.377 9.827 -21.008 1.00 97.62 316 TYR A CA 1
ATOM 2394 C C . TYR A 1 316 ? -22.374 8.331 -20.701 1.00 97.62 316 TYR A C 1
ATOM 2396 O O . TYR A 1 316 ? -21.326 7.688 -20.759 1.00 97.62 316 TYR A O 1
ATOM 2404 N N . ASP A 1 317 ? -23.550 7.773 -20.435 1.00 97.75 317 ASP A N 1
ATOM 2405 C CA . ASP A 1 317 ? -23.780 6.340 -20.266 1.00 97.75 317 ASP A CA 1
ATOM 2406 C C . ASP A 1 317 ? -24.561 5.794 -21.466 1.00 97.75 317 ASP A C 1
ATOM 2408 O O . ASP A 1 317 ? -25.614 6.321 -21.839 1.00 97.75 317 ASP A O 1
ATOM 2412 N N . ILE A 1 318 ? -24.033 4.732 -22.077 1.00 98.38 318 ILE A N 1
ATOM 2413 C CA . ILE A 1 318 ? -24.555 4.119 -23.297 1.00 98.38 318 ILE A CA 1
ATOM 2414 C C . ILE A 1 318 ? -25.238 2.810 -22.920 1.00 98.38 318 ILE A C 1
ATOM 2416 O O . ILE A 1 318 ? -24.622 1.921 -22.333 1.00 98.38 318 ILE A O 1
ATOM 2420 N N . TYR A 1 319 ? -26.500 2.659 -23.303 1.00 97.44 319 TYR A N 1
ATOM 2421 C CA . TYR A 1 319 ? -27.309 1.484 -22.999 1.00 97.44 319 TYR A CA 1
ATOM 2422 C C . TYR A 1 319 ? -27.606 0.698 -24.270 1.00 97.44 319 TYR A C 1
ATOM 2424 O O . TYR A 1 319 ? -28.100 1.262 -25.240 1.00 97.44 319 TYR A O 1
ATOM 2432 N N . ARG A 1 320 ? -27.364 -0.615 -24.244 1.00 97.38 320 ARG A N 1
ATOM 2433 C CA . ARG A 1 320 ? -27.716 -1.582 -25.289 1.00 97.38 320 ARG A CA 1
ATOM 2434 C C . ARG A 1 320 ? -28.894 -2.429 -24.823 1.00 97.38 320 ARG A C 1
ATOM 2436 O O . ARG A 1 320 ? -28.767 -3.194 -23.869 1.00 97.38 320 ARG A O 1
ATOM 2443 N N . GLY A 1 321 ? -30.046 -2.298 -25.478 1.00 91.25 321 GLY A N 1
ATOM 2444 C CA . GLY A 1 321 ? -31.262 -3.036 -25.108 1.00 91.25 321 GLY A CA 1
ATOM 2445 C C . GLY A 1 321 ? -31.722 -2.784 -23.664 1.00 91.25 321 GLY A C 1
ATOM 2446 O O . GLY A 1 321 ? -32.320 -3.662 -23.054 1.00 91.25 321 GLY A O 1
ATOM 2447 N N . GLY A 1 322 ? -31.399 -1.611 -23.106 1.00 88.25 322 GLY A N 1
ATOM 2448 C CA . GLY A 1 322 ? -31.687 -1.245 -21.714 1.00 88.25 322 GLY A CA 1
ATOM 2449 C C . GLY A 1 322 ? -30.608 -1.636 -20.695 1.00 88.25 322 GLY A C 1
ATOM 2450 O O . GLY A 1 322 ? -30.688 -1.202 -19.551 1.00 88.25 322 GLY A O 1
ATOM 2451 N N . THR A 1 323 ? -29.579 -2.394 -21.083 1.00 91.69 323 THR A N 1
ATOM 2452 C CA . THR A 1 323 ? -28.431 -2.728 -20.221 1.00 91.69 323 THR A CA 1
ATOM 2453 C C . THR A 1 323 ? -27.263 -1.787 -20.494 1.00 91.69 323 THR A C 1
ATOM 2455 O O . THR A 1 323 ? -26.987 -1.483 -21.651 1.00 91.69 323 THR A O 1
ATOM 2458 N N . LEU A 1 324 ? -26.554 -1.339 -19.454 1.00 94.38 324 LEU A N 1
ATOM 2459 C CA . LEU A 1 324 ? -25.374 -0.486 -19.617 1.00 94.38 324 LEU A CA 1
ATOM 2460 C C . LEU A 1 324 ? -24.291 -1.224 -20.425 1.00 94.38 324 LEU A C 1
ATOM 2462 O O . LEU A 1 324 ? -23.810 -2.277 -20.012 1.00 94.38 324 LEU A O 1
ATOM 2466 N N . ALA A 1 325 ? -23.933 -0.675 -21.584 1.00 93.19 325 ALA A N 1
ATOM 2467 C CA . ALA A 1 325 ? -22.876 -1.184 -22.456 1.00 93.19 325 ALA A CA 1
ATOM 2468 C C . ALA A 1 325 ? -21.513 -0.548 -22.134 1.00 93.19 325 ALA A C 1
ATOM 2470 O O . ALA A 1 325 ? -20.478 -1.174 -22.346 1.00 93.19 325 ALA A O 1
ATOM 2471 N N . GLY A 1 326 ? -21.512 0.677 -21.602 1.00 95.31 326 GLY A N 1
ATOM 2472 C CA . GLY A 1 326 ? -20.318 1.384 -21.143 1.00 95.31 326 GLY A CA 1
ATOM 2473 C C . GLY A 1 326 ? -20.571 2.878 -20.950 1.00 95.31 326 GLY A C 1
ATOM 2474 O O . GLY A 1 326 ? -21.700 3.349 -21.103 1.00 95.31 326 GLY A O 1
ATOM 2475 N N . SER A 1 327 ? -19.508 3.619 -20.642 1.00 94.62 327 SER A N 1
ATOM 2476 C CA . SER A 1 327 ? -19.545 5.074 -20.454 1.00 94.62 327 SER A CA 1
ATOM 2477 C C . SER A 1 327 ? -18.472 5.767 -21.297 1.00 94.62 327 SER A C 1
ATOM 2479 O O . SER A 1 327 ? -17.427 5.180 -21.584 1.00 94.62 327 SER A O 1
ATOM 2481 N N . ALA A 1 328 ? -18.709 7.024 -21.668 1.00 93.62 328 ALA A N 1
ATOM 2482 C CA . ALA A 1 328 ? -17.784 7.855 -22.436 1.00 93.62 328 ALA A CA 1
ATOM 2483 C C . ALA A 1 328 ? -17.705 9.279 -21.864 1.00 93.62 328 ALA A C 1
ATOM 2485 O O . ALA A 1 328 ? -18.719 9.848 -21.472 1.00 93.62 328 ALA A O 1
ATOM 2486 N N . ALA A 1 329 ? -16.508 9.873 -21.855 1.00 91.19 329 ALA A N 1
ATOM 2487 C CA . ALA A 1 329 ? -16.319 11.296 -21.534 1.00 91.19 329 ALA A CA 1
ATOM 2488 C C . ALA A 1 329 ? -16.501 12.210 -22.764 1.00 91.19 329 ALA A C 1
ATOM 2490 O O . ALA A 1 329 ? -16.652 13.420 -22.637 1.00 91.19 329 ALA A O 1
ATOM 2491 N N . THR A 1 330 ? -16.482 11.635 -23.969 1.00 94.25 330 THR A N 1
ATOM 2492 C CA . THR A 1 330 ? -16.675 12.336 -25.244 1.00 94.25 330 THR A CA 1
ATOM 2493 C C . THR A 1 330 ? -18.015 11.953 -25.870 1.00 94.25 330 THR A C 1
ATOM 2495 O O . THR A 1 330 ? -18.710 11.062 -25.387 1.00 94.25 330 THR A O 1
ATOM 2498 N N . THR A 1 331 ? -18.387 12.601 -26.974 1.00 96.75 331 THR A N 1
ATOM 2499 C CA . THR A 1 331 ? -19.657 12.364 -27.680 1.00 96.75 331 THR A CA 1
ATOM 2500 C C . THR A 1 331 ? -19.613 11.191 -28.667 1.00 96.75 331 THR A C 1
ATOM 2502 O O . THR A 1 331 ? -20.277 11.199 -29.709 1.00 96.75 331 THR A O 1
ATOM 2505 N N . SER A 1 332 ? -18.795 10.182 -28.363 1.00 95.38 332 SER A N 1
ATOM 2506 C CA . SER A 1 332 ? -18.650 8.978 -29.178 1.00 95.38 332 SER A CA 1
ATOM 2507 C C . SER A 1 332 ? -18.337 7.756 -28.323 1.00 95.38 332 SER A C 1
ATOM 2509 O O . SER A 1 332 ? -17.650 7.864 -27.308 1.00 95.38 332 SER A O 1
ATOM 2511 N N . PHE A 1 333 ? -18.804 6.586 -28.752 1.00 97.62 333 PHE A N 1
ATOM 2512 C CA . PHE A 1 333 ? -18.556 5.317 -28.069 1.00 97.62 333 PHE A CA 1
ATOM 2513 C C . PHE A 1 333 ? -18.530 4.164 -29.070 1.00 97.62 333 PHE A C 1
ATOM 2515 O O . PHE A 1 333 ? -19.306 4.160 -30.021 1.00 97.62 333 PHE A O 1
ATOM 2522 N N . THR A 1 334 ? -17.655 3.178 -28.861 1.00 97.19 334 THR A N 1
ATOM 2523 C CA . THR A 1 334 ? -17.654 1.937 -29.649 1.00 97.19 334 THR A CA 1
ATOM 2524 C C . THR A 1 334 ? -17.953 0.759 -28.742 1.00 97.19 334 THR A C 1
ATOM 2526 O O . THR A 1 334 ? -17.156 0.414 -27.874 1.00 97.19 334 THR A O 1
ATOM 2529 N N . ASP A 1 335 ? -19.095 0.131 -28.983 1.00 95.19 335 ASP A N 1
ATOM 2530 C CA . ASP A 1 335 ? -19.491 -1.110 -28.339 1.00 95.19 335 ASP A CA 1
ATOM 2531 C C . ASP A 1 335 ? -18.898 -2.292 -29.112 1.00 95.19 335 ASP A C 1
ATOM 2533 O O . ASP A 1 335 ? -19.067 -2.377 -30.328 1.00 95.19 335 ASP A O 1
ATOM 2537 N N . SER A 1 336 ? -18.176 -3.182 -28.432 1.00 92.94 336 SER A N 1
ATOM 2538 C CA . SER A 1 336 ? -17.402 -4.274 -29.041 1.00 92.94 336 SER A CA 1
ATOM 2539 C C . SER A 1 336 ? -17.761 -5.637 -28.438 1.00 92.94 336 SER A C 1
ATOM 2541 O O . SER A 1 336 ? -18.465 -5.721 -27.433 1.00 92.94 336 SER A O 1
ATOM 2543 N N . GLY A 1 337 ? -17.312 -6.726 -29.067 1.00 87.00 337 GLY A N 1
ATOM 2544 C CA . GLY A 1 337 ? -17.653 -8.091 -28.641 1.00 87.00 337 GLY A CA 1
ATOM 2545 C C . GLY A 1 337 ? -19.088 -8.504 -28.991 1.00 87.00 337 GLY A C 1
ATOM 2546 O O . GLY A 1 337 ? -19.662 -9.390 -28.358 1.00 87.00 337 GLY A O 1
ATOM 2547 N N . LEU A 1 338 ? -19.684 -7.849 -29.987 1.00 91.00 338 LEU A N 1
ATOM 2548 C CA . LEU A 1 338 ? -21.028 -8.130 -30.474 1.00 91.00 338 LEU A CA 1
ATOM 2549 C C . LEU A 1 338 ? -21.063 -9.391 -31.341 1.00 91.00 338 LEU A C 1
ATOM 2551 O O . LEU A 1 338 ? -20.066 -9.795 -31.937 1.00 91.00 338 LEU A O 1
ATOM 2555 N N . LYS A 1 339 ? -22.241 -10.008 -31.438 1.00 85.62 339 LYS A N 1
ATOM 2556 C CA . LYS A 1 339 ? -22.481 -11.103 -32.379 1.00 85.62 339 LYS A CA 1
ATOM 2557 C C . LYS A 1 339 ? -22.696 -10.529 -33.773 1.00 85.62 339 LYS A C 1
ATOM 2559 O O . LYS A 1 339 ? -23.392 -9.526 -33.919 1.00 85.62 339 LYS A O 1
ATOM 2564 N N . ALA A 1 340 ? -22.154 -11.199 -34.783 1.00 86.94 340 ALA A N 1
ATOM 2565 C CA . ALA A 1 340 ? -22.381 -10.865 -36.184 1.00 86.94 340 ALA A CA 1
ATOM 2566 C C . ALA A 1 340 ? -23.854 -11.016 -36.587 1.00 86.94 340 ALA A C 1
ATOM 2568 O O . ALA A 1 340 ? -24.604 -11.770 -35.959 1.00 86.94 340 ALA A O 1
ATOM 2569 N N . SER A 1 341 ? -24.261 -10.308 -37.644 1.00 86.31 341 SER A N 1
ATOM 2570 C CA . SER A 1 341 ? -25.629 -10.326 -38.186 1.00 86.31 341 SER A CA 1
ATOM 2571 C C . SER A 1 341 ? -26.725 -10.131 -37.126 1.00 86.31 341 SER A C 1
ATOM 2573 O O . SER A 1 341 ? -27.802 -10.718 -37.226 1.00 86.31 341 SER A O 1
ATOM 2575 N N . THR A 1 342 ? -26.451 -9.346 -36.081 1.00 92.81 342 THR A N 1
ATOM 2576 C CA . THR A 1 342 ? -27.352 -9.158 -34.937 1.00 92.81 342 THR A CA 1
ATOM 2577 C C . THR A 1 342 ? -27.737 -7.690 -34.811 1.00 92.81 342 THR A C 1
ATOM 2579 O O . THR A 1 342 ? -26.883 -6.803 -34.860 1.00 92.81 342 THR A O 1
ATOM 2582 N N . ALA A 1 343 ? -29.038 -7.433 -34.663 1.00 95.75 343 ALA A N 1
ATOM 2583 C CA . ALA A 1 343 ? -29.568 -6.097 -34.430 1.00 95.75 343 ALA A CA 1
ATOM 2584 C C . ALA A 1 343 ? -29.459 -5.721 -32.945 1.00 95.75 343 ALA A C 1
ATOM 2586 O O . ALA A 1 343 ? -29.866 -6.482 -32.065 1.00 95.75 343 ALA A O 1
ATOM 2587 N N . TYR A 1 344 ? -28.950 -4.523 -32.679 1.00 96.81 344 TYR A N 1
ATOM 2588 C CA . TYR A 1 344 ? -28.791 -3.939 -31.354 1.00 96.81 344 TYR A CA 1
ATOM 2589 C C . TYR A 1 344 ? -29.421 -2.550 -31.320 1.00 96.81 344 TYR A C 1
ATOM 2591 O O . TYR A 1 344 ? -29.263 -1.772 -32.258 1.00 96.81 344 TYR A O 1
ATOM 2599 N N . SER A 1 345 ? -30.128 -2.241 -30.233 1.00 97.56 345 SER A N 1
ATOM 2600 C CA . SER A 1 345 ? -30.742 -0.931 -29.997 1.00 97.56 345 SER A CA 1
ATOM 2601 C C . SER A 1 345 ? -29.975 -0.184 -28.915 1.00 97.56 345 SER A C 1
ATOM 2603 O O . SER A 1 345 ? -29.673 -0.774 -27.873 1.00 97.56 345 SER A O 1
ATOM 2605 N N . TYR A 1 346 ? -29.680 1.090 -29.164 1.00 98.25 346 TYR A N 1
ATOM 2606 C CA . TYR A 1 346 ? -28.865 1.936 -28.302 1.00 98.25 346 TYR A CA 1
ATOM 2607 C C . TYR A 1 346 ? -29.588 3.210 -27.886 1.00 98.25 346 TYR A C 1
ATOM 2609 O O . TYR A 1 346 ? -30.229 3.858 -28.712 1.00 98.25 346 TYR A O 1
ATOM 2617 N N . THR A 1 347 ? -29.415 3.599 -26.626 1.00 98.38 347 THR A N 1
ATOM 2618 C CA . THR A 1 347 ? -29.756 4.928 -26.100 1.00 98.38 347 THR A CA 1
ATOM 2619 C C . THR A 1 347 ? -28.585 5.493 -25.305 1.00 98.38 347 THR A C 1
ATOM 2621 O O . THR A 1 347 ? -27.729 4.746 -24.826 1.00 98.38 347 THR A O 1
ATOM 2624 N N . VAL A 1 348 ? -28.539 6.817 -25.164 1.00 98.38 348 VAL A N 1
ATOM 2625 C CA . VAL A 1 348 ? -27.502 7.517 -24.397 1.00 98.38 348 VAL A CA 1
ATOM 2626 C C . VAL A 1 348 ? -28.150 8.431 -23.362 1.00 98.38 348 VAL A C 1
ATOM 2628 O O . VAL A 1 348 ? -29.174 9.059 -23.635 1.00 98.38 348 VAL A O 1
ATOM 2631 N N . ARG A 1 349 ? -27.559 8.502 -22.170 1.00 98.19 349 ARG A N 1
ATOM 2632 C CA . ARG A 1 349 ? -27.885 9.483 -21.125 1.00 98.19 349 ARG A CA 1
ATOM 2633 C C . ARG A 1 349 ? -26.646 10.303 -20.802 1.00 98.19 349 ARG A C 1
ATOM 2635 O O . ARG A 1 349 ? -25.557 9.740 -20.766 1.00 98.19 349 ARG A O 1
ATOM 2642 N N . ALA A 1 350 ? -26.805 11.599 -20.573 1.00 96.56 350 ALA A N 1
ATOM 2643 C CA . ALA A 1 350 ? -25.745 12.446 -20.041 1.00 96.56 350 ALA A CA 1
ATOM 2644 C C . ALA A 1 350 ? -25.767 12.421 -18.510 1.00 96.56 350 ALA A C 1
ATOM 2646 O O . ALA A 1 350 ? -26.831 12.246 -17.911 1.00 96.56 350 ALA A O 1
ATOM 2647 N N . LYS A 1 351 ? -24.598 12.605 -17.899 1.00 93.31 351 LYS A N 1
ATOM 2648 C CA . LYS A 1 351 ? -24.422 12.772 -16.456 1.00 93.31 351 LYS A CA 1
ATOM 2649 C C . LYS A 1 351 ? -23.486 13.936 -16.164 1.00 93.31 351 LYS A C 1
ATOM 2651 O O . LYS A 1 351 ? -22.529 14.156 -16.912 1.00 93.31 351 LYS A O 1
ATOM 2656 N N . ASP A 1 352 ? -23.761 14.666 -15.098 1.00 88.62 352 ASP A N 1
ATOM 2657 C CA . ASP A 1 352 ? -22.883 15.711 -14.570 1.00 88.62 352 ASP A CA 1
ATOM 2658 C C . ASP A 1 352 ? -21.966 15.159 -13.460 1.00 88.62 352 ASP A C 1
ATOM 2660 O O . ASP A 1 352 ? -21.935 13.954 -13.184 1.00 88.62 352 ASP A O 1
ATOM 2664 N N . ALA A 1 353 ? -21.168 16.040 -12.854 1.00 77.62 353 ALA A N 1
ATOM 2665 C CA . ALA A 1 353 ? -20.301 15.694 -11.728 1.00 77.62 353 ALA A CA 1
ATOM 2666 C C . ALA A 1 353 ? -21.065 15.574 -10.392 1.00 77.62 353 ALA A C 1
ATOM 2668 O O . ALA A 1 353 ? -20.550 14.973 -9.451 1.00 77.62 353 ALA A O 1
ATOM 2669 N N . ALA A 1 354 ? -22.285 16.119 -10.313 1.00 70.75 354 ALA A N 1
ATOM 2670 C CA . ALA A 1 354 ? -23.159 16.064 -9.142 1.00 70.75 354 ALA A CA 1
ATOM 2671 C C . ALA A 1 354 ? -23.994 14.767 -9.067 1.00 70.75 354 ALA A C 1
ATOM 2673 O O . ALA A 1 354 ? -24.588 14.466 -8.035 1.00 70.75 354 ALA A O 1
ATOM 2674 N N . GLY A 1 355 ? -24.000 13.962 -10.132 1.00 78.75 355 GLY A N 1
ATOM 2675 C CA . GLY A 1 355 ? -24.732 12.703 -10.229 1.00 78.75 355 GLY A CA 1
ATOM 2676 C C . GLY A 1 355 ? -26.136 12.832 -10.823 1.00 78.75 355 GLY A C 1
ATOM 2677 O O . GLY A 1 355 ? -26.857 11.829 -10.855 1.00 78.75 355 GLY A O 1
ATOM 2678 N N . ASN A 1 356 ? -26.539 14.006 -11.326 1.00 85.38 356 ASN A N 1
ATOM 2679 C CA . ASN A 1 356 ? -27.802 14.129 -12.046 1.00 85.38 356 ASN A CA 1
ATOM 2680 C C . ASN A 1 356 ? -27.673 13.486 -13.433 1.00 85.38 356 ASN A C 1
ATOM 2682 O O . ASN A 1 356 ? -26.644 13.573 -14.107 1.00 85.38 356 ASN A O 1
ATOM 2686 N N . VAL A 1 357 ? -28.741 12.816 -13.871 1.00 94.19 357 VAL A N 1
ATOM 2687 C CA . VAL A 1 357 ? -28.757 12.046 -15.122 1.00 94.19 357 VAL A CA 1
ATOM 2688 C C . VAL A 1 357 ? -29.917 12.498 -15.996 1.00 94.19 357 VAL A C 1
ATOM 2690 O O . VAL A 1 357 ? -31.064 12.552 -15.549 1.00 94.19 357 VAL A O 1
ATOM 2693 N N . SER A 1 358 ? -29.632 12.772 -17.267 1.00 97.25 358 SER A N 1
ATOM 2694 C CA . SER A 1 358 ? -30.651 13.155 -18.242 1.00 97.25 358 SER A CA 1
ATOM 2695 C C . SER A 1 358 ? -31.656 12.023 -18.500 1.00 97.25 358 SER A C 1
ATOM 2697 O O . SER A 1 358 ? -31.377 10.832 -18.309 1.00 97.25 358 SER A O 1
ATOM 2699 N N . ALA A 1 359 ? -32.810 12.365 -19.080 1.00 97.12 359 ALA A N 1
ATOM 2700 C CA . ALA A 1 359 ? -33.615 11.355 -19.765 1.00 97.12 359 ALA A CA 1
ATOM 2701 C C . ALA A 1 359 ? -32.814 10.714 -20.922 1.00 97.12 359 ALA A C 1
ATOM 2703 O O . ALA A 1 359 ? -31.819 11.267 -21.400 1.00 97.12 359 ALA A O 1
ATOM 2704 N N . ALA A 1 360 ? -33.229 9.522 -21.354 1.00 96.06 360 ALA A N 1
ATOM 2705 C CA . ALA A 1 360 ? -32.578 8.823 -22.459 1.00 96.06 360 ALA A CA 1
ATOM 2706 C C . ALA A 1 360 ? -32.823 9.539 -23.794 1.00 96.06 360 ALA A C 1
ATOM 2708 O O . ALA A 1 360 ? -33.920 10.039 -24.042 1.00 96.06 360 ALA A O 1
ATOM 2709 N N . SER A 1 361 ? -31.816 9.530 -24.667 1.00 98.25 361 SER A N 1
ATOM 2710 C CA . SER A 1 361 ? -31.961 9.939 -26.062 1.00 98.25 361 SER A CA 1
ATOM 2711 C C . SER A 1 361 ? -33.021 9.107 -26.794 1.00 98.25 361 SER A C 1
ATOM 2713 O O . SER A 1 361 ? -33.407 8.017 -26.358 1.00 98.25 361 SER A O 1
ATOM 2715 N N . GLY A 1 362 ? -33.410 9.565 -27.988 1.00 95.12 362 GLY A N 1
ATOM 2716 C CA . GLY A 1 362 ? -34.047 8.683 -28.965 1.00 95.12 362 GLY A CA 1
ATOM 2717 C C . GLY A 1 362 ? -33.171 7.453 -29.234 1.00 95.12 362 GLY A C 1
ATOM 2718 O O . GLY A 1 362 ? -31.940 7.558 -29.241 1.00 95.12 362 GLY A O 1
ATOM 2719 N N . ALA A 1 363 ? -33.799 6.290 -29.409 1.00 96.50 363 ALA A N 1
ATOM 2720 C CA . ALA A 1 363 ? -33.081 5.048 -29.666 1.00 96.50 363 ALA A CA 1
ATOM 2721 C C . ALA A 1 363 ? -32.627 4.956 -31.129 1.00 96.50 363 ALA A C 1
ATOM 2723 O O . ALA A 1 363 ? -33.383 5.307 -32.036 1.00 96.50 363 ALA A O 1
ATOM 2724 N N . VAL A 1 364 ? -31.431 4.414 -31.364 1.00 97.44 364 VAL A N 1
ATOM 2725 C CA . VAL A 1 364 ? -30.954 4.038 -32.704 1.00 97.44 364 VAL A CA 1
ATOM 2726 C C . VAL A 1 364 ? -30.718 2.536 -32.766 1.00 97.44 364 VAL A C 1
ATOM 2728 O O . VAL A 1 364 ? -30.254 1.933 -31.801 1.00 97.44 364 VAL A O 1
ATOM 2731 N N . THR A 1 365 ? -31.040 1.914 -33.898 1.00 97.06 365 THR A N 1
ATOM 2732 C CA . THR A 1 365 ? -30.759 0.492 -34.129 1.00 97.06 365 THR A CA 1
ATOM 2733 C C . THR A 1 365 ? -29.596 0.339 -35.100 1.00 97.06 365 THR A C 1
ATOM 2735 O O . THR A 1 365 ? -29.570 0.982 -36.147 1.00 97.06 365 THR A O 1
ATOM 2738 N N . ALA A 1 366 ? -28.654 -0.539 -34.769 1.00 94.88 366 ALA A N 1
ATOM 2739 C CA . ALA A 1 366 ? -27.547 -0.941 -35.624 1.00 94.88 366 ALA A CA 1
ATOM 2740 C C . ALA A 1 366 ? -27.583 -2.457 -35.822 1.00 94.88 366 ALA A C 1
ATOM 2742 O O . ALA A 1 366 ? -27.817 -3.194 -34.869 1.00 94.88 366 ALA A O 1
ATOM 2743 N N . THR A 1 367 ? -27.318 -2.933 -37.038 1.00 94.50 367 THR A N 1
ATOM 2744 C CA . THR A 1 367 ? -27.093 -4.364 -37.288 1.00 94.50 367 THR A CA 1
ATOM 2745 C C . THR A 1 367 ? -25.620 -4.571 -37.599 1.00 94.50 367 THR A C 1
ATOM 2747 O O . THR A 1 367 ? -25.080 -3.920 -38.499 1.00 94.50 367 THR A O 1
ATOM 2750 N N . THR A 1 368 ? -24.958 -5.438 -36.835 1.00 91.38 368 THR A N 1
ATOM 2751 C CA . THR A 1 368 ? -23.576 -5.839 -37.123 1.00 91.38 368 THR A CA 1
ATOM 2752 C C . THR A 1 368 ? -23.505 -6.532 -38.477 1.00 91.38 368 THR A C 1
ATOM 2754 O O . THR A 1 368 ? -24.442 -7.206 -38.913 1.00 91.38 368 THR A O 1
ATOM 2757 N N . LYS A 1 369 ? -22.384 -6.353 -39.174 1.00 83.94 369 LYS A N 1
ATOM 2758 C CA . LYS A 1 369 ? -22.151 -6.993 -40.471 1.00 83.94 369 LYS A CA 1
ATOM 2759 C C . LYS A 1 369 ? -22.111 -8.514 -40.312 1.00 83.94 369 LYS A C 1
ATOM 2761 O O . LYS A 1 369 ? -21.943 -9.044 -39.212 1.00 83.94 369 LYS A O 1
ATOM 2766 N N . ALA A 1 370 ? -22.255 -9.217 -41.430 1.00 77.19 370 ALA A N 1
ATOM 2767 C CA . ALA A 1 370 ? -21.992 -10.647 -41.455 1.00 77.19 370 ALA A CA 1
ATOM 2768 C C . ALA A 1 370 ? -20.546 -10.917 -41.013 1.00 77.19 370 ALA A C 1
ATOM 2770 O O . ALA A 1 370 ? -19.630 -10.199 -41.418 1.00 77.19 370 ALA A O 1
ATOM 2771 N N . GLY A 1 371 ? -20.375 -11.943 -40.179 1.00 59.41 371 GLY A N 1
ATOM 2772 C CA . GLY A 1 371 ? -19.086 -12.345 -39.632 1.00 59.41 371 GLY A CA 1
ATOM 2773 C C . GLY A 1 371 ? -18.121 -12.642 -40.759 1.00 59.41 371 GLY A C 1
ATOM 2774 O O . GLY A 1 371 ? -18.335 -13.587 -41.518 1.00 59.41 371 GLY A O 1
ATOM 2775 N N . SER A 1 372 ? -17.063 -11.848 -40.872 1.00 48.19 372 SER A N 1
ATOM 2776 C CA . SER A 1 372 ? -15.913 -12.258 -41.664 1.00 48.19 372 SER A CA 1
ATOM 2777 C C . SER A 1 372 ? -15.120 -13.146 -40.723 1.00 48.19 372 SER A C 1
ATOM 2779 O O . SER A 1 372 ? -14.616 -12.643 -39.731 1.00 48.19 372 SER A O 1
ATOM 2781 N N . GLY A 1 373 ? -15.096 -14.463 -40.948 1.00 46.38 373 GLY A N 1
ATOM 2782 C CA . GLY A 1 373 ? -14.444 -15.444 -40.067 1.00 46.38 373 GLY A CA 1
ATOM 2783 C C . GLY A 1 373 ? -12.926 -15.250 -39.934 1.00 46.38 373 GLY A C 1
ATOM 2784 O O . GLY A 1 373 ? -12.151 -16.079 -40.403 1.00 46.38 373 GLY A O 1
ATOM 2785 N N . GLY A 1 374 ? -12.501 -14.146 -39.323 1.00 44.06 374 GLY A N 1
ATOM 2786 C CA . GLY A 1 374 ? -11.125 -13.765 -39.061 1.00 44.06 374 GLY A CA 1
ATOM 2787 C C . GLY A 1 374 ? -10.713 -14.280 -37.692 1.00 44.06 374 GLY A C 1
ATOM 2788 O O . GLY A 1 374 ? -11.187 -13.799 -36.664 1.00 44.06 374 GLY A O 1
ATOM 2789 N N . GLY A 1 375 ? -9.843 -15.289 -37.688 1.00 45.50 375 GLY A N 1
ATOM 2790 C CA . GLY A 1 375 ? -9.230 -15.814 -36.475 1.00 45.50 375 GLY A CA 1
ATOM 2791 C C . GLY A 1 375 ? -8.484 -14.718 -35.714 1.00 45.50 375 GLY A C 1
ATOM 2792 O O . GLY A 1 375 ? -7.758 -13.916 -36.299 1.00 45.50 375 GLY A O 1
ATOM 2793 N N . THR A 1 376 ? -8.664 -14.689 -34.396 1.00 45.78 376 THR A N 1
ATOM 2794 C CA . THR A 1 376 ? -7.892 -13.839 -33.490 1.00 45.78 376 THR A CA 1
ATOM 2795 C C . THR A 1 376 ? -6.400 -14.158 -33.610 1.00 45.78 376 THR A C 1
ATOM 2797 O O . THR A 1 376 ? -6.001 -15.311 -33.766 1.00 45.78 376 THR A O 1
ATOM 2800 N N . THR A 1 377 ? -5.551 -13.140 -33.492 1.00 48.12 377 THR A N 1
ATOM 2801 C CA . THR A 1 377 ? -4.086 -13.175 -33.673 1.00 48.12 377 THR A CA 1
ATOM 2802 C C . THR A 1 377 ? -3.332 -14.129 -32.721 1.00 48.12 377 THR A C 1
ATOM 2804 O O . THR A 1 377 ? -2.116 -14.247 -32.815 1.00 48.12 377 THR A O 1
ATOM 2807 N N . GLY A 1 378 ? -4.030 -14.830 -31.816 1.00 53.66 378 GLY A N 1
ATOM 2808 C CA . GLY A 1 378 ? -3.492 -15.894 -30.951 1.00 53.66 378 GLY A CA 1
ATOM 2809 C C . GLY A 1 378 ? -3.841 -17.328 -31.386 1.00 53.66 378 GLY A C 1
ATOM 2810 O O . GLY A 1 378 ? -3.398 -18.284 -30.754 1.00 53.66 378 GLY A O 1
ATOM 2811 N N . ALA A 1 379 ? -4.629 -17.497 -32.451 1.00 69.94 379 ALA A N 1
ATOM 2812 C CA . ALA A 1 379 ? -5.112 -18.783 -32.960 1.00 69.94 379 ALA A CA 1
ATOM 2813 C C . ALA A 1 379 ? -4.322 -19.300 -34.181 1.00 69.94 379 ALA A C 1
ATOM 2815 O O . ALA A 1 379 ? -4.763 -20.230 -34.856 1.00 69.94 379 ALA A O 1
ATOM 2816 N N . VAL A 1 380 ? -3.170 -18.697 -34.493 1.00 83.25 380 VAL A N 1
ATOM 2817 C CA . VAL A 1 380 ? -2.343 -19.060 -35.649 1.00 83.25 380 VAL A CA 1
ATOM 2818 C C . VAL A 1 380 ? -0.875 -19.128 -35.240 1.00 83.25 380 VAL A C 1
ATOM 2820 O O . VAL A 1 380 ? -0.361 -18.225 -34.585 1.00 83.25 380 VAL A O 1
ATOM 2823 N N . LYS A 1 381 ? -0.181 -20.185 -35.661 1.00 89.00 381 LYS A N 1
ATOM 2824 C CA . LYS A 1 381 ? 1.272 -20.344 -35.535 1.00 89.00 381 LYS A CA 1
ATOM 2825 C C . LYS A 1 381 ? 1.895 -20.489 -36.921 1.00 89.00 381 LYS A C 1
ATOM 2827 O O . LYS A 1 381 ? 1.332 -21.166 -37.776 1.00 89.00 381 LYS A O 1
ATOM 2832 N N . VAL A 1 382 ? 3.085 -19.926 -37.121 1.00 90.38 382 VAL A N 1
ATOM 2833 C CA . VAL A 1 382 ? 3.928 -20.218 -38.288 1.00 90.38 382 VAL A CA 1
ATOM 2834 C C . VAL A 1 382 ? 5.043 -21.189 -37.896 1.00 90.38 382 VAL A C 1
ATOM 2836 O O . VAL A 1 382 ? 5.650 -21.072 -36.831 1.00 90.38 382 VAL A O 1
ATOM 2839 N N . GLN A 1 383 ? 5.275 -22.192 -38.732 1.00 91.69 383 GLN A N 1
ATOM 2840 C CA . GLN A 1 383 ? 6.471 -23.026 -38.706 1.00 91.69 383 GLN A CA 1
ATOM 2841 C C . GLN A 1 383 ? 7.349 -22.620 -39.886 1.00 91.69 383 GLN A C 1
ATOM 2843 O O . GLN A 1 383 ? 6.825 -22.302 -40.955 1.00 91.69 383 GLN A O 1
ATOM 2848 N N . TYR A 1 384 ? 8.662 -22.642 -39.687 1.00 88.50 384 TYR A N 1
ATOM 2849 C CA . TYR A 1 384 ? 9.630 -22.323 -40.726 1.00 88.50 384 TYR A CA 1
ATOM 2850 C C . TYR A 1 384 ? 10.660 -23.446 -40.858 1.00 88.50 384 TYR A C 1
ATOM 2852 O O . TYR A 1 384 ? 10.863 -24.226 -39.923 1.00 88.50 384 TYR A O 1
ATOM 2860 N N . LYS A 1 385 ? 11.287 -23.530 -42.027 1.00 87.06 385 LYS A N 1
ATOM 2861 C CA . LYS A 1 385 ? 12.483 -24.330 -42.281 1.00 87.06 385 LYS A CA 1
ATOM 2862 C C . LYS A 1 385 ? 13.380 -23.606 -43.276 1.00 87.06 385 LYS A C 1
ATOM 2864 O O . LYS A 1 385 ? 12.888 -22.896 -44.157 1.00 87.06 385 LYS A O 1
ATOM 2869 N N . ASN A 1 386 ? 14.673 -23.853 -43.150 1.00 81.25 386 ASN A N 1
ATOM 2870 C CA . ASN A 1 386 ? 15.637 -23.490 -44.163 1.00 81.25 386 ASN A CA 1
ATOM 2871 C C . ASN A 1 386 ? 15.575 -24.512 -45.328 1.00 81.25 386 ASN A C 1
ATOM 2873 O O . ASN A 1 386 ? 15.630 -25.718 -45.073 1.00 81.25 386 ASN A O 1
ATOM 2877 N N . ASN A 1 387 ? 15.415 -24.058 -46.580 1.00 86.81 387 ASN A N 1
ATOM 2878 C CA . ASN A 1 387 ? 15.541 -24.920 -47.769 1.00 86.81 387 ASN A CA 1
ATOM 2879 C C . ASN A 1 387 ? 16.898 -24.769 -48.487 1.00 86.81 387 ASN A C 1
ATOM 2881 O O . ASN A 1 387 ? 17.110 -25.460 -49.483 1.00 86.81 387 ASN A O 1
ATOM 2885 N N . ASP A 1 388 ? 17.792 -23.899 -48.009 1.00 83.25 388 ASP A N 1
ATOM 2886 C CA . ASP A 1 388 ? 19.129 -23.663 -48.552 1.00 83.25 388 ASP A CA 1
ATOM 2887 C C . ASP A 1 388 ? 20.164 -23.278 -47.479 1.00 83.25 388 ASP A C 1
ATOM 2889 O O . ASP A 1 388 ? 20.055 -22.265 -46.805 1.00 83.25 388 ASP A O 1
ATOM 2893 N N . SER A 1 389 ? 21.217 -24.075 -47.327 1.00 79.81 389 SER A N 1
ATOM 2894 C CA . SER A 1 389 ? 22.222 -23.891 -46.274 1.00 79.81 389 SER A CA 1
ATOM 2895 C C . SER A 1 389 ? 23.432 -23.039 -46.690 1.00 79.81 389 SER A C 1
ATOM 2897 O O . SER A 1 389 ? 24.491 -23.144 -46.068 1.00 79.81 389 SER A O 1
ATOM 2899 N N . ALA A 1 390 ? 23.350 -22.274 -47.781 1.00 86.19 390 ALA A N 1
ATOM 2900 C CA . ALA A 1 390 ? 24.444 -21.422 -48.241 1.00 86.19 390 ALA A CA 1
ATOM 2901 C C . ALA A 1 390 ? 24.472 -20.077 -47.490 1.00 86.19 390 ALA A C 1
ATOM 2903 O O . ALA A 1 390 ? 23.509 -19.328 -47.503 1.00 86.19 390 ALA A O 1
ATOM 2904 N N . ALA A 1 391 ? 25.618 -19.722 -46.894 1.00 84.38 391 ALA A N 1
ATOM 2905 C CA . ALA A 1 391 ? 25.800 -18.444 -46.178 1.00 84.38 391 ALA A CA 1
ATOM 2906 C C . ALA A 1 391 ? 25.747 -17.215 -47.094 1.00 84.38 391 ALA A C 1
ATOM 2908 O O . ALA A 1 391 ? 25.707 -16.069 -46.647 1.00 84.38 391 ALA A O 1
ATOM 2909 N N . THR A 1 392 ? 25.889 -17.459 -48.392 1.00 89.81 392 THR A N 1
ATOM 2910 C CA . THR A 1 392 ? 25.957 -16.446 -49.429 1.00 89.81 392 THR A CA 1
ATOM 2911 C C . THR A 1 392 ? 25.396 -17.055 -50.705 1.00 89.81 392 THR A C 1
ATOM 2913 O O . THR A 1 392 ? 26.069 -17.864 -51.346 1.00 89.81 392 THR A O 1
ATOM 2916 N N . ASP A 1 393 ? 24.181 -16.663 -51.071 1.00 90.94 393 ASP A N 1
ATOM 2917 C CA . ASP A 1 393 ? 23.520 -17.065 -52.313 1.00 90.94 393 ASP A CA 1
ATOM 2918 C C . ASP A 1 393 ? 22.828 -15.857 -52.962 1.00 90.94 393 ASP A C 1
ATOM 2920 O O . ASP A 1 393 ? 22.576 -14.834 -52.326 1.00 90.94 393 ASP A O 1
ATOM 2924 N N . ASN A 1 394 ? 22.528 -15.946 -54.255 1.00 91.94 394 ASN A N 1
ATOM 2925 C CA . ASN A 1 394 ? 21.778 -14.917 -54.976 1.00 91.94 394 ASN A CA 1
ATOM 2926 C C . ASN A 1 394 ? 20.259 -15.003 -54.763 1.00 91.94 394 ASN A C 1
ATOM 2928 O O . ASN A 1 394 ? 19.515 -14.188 -55.323 1.00 91.94 394 ASN A O 1
ATOM 2932 N N . ALA A 1 395 ? 19.790 -15.968 -53.966 1.00 91.81 395 ALA A N 1
ATOM 2933 C CA . ALA A 1 395 ? 18.384 -16.122 -53.651 1.00 91.81 395 ALA A CA 1
ATOM 2934 C C . ALA A 1 395 ? 18.130 -16.767 -52.281 1.00 91.81 395 ALA A C 1
ATOM 2936 O O . ALA A 1 395 ? 18.515 -17.908 -52.056 1.00 91.81 395 ALA A O 1
ATOM 2937 N N . ILE A 1 396 ? 17.326 -16.097 -51.455 1.00 91.94 396 ILE A N 1
ATOM 2938 C CA . ILE A 1 396 ? 16.838 -16.617 -50.170 1.00 91.94 396 ILE A CA 1
ATOM 2939 C C . ILE A 1 396 ? 15.627 -17.527 -50.425 1.00 91.94 396 ILE A C 1
ATOM 2941 O O . ILE A 1 396 ? 14.705 -17.140 -51.156 1.00 91.94 396 ILE A O 1
ATOM 2945 N N . LYS A 1 397 ? 15.583 -18.724 -49.817 1.00 92.88 397 LYS A N 1
ATOM 2946 C CA . LYS A 1 397 ? 14.569 -19.771 -50.102 1.00 92.88 397 LYS A CA 1
ATOM 2947 C C . LYS A 1 397 ? 13.780 -20.232 -48.858 1.00 92.88 397 LYS A C 1
ATOM 2949 O O . LYS A 1 397 ? 13.891 -21.395 -48.451 1.00 92.88 397 LYS A O 1
ATOM 2954 N N . PRO A 1 398 ? 12.947 -19.380 -48.224 1.00 92.00 398 PRO A N 1
ATOM 2955 C CA . PRO A 1 398 ? 12.286 -19.747 -46.974 1.00 92.00 398 PRO A CA 1
ATOM 2956 C C . PRO A 1 398 ? 11.177 -20.792 -47.184 1.00 92.00 398 PRO A C 1
ATOM 2958 O O . PRO A 1 398 ? 10.333 -20.676 -48.078 1.00 92.00 398 PRO A O 1
ATOM 2961 N N . GLY A 1 399 ? 11.151 -21.810 -46.320 1.00 93.88 399 GLY A N 1
ATOM 2962 C CA . GLY A 1 399 ? 10.054 -22.770 -46.212 1.00 93.88 399 GLY A CA 1
ATOM 2963 C C . GLY A 1 399 ? 9.124 -22.395 -45.066 1.00 93.88 399 GLY A C 1
ATOM 2964 O O . GLY A 1 399 ? 9.576 -22.257 -43.933 1.00 93.88 399 GLY A O 1
ATOM 2965 N N . LEU A 1 400 ? 7.830 -22.245 -45.337 1.00 94.50 400 LEU A N 1
ATOM 2966 C CA . LEU A 1 400 ? 6.828 -21.769 -44.386 1.00 94.50 400 LEU A CA 1
ATOM 2967 C C . LEU A 1 400 ? 5.643 -22.734 -44.285 1.00 94.50 400 LEU A C 1
ATOM 2969 O O . LEU A 1 400 ? 5.274 -23.417 -45.240 1.00 94.50 400 LEU A O 1
ATOM 2973 N N . ARG A 1 401 ? 4.994 -22.747 -43.121 1.00 95.56 401 ARG A N 1
ATOM 2974 C CA . ARG A 1 401 ? 3.727 -23.448 -42.898 1.00 95.56 401 ARG A CA 1
ATOM 2975 C C . ARG A 1 401 ? 2.875 -22.719 -41.869 1.00 95.56 401 ARG A C 1
ATOM 2977 O O . ARG A 1 401 ? 3.349 -22.396 -40.783 1.00 95.56 401 ARG A O 1
ATOM 2984 N N . VAL A 1 402 ? 1.597 -22.532 -42.182 1.00 95.56 402 VAL A N 1
ATOM 2985 C CA . VAL A 1 402 ? 0.594 -21.955 -41.278 1.00 95.56 402 VAL A CA 1
ATOM 2986 C C . VAL A 1 402 ? -0.110 -23.072 -40.530 1.00 95.56 402 VAL A C 1
ATOM 2988 O O . VAL A 1 402 ? -0.557 -24.032 -41.149 1.00 95.56 402 VAL A O 1
ATOM 2991 N N . VAL A 1 403 ? -0.234 -22.947 -39.214 1.00 94.62 403 VAL A N 1
ATOM 2992 C CA . VAL A 1 403 ? -0.958 -23.876 -38.344 1.00 94.62 403 VAL A CA 1
ATOM 2993 C C . VAL A 1 403 ? -2.089 -23.118 -37.665 1.00 94.62 403 VAL A C 1
ATOM 2995 O O . VAL A 1 403 ? -1.844 -22.116 -36.995 1.00 94.62 403 VAL A O 1
ATOM 2998 N N . ASN A 1 404 ? -3.316 -23.608 -37.812 1.00 92.88 404 ASN A N 1
ATOM 2999 C CA . ASN A 1 404 ? -4.460 -23.091 -37.075 1.00 92.88 404 ASN A CA 1
ATOM 3000 C C . ASN A 1 404 ? -4.478 -23.715 -35.672 1.00 92.88 404 ASN A C 1
ATOM 3002 O O . ASN A 1 404 ? -4.814 -24.887 -35.510 1.00 92.88 404 ASN A O 1
ATOM 3006 N N . THR A 1 405 ? -4.092 -22.941 -34.662 1.00 89.88 405 THR A N 1
ATOM 3007 C CA . THR A 1 405 ? -4.110 -23.345 -33.247 1.00 89.88 405 THR A CA 1
ATOM 3008 C C . THR A 1 405 ? -5.421 -22.985 -32.546 1.00 89.88 405 THR A C 1
ATOM 3010 O O . THR A 1 405 ? -5.568 -23.251 -31.355 1.00 89.88 405 THR A O 1
ATOM 3013 N N . GLY A 1 406 ? -6.368 -22.371 -33.259 1.00 82.81 406 GLY A N 1
ATOM 3014 C CA . GLY A 1 406 ? -7.691 -22.033 -32.754 1.00 82.81 406 GLY A CA 1
ATOM 3015 C C . GLY A 1 406 ? -8.677 -23.195 -32.757 1.00 82.81 406 GLY A C 1
ATOM 3016 O O . GLY A 1 406 ? -8.399 -24.299 -33.220 1.00 82.81 406 GLY A O 1
ATOM 3017 N N . SER A 1 407 ? -9.878 -22.903 -32.260 1.00 80.69 407 SER A N 1
ATOM 3018 C CA . SER A 1 407 ? -11.012 -23.832 -32.199 1.00 80.69 407 SER A CA 1
ATOM 3019 C C . SER A 1 407 ? -11.982 -23.719 -33.383 1.00 80.69 407 SER A C 1
ATOM 3021 O O . SER A 1 407 ? -12.913 -24.515 -33.480 1.00 80.69 407 SER A O 1
ATOM 3023 N N . ALA A 1 408 ? -11.779 -22.759 -34.291 1.00 80.50 408 ALA A N 1
ATOM 3024 C CA . ALA A 1 408 ? -12.628 -22.514 -35.460 1.00 80.50 408 ALA A CA 1
ATOM 3025 C C . ALA A 1 408 ? -11.822 -22.595 -36.762 1.00 80.50 408 ALA A C 1
ATOM 3027 O O . ALA A 1 408 ? -10.596 -22.509 -36.741 1.00 80.50 408 ALA A O 1
ATOM 3028 N N . ALA A 1 409 ? -12.504 -22.754 -37.900 1.00 82.69 409 ALA A N 1
ATOM 3029 C CA . ALA A 1 409 ? -11.849 -22.740 -39.205 1.00 82.69 409 ALA A CA 1
ATOM 3030 C C . ALA A 1 409 ? -11.240 -21.358 -39.513 1.00 82.69 409 ALA A C 1
ATOM 3032 O O . ALA A 1 409 ? -11.862 -20.328 -39.263 1.00 82.69 409 ALA A O 1
ATOM 3033 N N . LEU A 1 410 ? -10.034 -21.351 -40.077 1.00 86.00 410 LEU A N 1
ATOM 3034 C CA . LEU A 1 410 ? -9.263 -20.165 -40.439 1.00 86.00 410 LEU A CA 1
ATOM 3035 C C . LEU A 1 410 ? -9.240 -20.019 -41.959 1.00 86.00 410 LEU A C 1
ATOM 3037 O O . LEU A 1 410 ? -8.616 -20.832 -42.640 1.00 86.00 410 LEU A O 1
ATOM 3041 N N . ALA A 1 411 ? -9.889 -18.990 -42.501 1.00 91.38 411 ALA A N 1
ATOM 3042 C CA . ALA A 1 411 ? -9.770 -18.664 -43.920 1.00 91.38 411 ALA A CA 1
ATOM 3043 C C . ALA A 1 411 ? -8.347 -18.170 -44.221 1.00 91.38 411 ALA A C 1
ATOM 3045 O O . ALA A 1 411 ? -7.899 -17.176 -43.656 1.00 91.38 411 ALA A O 1
ATOM 3046 N N . LEU A 1 412 ? -7.620 -18.842 -45.118 1.00 91.50 412 LEU A N 1
ATOM 3047 C CA . LEU A 1 412 ? -6.225 -18.479 -45.393 1.00 91.50 412 LEU A CA 1
ATOM 3048 C C . LEU A 1 412 ? -6.101 -17.091 -46.023 1.00 91.50 412 LEU A C 1
ATOM 3050 O O . LEU A 1 412 ? -5.127 -16.393 -45.764 1.00 91.50 412 LEU A O 1
ATOM 3054 N N . SER A 1 413 ? -7.116 -16.641 -46.764 1.00 93.19 413 SER A N 1
ATOM 3055 C CA . SER A 1 413 ? -7.150 -15.304 -47.365 1.00 93.19 413 SER A CA 1
ATOM 3056 C C . SER A 1 413 ? -7.138 -14.150 -46.355 1.00 93.19 413 SER A C 1
ATOM 3058 O O . SER A 1 413 ? -6.967 -13.003 -46.755 1.00 93.19 413 SER A O 1
ATOM 3060 N N . THR A 1 414 ? -7.339 -14.417 -45.060 1.00 88.44 414 THR A N 1
ATOM 3061 C CA . THR A 1 414 ? -7.247 -13.405 -43.993 1.00 88.44 414 THR A CA 1
ATOM 3062 C C . THR A 1 414 ? -5.894 -13.414 -43.282 1.00 88.44 414 THR A C 1
ATOM 3064 O O . THR A 1 414 ? -5.725 -12.705 -42.293 1.00 88.44 414 THR A O 1
ATOM 3067 N N . VAL A 1 415 ? -4.948 -14.244 -43.726 1.00 90.00 415 VAL A N 1
ATOM 3068 C CA . VAL A 1 415 ? -3.644 -14.437 -43.085 1.00 90.00 415 VAL A CA 1
ATOM 3069 C C . VAL A 1 415 ? -2.542 -13.885 -43.983 1.00 90.00 415 VAL A C 1
ATOM 3071 O O . VAL A 1 415 ? -2.515 -14.143 -45.185 1.00 90.00 415 VAL A O 1
ATOM 3074 N N . THR A 1 416 ? -1.590 -13.174 -43.382 1.00 92.62 416 THR A N 1
ATOM 3075 C CA . THR A 1 416 ? -0.296 -12.873 -43.999 1.00 92.62 416 THR A CA 1
ATOM 3076 C C . THR A 1 416 ? 0.838 -13.344 -43.094 1.00 92.62 416 THR A C 1
ATOM 3078 O O . THR A 1 416 ? 0.742 -13.315 -41.866 1.00 92.62 416 THR A O 1
ATOM 3081 N N . LEU A 1 417 ? 1.916 -13.816 -43.711 1.00 92.19 417 LEU A N 1
ATOM 3082 C CA . LEU A 1 417 ? 3.157 -14.224 -43.064 1.00 92.19 417 LEU A CA 1
ATOM 3083 C C . LEU A 1 417 ? 4.238 -13.209 -43.408 1.00 92.19 417 LEU A C 1
ATOM 3085 O O . LEU A 1 417 ? 4.238 -12.657 -44.507 1.00 92.19 417 LEU A O 1
ATOM 3089 N N . ARG A 1 418 ? 5.174 -12.989 -42.487 1.00 91.94 418 ARG A N 1
ATOM 3090 C CA . ARG A 1 418 ? 6.338 -12.132 -42.719 1.00 91.94 418 ARG A CA 1
ATOM 3091 C C . ARG A 1 418 ? 7.605 -12.907 -42.424 1.00 91.94 418 ARG A C 1
ATOM 3093 O O . ARG A 1 418 ? 7.778 -13.390 -41.306 1.00 91.94 418 ARG A O 1
ATOM 3100 N N . TYR A 1 419 ? 8.456 -13.013 -43.432 1.00 91.19 419 TYR A N 1
ATOM 3101 C CA . TYR A 1 419 ? 9.813 -13.523 -43.312 1.00 91.19 419 TYR A CA 1
ATOM 3102 C C . TYR A 1 419 ? 10.773 -12.330 -43.364 1.00 91.19 419 TYR A C 1
ATOM 3104 O O . TYR A 1 419 ? 10.788 -11.620 -44.365 1.00 91.19 419 TYR A O 1
ATOM 3112 N N . TRP A 1 420 ? 11.488 -12.061 -42.274 1.00 90.50 420 TRP A N 1
ATOM 3113 C CA . TRP A 1 420 ? 12.334 -10.872 -42.113 1.00 90.50 420 TRP A CA 1
ATOM 3114 C C . TRP A 1 420 ? 13.765 -11.174 -42.550 1.00 90.50 420 TRP A C 1
ATOM 3116 O O . TRP A 1 420 ? 14.244 -12.264 -42.247 1.00 90.50 420 TRP A O 1
ATOM 3126 N N . PHE A 1 421 ? 14.401 -10.229 -43.245 1.00 90.06 421 PHE A N 1
ATOM 3127 C CA . PHE A 1 421 ? 15.759 -10.384 -43.769 1.00 90.06 421 PHE A CA 1
ATOM 3128 C C . PHE A 1 421 ? 16.485 -9.037 -43.934 1.00 90.06 421 PHE A C 1
ATOM 3130 O O . PHE A 1 421 ? 15.851 -7.970 -43.854 1.00 90.06 421 PHE A O 1
ATOM 3137 N N . THR A 1 422 ? 17.794 -9.076 -44.179 1.00 89.69 422 THR A N 1
ATOM 3138 C CA . THR A 1 422 ? 18.626 -7.914 -44.533 1.00 89.69 422 THR A CA 1
ATOM 3139 C C . THR A 1 422 ? 18.787 -7.741 -46.049 1.00 89.69 422 THR A C 1
ATOM 3141 O O . THR A 1 422 ? 19.050 -8.661 -46.816 1.00 89.69 422 THR A O 1
ATOM 3144 N N . GLY A 1 423 ? 18.637 -6.510 -46.537 1.00 86.88 423 GLY A N 1
ATOM 3145 C CA . GLY A 1 423 ? 18.782 -6.187 -47.958 1.00 86.88 423 GLY A CA 1
ATOM 3146 C C . GLY A 1 423 ? 20.234 -6.112 -48.451 1.00 86.88 423 GLY A C 1
ATOM 3147 O O . GLY A 1 423 ? 20.444 -5.894 -49.645 1.00 86.88 423 GLY A O 1
ATOM 3148 N N . ASP A 1 424 ? 21.221 -6.225 -47.551 1.00 82.44 424 ASP A N 1
ATOM 3149 C CA . ASP A 1 424 ? 22.676 -6.215 -47.784 1.00 82.44 424 ASP A CA 1
ATOM 3150 C C . ASP A 1 424 ? 23.134 -5.308 -48.933 1.00 82.44 424 ASP A C 1
ATOM 3152 O O . ASP A 1 424 ? 23.545 -5.771 -50.003 1.00 82.44 424 ASP A O 1
ATOM 3156 N N . GLY A 1 425 ? 23.034 -3.993 -48.721 1.00 69.19 425 GLY A N 1
ATOM 3157 C CA . GLY A 1 425 ? 23.445 -2.980 -49.700 1.00 69.19 425 GLY A CA 1
ATOM 3158 C C . GLY A 1 425 ? 22.300 -2.283 -50.442 1.00 69.19 425 GLY A C 1
ATOM 3159 O O . GLY A 1 425 ? 22.567 -1.416 -51.268 1.00 69.19 425 GLY A O 1
ATOM 3160 N N . GLY A 1 426 ? 21.040 -2.591 -50.113 1.00 63.44 426 GLY A N 1
ATOM 3161 C CA . GLY A 1 426 ? 19.887 -1.756 -50.471 1.00 63.44 426 GLY A CA 1
ATOM 3162 C C . GLY A 1 426 ? 19.459 -1.851 -51.935 1.00 63.44 426 GLY A C 1
ATOM 3163 O O . GLY A 1 426 ? 19.287 -0.824 -52.596 1.00 63.44 426 GLY A O 1
ATOM 3164 N N . ALA A 1 427 ? 19.258 -3.069 -52.448 1.00 71.81 427 ALA A N 1
ATOM 3165 C CA . ALA A 1 427 ? 18.622 -3.255 -53.749 1.00 71.81 427 ALA A CA 1
ATOM 3166 C C . ALA A 1 427 ? 17.270 -2.514 -53.793 1.00 71.81 427 ALA A C 1
ATOM 3168 O O . ALA A 1 427 ? 16.429 -2.662 -52.907 1.00 71.81 427 ALA A O 1
ATOM 3169 N N . SER A 1 428 ? 17.044 -1.712 -54.838 1.00 72.06 428 SER A N 1
ATOM 3170 C CA . SER A 1 428 ? 15.804 -0.936 -54.996 1.00 72.06 428 SER A CA 1
ATOM 3171 C C . SER A 1 428 ? 14.620 -1.780 -55.476 1.00 72.06 428 SER A C 1
ATOM 3173 O O . SER A 1 428 ? 13.480 -1.316 -55.465 1.00 72.06 428 SER A O 1
ATOM 3175 N N . THR A 1 429 ? 14.881 -3.016 -55.911 1.00 88.62 429 THR A N 1
ATOM 3176 C CA . THR A 1 429 ? 13.882 -3.956 -56.424 1.00 88.62 429 THR A CA 1
ATOM 3177 C C . THR A 1 429 ? 14.220 -5.386 -56.010 1.00 88.62 429 THR A C 1
ATOM 3179 O O . THR A 1 429 ? 15.392 -5.748 -55.894 1.00 88.62 429 THR A O 1
ATOM 3182 N N . TYR A 1 430 ? 13.179 -6.198 -55.821 1.00 94.94 430 TYR A N 1
ATOM 3183 C CA . TYR A 1 430 ? 13.280 -7.610 -55.461 1.00 94.94 430 TYR A CA 1
ATOM 3184 C C . TYR A 1 430 ? 12.355 -8.445 -56.348 1.00 94.94 430 TYR A C 1
ATOM 3186 O O . TYR A 1 430 ? 11.220 -8.041 -56.615 1.00 94.94 430 TYR A O 1
ATOM 3194 N N . GLY A 1 431 ? 12.834 -9.609 -56.786 1.00 96.12 431 GLY A N 1
ATOM 3195 C CA . GLY A 1 431 ? 12.017 -10.645 -57.417 1.00 96.12 431 GLY A CA 1
ATOM 3196 C C . GLY A 1 431 ? 11.496 -11.627 -56.370 1.00 96.12 431 GLY A C 1
ATOM 3197 O O . GLY A 1 431 ? 12.202 -11.914 -55.405 1.00 96.12 431 GLY A O 1
ATOM 3198 N N . THR A 1 432 ? 10.273 -12.135 -56.539 1.00 96.62 432 THR A N 1
ATOM 3199 C CA . THR A 1 432 ? 9.662 -13.118 -55.628 1.00 96.62 432 THR A CA 1
ATOM 3200 C C . THR A 1 432 ? 8.939 -14.219 -56.402 1.00 96.62 432 THR A C 1
ATOM 3202 O O . THR A 1 432 ? 8.310 -13.966 -57.433 1.00 96.62 432 THR A O 1
ATOM 3205 N N . TRP A 1 433 ? 9.018 -15.454 -55.903 1.00 97.50 433 TRP A N 1
ATOM 3206 C CA . TRP A 1 433 ? 8.415 -16.641 -56.511 1.00 97.50 433 TRP A CA 1
ATOM 3207 C C . TRP A 1 433 ? 7.878 -17.605 -55.451 1.00 97.50 433 TRP A C 1
ATOM 3209 O O . TRP A 1 433 ? 8.418 -17.728 -54.351 1.00 97.50 433 TRP A O 1
ATOM 3219 N N . CYS A 1 434 ? 6.810 -18.327 -55.793 1.00 97.12 434 CYS A N 1
ATOM 3220 C CA . CYS A 1 434 ? 6.374 -19.515 -55.062 1.00 97.12 434 CYS A CA 1
ATOM 3221 C C . CYS A 1 434 ? 6.772 -20.741 -55.881 1.00 97.12 434 CYS A C 1
ATOM 3223 O O . CYS A 1 434 ? 6.129 -21.035 -56.888 1.00 97.12 434 CYS A O 1
ATOM 3225 N N . ASP A 1 435 ? 7.833 -21.430 -55.468 1.00 96.62 435 ASP A N 1
ATOM 3226 C CA . ASP A 1 435 ? 8.320 -22.615 -56.178 1.00 96.62 435 ASP A CA 1
ATOM 3227 C C . ASP A 1 435 ? 7.412 -23.833 -55.896 1.00 96.62 435 ASP A C 1
ATOM 3229 O O . ASP A 1 435 ? 7.217 -24.685 -56.763 1.00 96.62 435 ASP A O 1
ATOM 3233 N N . TYR A 1 436 ? 6.787 -23.891 -54.711 1.00 97.62 436 TYR A N 1
ATOM 3234 C CA . TYR A 1 436 ? 5.790 -24.905 -54.355 1.00 97.62 436 TYR A CA 1
ATOM 3235 C C . TYR A 1 436 ? 4.864 -24.430 -53.226 1.00 97.62 436 TYR A C 1
ATOM 3237 O O . TYR A 1 436 ? 5.311 -23.791 -52.278 1.00 97.62 436 TYR A O 1
ATOM 3245 N N . ALA A 1 437 ? 3.583 -24.807 -53.265 1.00 97.50 437 ALA A N 1
ATOM 3246 C CA . ALA A 1 437 ? 2.694 -24.701 -52.109 1.00 97.50 437 ALA A CA 1
ATOM 3247 C C . ALA A 1 437 ? 1.645 -25.814 -52.128 1.00 97.50 437 ALA A C 1
ATOM 3249 O O . ALA A 1 437 ? 0.965 -26.005 -53.137 1.00 97.50 437 ALA A O 1
ATOM 3250 N N . ALA A 1 438 ? 1.453 -26.499 -50.998 1.00 97.38 438 ALA A N 1
ATOM 3251 C CA . ALA A 1 438 ? 0.427 -27.540 -50.873 1.00 97.38 438 ALA A CA 1
ATOM 3252 C C . ALA A 1 438 ? -1.007 -26.994 -51.052 1.00 97.38 438 ALA A C 1
ATOM 3254 O O . ALA A 1 438 ? -1.886 -27.710 -51.520 1.00 97.38 438 ALA A O 1
ATOM 3255 N N . VAL A 1 439 ? -1.226 -25.709 -50.753 1.00 96.06 439 VAL A N 1
ATOM 3256 C CA . VAL A 1 439 ? -2.483 -24.978 -51.022 1.00 96.06 439 VAL A CA 1
ATOM 3257 C C . VAL A 1 439 ? -2.579 -24.423 -52.454 1.00 96.06 439 VAL A C 1
ATOM 3259 O O . VAL A 1 439 ? -3.510 -23.684 -52.770 1.00 96.06 439 VAL A O 1
ATOM 3262 N N . GLY A 1 440 ? -1.631 -24.773 -53.329 1.00 97.38 440 GLY A N 1
ATOM 3263 C CA . GLY A 1 440 ? -1.521 -24.310 -54.712 1.00 97.38 440 GLY A CA 1
ATOM 3264 C C . GLY A 1 440 ? -0.691 -23.031 -54.843 1.00 97.38 440 GLY A C 1
ATOM 3265 O O . GLY A 1 440 ? -1.038 -21.998 -54.278 1.00 97.38 440 GLY A O 1
ATOM 3266 N N . ALA A 1 441 ? 0.389 -23.072 -55.631 1.00 97.19 441 ALA A N 1
ATOM 3267 C CA . ALA A 1 441 ? 1.297 -21.930 -55.812 1.00 97.19 441 ALA A CA 1
ATOM 3268 C C . ALA A 1 441 ? 0.608 -20.701 -56.437 1.00 97.19 441 ALA A C 1
ATOM 3270 O O . ALA A 1 441 ? 0.912 -19.570 -56.073 1.00 97.19 441 ALA A O 1
ATOM 3271 N N . SER A 1 442 ? -0.390 -20.910 -57.304 1.00 97.00 442 SER A N 1
ATOM 3272 C CA . SER A 1 442 ? -1.220 -19.832 -57.868 1.00 97.00 442 SER A CA 1
ATOM 3273 C C . SER A 1 442 ? -2.081 -19.110 -56.827 1.00 97.00 442 SER A C 1
ATOM 3275 O O . SER A 1 442 ? -2.621 -18.044 -57.110 1.00 97.00 442 SER A O 1
ATOM 3277 N N . ASN A 1 443 ? -2.238 -19.692 -55.635 1.00 97.44 443 ASN A N 1
ATOM 3278 C CA . ASN A 1 443 ? -2.978 -19.095 -54.531 1.00 97.44 443 ASN A CA 1
ATOM 3279 C C . ASN A 1 443 ? -2.077 -18.325 -53.559 1.00 97.44 443 ASN A C 1
ATOM 3281 O O . ASN A 1 443 ? -2.590 -17.793 -52.578 1.00 97.44 443 ASN A O 1
ATOM 3285 N N . ILE A 1 444 ? -0.767 -18.248 -53.813 1.00 98.06 444 ILE A N 1
ATOM 3286 C CA . ILE A 1 444 ? 0.186 -17.515 -52.979 1.00 98.06 444 ILE A CA 1
ATOM 3287 C C . ILE A 1 444 ? 0.469 -16.144 -53.594 1.00 98.06 444 ILE A C 1
ATOM 3289 O O . ILE A 1 444 ? 0.812 -16.030 -54.768 1.00 98.06 444 ILE A O 1
ATOM 3293 N N . THR A 1 445 ? 0.369 -15.094 -52.784 1.00 97.31 445 THR A N 1
ATOM 3294 C CA . THR A 1 445 ? 0.764 -13.728 -53.156 1.00 97.31 445 THR A CA 1
ATOM 3295 C C . THR A 1 445 ? 2.019 -13.333 -52.396 1.00 97.31 445 THR A C 1
ATOM 3297 O O . THR A 1 445 ? 2.105 -13.611 -51.201 1.00 97.31 445 THR A O 1
ATOM 3300 N N . GLN A 1 446 ? 2.966 -12.661 -53.048 1.00 97.44 446 GLN A N 1
ATOM 3301 C CA . GLN A 1 446 ? 4.227 -12.268 -52.419 1.00 97.44 446 GLN A CA 1
ATOM 3302 C C . GLN A 1 446 ? 4.607 -10.834 -52.762 1.00 97.44 446 GLN A C 1
ATOM 3304 O O . GLN A 1 446 ? 4.426 -10.396 -53.897 1.00 97.44 446 GLN A O 1
ATOM 3309 N N . LYS A 1 447 ? 5.184 -10.121 -51.797 1.00 95.38 447 LYS A N 1
ATOM 3310 C CA . LYS A 1 447 ? 5.874 -8.846 -52.029 1.00 95.38 447 LYS A CA 1
ATOM 3311 C C . LYS A 1 447 ? 6.959 -8.639 -50.981 1.00 95.38 447 LYS A C 1
ATOM 3313 O O . LYS A 1 447 ? 6.811 -9.088 -49.847 1.00 95.38 447 LYS A O 1
ATOM 3318 N N . VAL A 1 448 ? 8.011 -7.919 -51.344 1.00 94.88 448 VAL A N 1
ATOM 3319 C CA . VAL A 1 448 ? 9.012 -7.444 -50.384 1.00 94.88 448 VAL A CA 1
ATOM 3320 C C . VAL A 1 448 ? 8.624 -6.052 -49.902 1.00 94.88 448 VAL A C 1
ATOM 3322 O O . VAL A 1 448 ? 8.181 -5.216 -50.691 1.00 94.88 448 VAL A O 1
ATOM 3325 N N . VAL A 1 449 ? 8.767 -5.810 -48.601 1.00 92.94 449 VAL A N 1
ATOM 3326 C CA . VAL A 1 449 ? 8.442 -4.535 -47.962 1.00 92.94 449 VAL A CA 1
ATOM 3327 C C . VAL A 1 449 ? 9.624 -4.069 -47.119 1.00 92.94 449 VAL A C 1
ATOM 3329 O O . VAL A 1 449 ? 10.120 -4.817 -46.280 1.00 92.94 449 VAL A O 1
ATOM 3332 N N . ALA A 1 450 ? 10.045 -2.821 -47.322 1.00 90.56 450 ALA A N 1
ATOM 3333 C CA . ALA A 1 450 ? 11.031 -2.165 -46.470 1.00 90.56 450 ALA A CA 1
ATOM 3334 C C . ALA A 1 450 ? 10.419 -1.795 -45.110 1.00 90.56 450 ALA A C 1
ATOM 3336 O O . ALA A 1 450 ? 9.278 -1.328 -45.022 1.00 90.56 450 ALA A O 1
ATOM 3337 N N . VAL A 1 451 ? 11.179 -1.991 -44.038 1.00 87.88 451 VAL A N 1
ATOM 3338 C CA . VAL A 1 451 ? 10.739 -1.722 -42.667 1.00 87.88 451 VAL A CA 1
ATOM 3339 C C . VAL A 1 451 ? 10.972 -0.250 -42.342 1.00 87.88 451 VAL A C 1
ATOM 3341 O O . VAL A 1 451 ? 12.086 0.248 -42.446 1.00 87.88 451 VAL A O 1
ATOM 3344 N N . SER A 1 452 ? 9.937 0.458 -41.883 1.00 86.44 452 SER A N 1
ATOM 3345 C CA . SER A 1 452 ? 10.039 1.886 -41.532 1.00 86.44 452 SER A CA 1
ATOM 3346 C C . SER A 1 452 ? 10.971 2.169 -40.345 1.00 86.44 452 SER A C 1
ATOM 3348 O O . SER A 1 452 ? 11.380 3.305 -40.121 1.00 86.44 452 SER A O 1
ATOM 3350 N N . SER A 1 453 ? 11.274 1.149 -39.542 1.00 87.44 453 SER A N 1
ATOM 3351 C CA . SER A 1 453 ? 12.199 1.212 -38.409 1.00 87.44 453 SER A CA 1
ATOM 3352 C C . SER A 1 453 ? 13.007 -0.088 -38.333 1.00 87.44 453 SER A C 1
ATOM 3354 O O . SER A 1 453 ? 12.614 -0.995 -37.592 1.00 87.44 453 SER A O 1
ATOM 3356 N N . PRO A 1 454 ? 14.089 -0.205 -39.124 1.00 83.25 454 PRO A N 1
ATOM 3357 C CA . PRO A 1 454 ? 14.912 -1.410 -39.191 1.00 83.25 454 PRO A CA 1
ATOM 3358 C C . PRO A 1 454 ? 15.451 -1.848 -37.824 1.00 83.25 454 PRO A C 1
ATOM 3360 O O . PRO A 1 454 ? 15.673 -1.032 -36.922 1.00 83.25 454 PRO A O 1
ATOM 3363 N N . LYS A 1 455 ? 15.676 -3.152 -37.670 1.00 81.56 455 LYS A N 1
ATOM 3364 C CA . LYS A 1 455 ? 16.361 -3.756 -36.522 1.00 81.56 455 LYS A CA 1
ATOM 3365 C C . LYS A 1 455 ? 17.658 -4.400 -37.004 1.00 81.56 455 LYS A C 1
ATOM 3367 O O . LYS A 1 455 ? 17.826 -4.662 -38.190 1.00 81.56 455 LYS A O 1
ATOM 3372 N N . SER A 1 456 ? 18.584 -4.645 -36.079 1.00 80.56 456 SER A N 1
ATOM 3373 C CA . SER A 1 456 ? 19.779 -5.434 -36.398 1.00 80.56 456 SER A CA 1
ATOM 3374 C C . SER A 1 456 ? 19.346 -6.797 -36.948 1.00 80.56 456 SER A C 1
ATOM 3376 O O . SER A 1 456 ? 18.558 -7.469 -36.282 1.00 80.56 456 SER A O 1
ATOM 3378 N N . GLY A 1 457 ? 19.820 -7.166 -38.141 1.00 80.56 457 GLY A N 1
ATOM 3379 C CA . GLY A 1 457 ? 19.442 -8.407 -38.832 1.00 80.56 457 GLY A CA 1
ATOM 3380 C C . GLY A 1 457 ? 18.086 -8.382 -39.555 1.00 80.56 457 GLY A C 1
ATOM 3381 O O . GLY A 1 457 ? 17.599 -9.430 -39.951 1.00 80.56 457 GLY A O 1
ATOM 3382 N N . ALA A 1 458 ? 17.424 -7.223 -39.694 1.00 86.56 458 ALA A N 1
ATOM 3383 C CA . ALA A 1 458 ? 16.210 -7.106 -40.509 1.00 86.56 458 ALA A CA 1
ATOM 3384 C C . ALA A 1 458 ? 15.884 -5.652 -40.893 1.00 86.56 458 ALA A C 1
ATOM 3386 O O . ALA A 1 458 ? 15.438 -4.853 -40.057 1.00 86.56 458 ALA A O 1
ATOM 3387 N N . ASP A 1 459 ? 16.007 -5.322 -42.177 1.00 89.50 459 ASP A N 1
ATOM 3388 C CA . ASP A 1 459 ? 15.549 -4.051 -42.760 1.00 89.50 459 ASP A CA 1
ATOM 3389 C C . ASP A 1 459 ? 14.435 -4.232 -43.811 1.00 89.50 459 ASP A C 1
ATOM 3391 O O . ASP A 1 459 ? 13.774 -3.255 -44.177 1.00 89.50 459 ASP A O 1
ATOM 3395 N N . HIS A 1 460 ? 14.144 -5.475 -44.214 1.00 92.19 460 HIS A N 1
ATOM 3396 C CA . HIS A 1 460 ? 13.045 -5.851 -45.103 1.00 92.19 460 HIS A CA 1
ATOM 3397 C C . HIS A 1 460 ? 12.277 -7.074 -44.573 1.00 92.19 460 HIS A C 1
ATOM 3399 O O . HIS A 1 460 ? 12.720 -7.796 -43.677 1.00 92.19 460 HIS A O 1
ATOM 3405 N N . TYR A 1 461 ? 11.093 -7.322 -45.135 1.00 93.06 461 TYR A N 1
ATOM 3406 C CA . TYR A 1 461 ? 10.433 -8.622 -45.033 1.00 93.06 461 TYR A CA 1
ATOM 3407 C C . TYR A 1 461 ? 9.760 -9.038 -46.341 1.00 93.06 461 TYR A C 1
ATOM 3409 O O . TYR A 1 461 ? 9.206 -8.211 -47.068 1.00 93.06 461 TYR A O 1
ATOM 3417 N N . LEU A 1 462 ? 9.760 -10.342 -46.614 1.00 94.19 462 LEU A N 1
ATOM 3418 C CA . LEU A 1 462 ? 8.877 -10.979 -47.584 1.00 94.19 462 LEU A CA 1
ATOM 3419 C C . LEU A 1 462 ? 7.503 -11.177 -46.929 1.00 94.19 462 LEU A C 1
ATOM 3421 O O . LEU A 1 462 ? 7.364 -11.949 -45.978 1.00 94.19 462 LEU A O 1
ATOM 3425 N N . GLU A 1 463 ? 6.484 -10.482 -47.432 1.00 96.06 463 GLU A N 1
ATOM 3426 C CA . GLU A 1 463 ? 5.086 -10.709 -47.066 1.00 96.06 463 GLU A CA 1
ATOM 3427 C C . GLU A 1 463 ? 4.496 -11.799 -47.961 1.00 96.06 463 GLU A C 1
ATOM 3429 O O . GLU A 1 463 ? 4.429 -11.626 -49.179 1.00 96.06 463 GLU A O 1
ATOM 3434 N N . VAL A 1 464 ? 4.050 -12.901 -47.359 1.00 97.06 464 VAL A N 1
ATOM 3435 C CA . VAL A 1 464 ? 3.381 -14.014 -48.044 1.00 97.06 464 VAL A CA 1
ATOM 3436 C C . VAL A 1 464 ? 1.911 -14.024 -47.637 1.00 97.06 464 VAL A C 1
ATOM 3438 O O . VAL A 1 464 ? 1.588 -14.159 -46.460 1.00 97.06 464 VAL A O 1
ATOM 3441 N N . GLY A 1 465 ? 1.017 -13.867 -48.606 1.00 96.38 465 GLY A N 1
ATOM 3442 C CA . GLY A 1 465 ? -0.435 -13.899 -48.426 1.00 96.38 465 GLY A CA 1
ATOM 3443 C C . GLY A 1 465 ? -1.094 -14.985 -49.270 1.00 96.38 465 GLY A C 1
ATOM 3444 O O . GLY A 1 465 ? -0.428 -15.678 -50.044 1.00 96.38 465 GLY A O 1
ATOM 3445 N N . PHE A 1 466 ? -2.413 -15.108 -49.134 1.00 97.00 466 PHE A N 1
ATOM 3446 C CA . PHE A 1 466 ? -3.203 -16.135 -49.807 1.00 97.00 466 PHE A CA 1
ATOM 3447 C C . PHE A 1 466 ? -4.393 -15.525 -50.550 1.00 97.00 466 PHE A C 1
ATOM 3449 O O . PHE A 1 466 ? -5.073 -14.635 -50.039 1.00 97.00 466 PHE A O 1
ATOM 3456 N N . THR A 1 467 ? -4.695 -16.036 -51.742 1.00 96.19 467 THR A N 1
ATOM 3457 C CA . THR A 1 467 ? -5.960 -15.735 -52.423 1.00 96.19 467 THR A CA 1
ATOM 3458 C C . THR A 1 467 ? -7.110 -16.523 -51.786 1.00 96.19 467 THR A C 1
ATOM 3460 O O . THR A 1 467 ? -6.900 -17.477 -51.036 1.00 96.19 467 THR A O 1
ATOM 3463 N N . ALA A 1 468 ? -8.355 -16.177 -52.129 1.00 90.56 468 ALA A N 1
ATOM 3464 C CA . ALA A 1 468 ? -9.527 -16.952 -51.706 1.00 90.56 468 ALA A CA 1
ATOM 3465 C C . ALA A 1 468 ? -9.471 -18.429 -52.158 1.00 90.56 468 ALA A C 1
ATOM 3467 O O . ALA A 1 468 ? -10.030 -19.298 -51.491 1.00 90.56 468 ALA A O 1
ATOM 3468 N N . GLY A 1 469 ? -8.757 -18.727 -53.252 1.00 92.62 469 GLY A N 1
ATOM 3469 C CA . GLY A 1 469 ? -8.576 -20.086 -53.768 1.00 92.62 469 GLY A CA 1
ATOM 3470 C C . GLY A 1 469 ? -7.757 -21.006 -52.855 1.00 92.62 469 GLY A C 1
ATOM 3471 O O . GLY A 1 469 ? -7.839 -22.220 -53.012 1.00 92.62 469 GLY A O 1
ATOM 3472 N N . ALA A 1 470 ? -7.020 -20.461 -51.878 1.00 93.69 470 ALA A N 1
ATOM 3473 C CA . ALA A 1 470 ? -6.292 -21.253 -50.881 1.00 93.69 470 ALA A CA 1
ATOM 3474 C C . ALA A 1 470 ? -7.219 -21.968 -49.877 1.00 93.69 470 ALA A C 1
ATOM 3476 O O . ALA A 1 470 ? -6.787 -22.891 -49.188 1.00 93.69 470 ALA A O 1
ATOM 3477 N N . GLY A 1 471 ? -8.488 -21.552 -49.777 1.00 93.38 471 GLY A N 1
ATOM 3478 C CA . GLY A 1 471 ? -9.471 -22.153 -48.879 1.00 93.38 471 GLY A CA 1
ATOM 3479 C C . GLY A 1 471 ? -9.241 -21.824 -47.400 1.00 93.38 471 GLY A C 1
ATOM 3480 O O . GLY A 1 471 ? -8.779 -20.740 -47.038 1.00 93.38 471 GLY A O 1
ATOM 3481 N N . SER A 1 472 ? -9.616 -22.757 -46.524 1.00 92.25 472 SER A N 1
ATOM 3482 C CA . SER A 1 472 ? -9.559 -22.587 -45.069 1.00 92.25 472 SER A CA 1
ATOM 3483 C C . SER A 1 472 ? -8.915 -23.778 -44.369 1.00 92.25 472 SER A C 1
ATOM 3485 O O . SER A 1 472 ? -9.109 -24.920 -44.779 1.00 92.25 472 SER A O 1
ATOM 3487 N N . LEU A 1 473 ? -8.239 -23.523 -43.252 1.00 91.19 473 LEU A N 1
ATOM 3488 C CA . LEU A 1 473 ? -7.715 -24.546 -42.353 1.00 91.19 473 LEU A CA 1
AT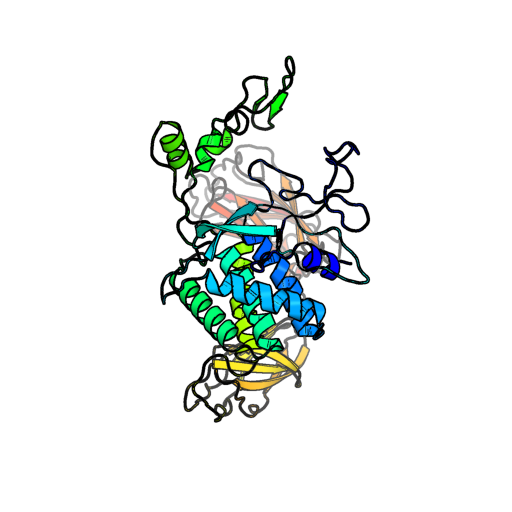OM 3489 C C . LEU A 1 473 ? -8.721 -24.846 -41.245 1.00 91.19 473 LEU A C 1
ATOM 3491 O O . LEU A 1 473 ? -9.086 -23.951 -40.486 1.00 91.19 473 LEU A O 1
ATOM 3495 N N . ALA A 1 474 ? -9.124 -26.106 -41.091 1.00 90.00 474 ALA A N 1
ATOM 3496 C CA . ALA A 1 474 ? -9.860 -26.539 -39.904 1.00 90.00 474 ALA A CA 1
ATOM 3497 C C . ALA A 1 474 ? -9.038 -26.317 -38.616 1.00 90.00 474 ALA A C 1
ATOM 3499 O O . ALA A 1 474 ? -7.818 -26.136 -38.668 1.00 90.00 474 ALA A O 1
ATOM 3500 N N . ALA A 1 475 ? -9.698 -26.342 -37.457 1.00 87.38 475 ALA A N 1
ATOM 3501 C CA . ALA A 1 475 ? -9.025 -26.289 -36.159 1.00 87.38 475 ALA A CA 1
ATOM 3502 C C . ALA A 1 475 ? -7.969 -27.407 -36.050 1.00 87.38 475 ALA A C 1
ATOM 3504 O O . ALA A 1 475 ? -8.257 -28.567 -36.347 1.00 87.38 475 ALA A O 1
ATOM 3505 N N . GLY A 1 476 ? -6.737 -27.059 -35.673 1.00 86.12 476 GLY A N 1
ATOM 3506 C CA . GLY A 1 476 ? -5.602 -27.987 -35.591 1.00 86.12 476 GLY A CA 1
ATOM 3507 C C . GLY A 1 476 ? -4.951 -28.363 -36.931 1.00 86.12 476 GLY A C 1
ATOM 3508 O O . GLY A 1 476 ? -3.918 -29.033 -36.932 1.00 86.12 476 GLY A O 1
ATOM 3509 N N . ALA A 1 477 ? -5.508 -27.942 -38.073 1.00 95.12 477 ALA A N 1
ATOM 3510 C CA . ALA A 1 477 ? -4.942 -28.222 -39.392 1.00 95.12 477 ALA A CA 1
ATOM 3511 C C . ALA A 1 477 ? -3.808 -27.248 -39.762 1.00 95.12 477 ALA A C 1
ATOM 3513 O O . ALA A 1 477 ? -3.612 -26.204 -39.133 1.00 95.12 477 ALA A O 1
ATOM 3514 N N . ASN A 1 478 ? -3.059 -27.583 -40.816 1.00 96.50 478 ASN A N 1
ATOM 3515 C CA . ASN A 1 478 ? -1.992 -26.737 -41.345 1.00 96.50 478 ASN A CA 1
ATOM 3516 C C . ASN A 1 478 ? -2.033 -26.634 -42.876 1.00 96.50 478 ASN A C 1
ATOM 3518 O O . ASN A 1 478 ? -2.605 -27.494 -43.541 1.00 96.50 478 ASN A O 1
ATOM 3522 N N . SER A 1 479 ? -1.404 -25.593 -43.422 1.00 96.50 479 SER A N 1
ATOM 3523 C CA . SER A 1 479 ? -1.360 -25.295 -44.862 1.00 96.50 479 SER A CA 1
ATOM 3524 C C . SER A 1 479 ? -0.528 -26.270 -45.698 1.00 96.50 479 SER A C 1
ATOM 3526 O O . SER A 1 479 ? -0.431 -26.091 -46.906 1.00 96.50 479 SER A O 1
ATOM 3528 N N . GLY A 1 480 ? 0.143 -27.248 -45.087 1.00 96.44 480 GLY A N 1
ATOM 3529 C CA . GLY A 1 480 ? 1.239 -27.962 -45.732 1.00 96.44 480 GLY A CA 1
ATOM 3530 C C . GLY A 1 480 ? 2.436 -27.048 -46.016 1.00 96.44 480 GLY A C 1
ATOM 3531 O O . GLY A 1 480 ? 2.525 -25.935 -45.496 1.00 96.44 480 GLY A O 1
ATOM 3532 N N . ASP A 1 481 ? 3.394 -27.561 -46.787 1.00 96.00 481 ASP A N 1
ATOM 3533 C CA . ASP A 1 481 ? 4.634 -26.847 -47.110 1.00 96.00 481 ASP A CA 1
ATOM 3534 C C . ASP A 1 481 ? 4.394 -25.721 -48.126 1.00 96.00 481 ASP A C 1
ATOM 3536 O O . ASP A 1 481 ? 3.656 -25.912 -49.097 1.00 96.00 481 ASP A O 1
ATOM 3540 N N . ILE A 1 482 ? 5.030 -24.573 -47.898 1.00 97.38 482 ILE A N 1
ATOM 3541 C CA . ILE A 1 482 ? 5.062 -23.413 -48.792 1.00 97.38 482 ILE A CA 1
ATOM 3542 C C . ILE A 1 482 ? 6.532 -23.047 -48.982 1.00 97.38 482 ILE A C 1
ATOM 3544 O O . ILE A 1 482 ? 7.209 -22.680 -48.027 1.00 97.38 482 ILE A O 1
ATOM 3548 N N . GLN A 1 483 ? 7.029 -23.161 -50.205 1.00 96.56 483 GLN A N 1
ATOM 3549 C CA . GLN A 1 483 ? 8.404 -22.858 -50.577 1.00 96.56 483 GLN A CA 1
ATOM 3550 C C . GLN A 1 483 ? 8.403 -21.572 -51.393 1.00 96.56 483 GLN A C 1
ATOM 3552 O O . GLN A 1 483 ? 7.864 -21.518 -52.506 1.00 96.56 483 GLN A O 1
ATOM 3557 N N . CYS A 1 484 ? 8.967 -20.525 -50.804 1.00 95.75 484 CYS A N 1
ATOM 3558 C CA . CYS A 1 484 ? 9.145 -19.241 -51.456 1.00 95.75 484 CYS A CA 1
ATOM 3559 C C . CYS A 1 484 ? 10.609 -19.062 -51.850 1.00 95.75 484 CYS A C 1
ATOM 3561 O O . CYS A 1 484 ? 11.499 -19.679 -51.266 1.00 95.75 484 CYS A O 1
ATOM 3563 N N . ARG A 1 485 ? 10.842 -18.171 -52.807 1.00 95.00 485 ARG A N 1
ATOM 3564 C CA . ARG A 1 485 ? 12.172 -17.726 -53.204 1.00 95.00 485 ARG A CA 1
ATOM 3565 C C . ARG A 1 485 ? 12.142 -16.238 -53.495 1.00 95.00 485 ARG A C 1
ATOM 3567 O O . ARG A 1 485 ? 11.206 -15.768 -54.141 1.00 95.00 485 ARG A O 1
ATOM 3574 N N . LEU A 1 486 ? 13.157 -15.509 -53.049 1.00 94.19 486 LEU A N 1
ATOM 3575 C CA . LEU A 1 486 ? 13.356 -14.114 -53.426 1.00 94.19 486 LEU A CA 1
ATOM 3576 C C . LEU A 1 486 ? 14.791 -13.848 -53.871 1.00 94.19 486 LEU A C 1
ATOM 3578 O O . LEU A 1 486 ? 15.712 -14.510 -53.408 1.00 94.19 486 LEU A O 1
ATOM 3582 N N . SER A 1 487 ? 14.967 -12.871 -54.755 1.00 94.44 487 SER A N 1
ATOM 3583 C CA . SER A 1 487 ? 16.276 -12.380 -55.195 1.00 94.44 487 SER A CA 1
ATOM 3584 C C . SER A 1 487 ? 16.309 -10.854 -55.180 1.00 94.44 487 SER A C 1
ATOM 3586 O O . SER A 1 487 ? 15.266 -10.197 -55.286 1.00 94.44 487 SER A O 1
ATOM 3588 N N . LYS A 1 488 ? 17.507 -10.268 -55.124 1.00 93.50 488 LYS A N 1
ATOM 3589 C CA . LYS A 1 488 ? 17.697 -8.864 -55.517 1.00 93.50 488 LYS A CA 1
ATOM 3590 C C . LYS A 1 488 ? 17.430 -8.727 -57.018 1.00 93.50 488 LYS A C 1
ATOM 3592 O O . LYS A 1 488 ? 17.639 -9.674 -57.781 1.00 93.50 488 LYS A O 1
ATOM 3597 N N . GLY A 1 489 ? 16.965 -7.559 -57.457 1.00 90.75 489 GLY A N 1
ATOM 3598 C CA . GLY A 1 489 ? 16.693 -7.299 -58.877 1.00 90.75 489 GLY A CA 1
ATOM 3599 C C . GLY A 1 489 ? 17.934 -7.393 -59.774 1.00 90.75 489 GLY A C 1
ATOM 3600 O O . GLY A 1 489 ? 17.811 -7.678 -60.963 1.00 90.75 489 GLY A O 1
ATOM 3601 N N . ASP A 1 490 ? 19.123 -7.203 -59.202 1.00 91.00 490 ASP A N 1
ATOM 3602 C CA . ASP A 1 490 ? 20.418 -7.325 -59.877 1.00 91.00 490 ASP A CA 1
ATOM 3603 C C . ASP A 1 490 ? 21.069 -8.713 -59.734 1.00 91.00 490 ASP A C 1
ATOM 3605 O O . ASP A 1 490 ? 22.154 -8.926 -60.272 1.00 91.00 490 ASP A O 1
ATOM 3609 N N . TRP A 1 491 ? 20.416 -9.651 -59.034 1.00 91.62 491 TRP A N 1
ATOM 3610 C CA . TRP A 1 491 ? 20.933 -10.990 -58.725 1.00 91.62 491 TRP A CA 1
ATOM 3611 C C . TRP A 1 491 ? 22.263 -11.008 -57.958 1.00 91.62 491 TRP A C 1
ATOM 3613 O O . TRP A 1 491 ? 22.969 -12.018 -57.973 1.00 91.62 491 TRP A O 1
ATOM 3623 N N . SER A 1 492 ? 22.614 -9.914 -57.279 1.00 92.12 492 SER A N 1
ATOM 3624 C CA . SER A 1 492 ? 23.731 -9.922 -56.339 1.00 92.12 492 SER A CA 1
ATOM 3625 C C . SER A 1 492 ? 23.412 -10.791 -55.118 1.00 92.12 492 SER A C 1
ATOM 3627 O O . SER A 1 492 ? 22.249 -11.009 -54.769 1.00 92.12 492 SER A O 1
ATOM 3629 N N . ASN A 1 493 ? 24.457 -11.314 -54.476 1.00 91.56 493 ASN A N 1
ATOM 3630 C CA . ASN A 1 493 ? 24.299 -12.237 -53.356 1.00 91.56 493 ASN A CA 1
ATOM 3631 C C . ASN A 1 493 ? 23.761 -11.533 -52.100 1.00 91.56 493 ASN A C 1
ATOM 3633 O O . ASN A 1 493 ? 24.065 -10.361 -51.851 1.00 91.56 493 ASN A O 1
ATOM 3637 N N . PHE A 1 494 ? 22.997 -12.267 -51.298 1.00 90.50 494 PHE A N 1
ATOM 3638 C CA . PHE A 1 494 ? 22.711 -11.971 -49.897 1.00 90.50 494 PHE A CA 1
ATOM 3639 C C . PHE A 1 494 ? 23.823 -12.521 -49.001 1.00 90.50 494 PHE A C 1
ATOM 3641 O O . PHE A 1 494 ? 24.541 -13.449 -49.376 1.00 90.50 494 PHE A O 1
ATOM 3648 N N . SER A 1 495 ? 23.967 -11.934 -47.822 1.00 88.62 495 SER A N 1
ATOM 3649 C CA . SER A 1 495 ? 24.679 -12.485 -46.681 1.00 88.62 495 SER A CA 1
ATOM 3650 C C . SER A 1 495 ? 23.629 -13.064 -45.744 1.00 88.62 495 SER A C 1
ATOM 3652 O O . SER A 1 495 ? 23.106 -12.360 -44.896 1.00 88.62 495 SER A O 1
ATOM 3654 N N . GLU A 1 496 ? 23.347 -14.358 -45.847 1.00 84.75 496 GLU A N 1
ATOM 3655 C CA . GLU A 1 496 ? 22.267 -14.962 -45.054 1.00 84.75 496 GLU A CA 1
ATOM 3656 C C . GLU A 1 496 ? 22.699 -15.253 -43.601 1.00 84.75 496 GLU A C 1
ATOM 3658 O O . GLU A 1 496 ? 21.924 -15.771 -42.814 1.00 84.75 496 GLU A O 1
ATOM 3663 N N . SER A 1 497 ? 23.930 -14.899 -43.197 1.00 80.56 497 SER A N 1
ATOM 3664 C CA . SER A 1 497 ? 24.500 -15.244 -41.880 1.00 80.56 497 SER A CA 1
ATOM 3665 C C . SER A 1 497 ? 23.725 -14.732 -40.656 1.00 80.56 497 SER A C 1
ATOM 3667 O O . SER A 1 497 ? 23.909 -15.252 -39.553 1.00 80.56 497 SER A O 1
ATOM 3669 N N . ASP A 1 498 ? 22.897 -13.708 -40.839 1.00 70.94 498 ASP A N 1
ATOM 3670 C CA . ASP A 1 498 ? 22.028 -13.087 -39.841 1.00 70.94 498 ASP A CA 1
ATOM 3671 C C . ASP A 1 498 ? 20.529 -13.271 -40.139 1.00 70.94 498 ASP A C 1
ATOM 3673 O O . ASP A 1 498 ? 19.688 -12.802 -39.367 1.00 70.94 498 ASP A O 1
ATOM 3677 N N . ASP A 1 499 ? 20.200 -14.023 -41.190 1.00 68.94 499 ASP A N 1
ATOM 3678 C CA . ASP A 1 499 ? 18.842 -14.353 -41.592 1.00 68.94 499 ASP A CA 1
ATOM 3679 C C . ASP A 1 499 ? 18.399 -15.694 -40.985 1.00 68.94 499 ASP A C 1
ATOM 3681 O O . ASP A 1 499 ? 19.141 -16.671 -40.918 1.00 68.94 499 ASP A O 1
ATOM 3685 N N . TYR A 1 500 ? 17.131 -15.792 -40.576 1.00 63.75 500 TYR A N 1
ATOM 3686 C CA . TYR A 1 500 ? 16.575 -17.043 -40.029 1.00 63.75 500 TYR A CA 1
ATOM 3687 C C . TYR A 1 500 ? 16.465 -18.180 -41.072 1.00 63.75 500 TYR A C 1
ATOM 3689 O O . TYR A 1 500 ? 16.079 -19.300 -40.722 1.00 63.75 500 TYR A O 1
ATOM 3697 N N . SER A 1 501 ? 16.745 -17.896 -42.348 1.00 56.25 501 SER A N 1
ATOM 3698 C CA . SER A 1 501 ? 16.881 -18.859 -43.444 1.00 56.25 501 SER A CA 1
ATOM 3699 C C . SER A 1 501 ? 18.278 -19.447 -43.565 1.00 56.25 501 SER A C 1
ATOM 3701 O O . SER A 1 501 ? 18.481 -20.160 -44.531 1.00 56.25 501 SER A O 1
ATOM 3703 N N . TYR A 1 502 ? 19.212 -19.203 -42.647 1.00 52.12 502 TYR A N 1
ATOM 3704 C CA . TYR A 1 502 ? 20.553 -19.791 -42.686 1.00 52.12 502 TYR A CA 1
ATOM 3705 C C . TYR A 1 502 ? 20.813 -20.722 -41.505 1.00 52.12 502 TYR A C 1
ATOM 3707 O O . TYR A 1 502 ? 20.665 -20.298 -40.334 1.00 52.12 502 TYR A O 1
#

Sequence (502 aa):
RQLEFYQWLQSAEGAIAGGATNSWDGQYGTPPAGTPTFYGMAYDWEPVYHDPPSNNWFGFQCWSMERVAEYYYVTGNTSAKTILDKWVTWASSKTTVSATAFQIPSTLNWTGQPNTWNPSSPAANTGLHVSVVDYSSDTGVAAAYIKTLIYYAAKSGDTASAALAKKLLDALTSLADPKGITTPETRTDYSRFADPVYVPSGWTGKMPGGDVINSSSTFISIRSWYKQDPDWPKVQAYLNGGSAPTFSYHRFWAQADIAMAYAVYAELIVGAGSGGGTGDTTPPTVPTNLAVSATTDTSVSLTWTASTDDVGVAGYDIYRGGTLAGSAATTSFTDSGLKASTAYSYTVRAKDAAGNVSAASGAVTATTKAGSGGGTTGAVKVQYKNNDSAATDNAIKPGLRVVNTGSAALALSTVTLRYWFTGDGGASTYGTWCDYAAVGASNITQKVVAVSSPKSGADHYLEVGFTAGAGSLAAGANSGDIQCRLSKGDWSNFSESDDYSY